Protein AF-A0A7D9I2R5-F1 (afdb_monomer)

Structure (mmCIF, N/CA/C/O backbone):
data_AF-A0A7D9I2R5-F1
#
_entry.id   AF-A0A7D9I2R5-F1
#
loop_
_atom_site.group_PDB
_atom_site.id
_atom_site.type_symbol
_atom_site.label_atom_id
_atom_site.label_alt_id
_atom_site.label_comp_id
_atom_site.label_asym_id
_atom_site.label_entity_id
_atom_site.label_seq_id
_atom_site.pdbx_PDB_ins_code
_atom_site.Cartn_x
_atom_site.Cartn_y
_atom_site.Cartn_z
_atom_site.occupancy
_atom_site.B_iso_or_equiv
_atom_site.auth_seq_id
_atom_site.auth_comp_id
_atom_site.auth_asym_id
_atom_site.auth_atom_id
_atom_site.pdbx_PDB_model_num
ATOM 1 N N . MET A 1 1 ? -12.835 -16.298 -19.725 1.00 36.06 1 MET A N 1
ATOM 2 C CA . MET A 1 1 ? -12.617 -14.883 -19.331 1.00 36.06 1 MET A CA 1
ATOM 3 C C . MET A 1 1 ? -13.214 -14.668 -17.941 1.00 36.06 1 MET A C 1
ATOM 5 O O . MET A 1 1 ? -14.135 -15.407 -17.619 1.00 36.06 1 MET A O 1
ATOM 9 N N . PRO A 1 2 ? -12.718 -13.741 -17.101 1.00 37.69 2 PRO A N 1
ATOM 10 C CA . PRO A 1 2 ? -13.318 -13.474 -15.788 1.00 37.69 2 PRO A CA 1
ATOM 11 C C . PRO A 1 2 ? -14.681 -12.773 -15.924 1.00 37.69 2 PRO A C 1
ATOM 13 O O . PRO A 1 2 ? -14.777 -11.739 -16.579 1.00 37.69 2 PRO A O 1
ATOM 16 N N . ASN A 1 3 ? -15.724 -13.312 -15.288 1.00 46.34 3 ASN A N 1
ATOM 17 C CA . ASN A 1 3 ? -17.128 -12.939 -15.538 1.00 46.34 3 ASN A CA 1
ATOM 18 C C . ASN A 1 3 ? -17.655 -11.728 -14.729 1.00 46.34 3 ASN A C 1
ATOM 20 O O . ASN A 1 3 ? -18.858 -11.617 -14.515 1.00 46.34 3 ASN A O 1
ATOM 24 N N . SER A 1 4 ? -16.799 -10.817 -14.250 1.00 54.34 4 SER A N 1
ATOM 25 C CA . SER A 1 4 ? -17.270 -9.581 -13.597 1.00 54.34 4 SER A CA 1
ATOM 26 C C . SER A 1 4 ? -16.218 -8.470 -13.626 1.00 54.34 4 SER A C 1
ATOM 28 O O . SER A 1 4 ? -15.310 -8.424 -12.795 1.00 54.34 4 SER A O 1
ATOM 30 N N . PHE A 1 5 ? -16.341 -7.556 -14.592 1.00 52.91 5 PHE A N 1
ATOM 31 C CA . PHE A 1 5 ? -15.487 -6.365 -14.684 1.00 52.91 5 PHE A CA 1
ATOM 32 C C . PHE A 1 5 ? -16.032 -5.171 -13.883 1.00 52.91 5 PHE A C 1
ATOM 34 O O . PHE A 1 5 ? -15.257 -4.299 -13.496 1.00 52.91 5 PHE A O 1
ATOM 41 N N . ASP A 1 6 ? -17.335 -5.134 -13.585 1.00 52.78 6 ASP A N 1
ATOM 42 C CA . ASP A 1 6 ? -17.990 -3.959 -12.988 1.00 52.78 6 ASP A CA 1
ATOM 43 C C . ASP A 1 6 ? -17.567 -3.666 -11.538 1.00 52.78 6 ASP A C 1
ATOM 45 O O . ASP A 1 6 ? -17.643 -2.520 -11.093 1.00 52.78 6 ASP A O 1
ATOM 49 N N . ASN A 1 7 ? -17.035 -4.666 -10.825 1.00 53.69 7 ASN A N 1
ATOM 50 C CA . ASN A 1 7 ? -16.472 -4.505 -9.480 1.00 53.69 7 ASN A CA 1
ATOM 51 C C . ASN A 1 7 ? -14.952 -4.225 -9.465 1.00 53.69 7 ASN A C 1
ATOM 53 O O . ASN A 1 7 ? -14.378 -4.006 -8.395 1.00 53.69 7 ASN A O 1
ATOM 57 N N . MET A 1 8 ? -14.269 -4.202 -10.618 1.00 61.12 8 MET A N 1
ATOM 58 C CA . MET A 1 8 ? -12.819 -3.978 -10.676 1.00 61.12 8 MET A CA 1
ATOM 59 C C . MET A 1 8 ? -12.466 -2.484 -10.712 1.00 61.12 8 MET A C 1
ATOM 61 O O . MET A 1 8 ? -12.556 -1.814 -11.742 1.00 61.12 8 MET A O 1
ATOM 65 N N . THR A 1 9 ? -11.981 -1.951 -9.588 1.00 53.38 9 THR A N 1
ATOM 66 C CA . THR A 1 9 ? -11.426 -0.588 -9.541 1.00 53.38 9 THR A CA 1
ATOM 67 C C . THR A 1 9 ? -9.946 -0.571 -9.939 1.00 53.38 9 THR A C 1
ATOM 69 O O . THR A 1 9 ? -9.126 -1.310 -9.401 1.00 53.38 9 THR A O 1
ATOM 72 N N . ILE A 1 10 ? -9.578 0.302 -10.884 1.00 58.84 10 ILE A N 1
ATOM 73 C CA . ILE A 1 10 ? -8.184 0.468 -11.332 1.00 58.84 10 ILE A CA 1
ATOM 74 C C . ILE A 1 10 ? -7.330 0.951 -10.150 1.00 58.84 10 ILE A C 1
ATOM 76 O O . ILE A 1 10 ? -7.581 2.036 -9.613 1.00 58.84 10 ILE A O 1
ATOM 80 N N . CYS A 1 11 ? -6.302 0.180 -9.770 1.00 60.94 11 CYS A N 1
ATOM 81 C CA . CYS A 1 11 ? -5.460 0.516 -8.620 1.00 60.94 11 CYS A CA 1
ATOM 82 C C . CYS A 1 11 ? -4.740 1.870 -8.816 1.00 60.94 11 CYS A C 1
ATOM 84 O O . CYS A 1 11 ? -4.433 2.239 -9.956 1.00 60.94 11 CYS A O 1
ATOM 86 N N . PRO A 1 12 ? -4.424 2.627 -7.744 1.00 58.44 12 PRO A N 1
ATOM 87 C CA . PRO A 1 12 ? -3.852 3.972 -7.861 1.00 58.44 12 PRO A CA 1
ATOM 88 C C . PRO A 1 12 ? -2.576 4.047 -8.712 1.00 58.44 12 PRO A C 1
ATOM 90 O O . PRO A 1 12 ? -2.373 5.023 -9.430 1.00 58.44 12 PRO A O 1
ATOM 93 N N . GLN A 1 13 ? -1.747 2.999 -8.695 1.00 53.41 13 GLN A N 1
ATOM 94 C CA . GLN A 1 13 ? -0.496 2.945 -9.452 1.00 53.41 13 GLN A CA 1
ATOM 95 C C . GLN A 1 13 ? -0.716 2.672 -10.951 1.00 53.41 13 GLN A C 1
ATOM 97 O O . GLN A 1 13 ? -0.082 3.320 -11.784 1.00 53.41 13 GLN A O 1
ATOM 102 N N . HIS A 1 14 ? -1.663 1.797 -11.320 1.00 59.88 14 HIS A N 1
ATOM 103 C CA . HIS A 1 14 ? -2.112 1.677 -12.714 1.00 59.88 14 HIS A CA 1
ATOM 104 C C . HIS A 1 14 ? -2.826 2.946 -13.177 1.00 59.88 14 HIS A C 1
ATOM 106 O O . HIS A 1 14 ? -2.622 3.386 -14.304 1.00 59.88 14 HIS A O 1
ATOM 112 N N . ARG A 1 15 ? -3.600 3.590 -12.299 1.00 60.12 15 ARG A N 1
ATOM 113 C CA . ARG A 1 15 ? -4.239 4.878 -12.575 1.00 60.12 15 ARG A CA 1
ATOM 114 C C . ARG A 1 15 ? -3.219 5.998 -12.790 1.00 60.12 15 ARG A C 1
ATOM 116 O O . ARG A 1 15 ? -3.487 6.878 -13.592 1.00 60.12 15 ARG A O 1
ATOM 123 N N . ALA A 1 16 ? -2.056 5.958 -12.141 1.00 53.56 16 ALA A N 1
ATOM 124 C CA . ALA A 1 16 ? -0.962 6.892 -12.401 1.00 53.56 16 ALA A CA 1
ATOM 125 C C . ALA A 1 16 ? -0.218 6.572 -13.713 1.00 53.56 16 ALA A C 1
ATOM 127 O O . ALA A 1 16 ? -0.006 7.471 -14.520 1.00 53.56 16 ALA A O 1
ATOM 128 N N . LYS A 1 17 ? 0.128 5.298 -13.967 1.00 56.09 17 LYS A N 1
ATOM 129 C CA . LYS A 1 17 ? 0.854 4.879 -15.185 1.00 56.09 17 LYS A CA 1
ATOM 130 C C . LYS A 1 17 ? 0.024 4.985 -16.471 1.00 56.09 17 LYS A C 1
ATOM 132 O O . LYS A 1 17 ? 0.535 5.455 -17.478 1.00 56.09 17 LYS A O 1
ATOM 137 N N . LEU A 1 18 ? -1.238 4.554 -16.448 1.00 55.94 18 LEU A N 1
ATOM 138 C CA . LEU A 1 18 ? -2.150 4.597 -17.603 1.00 55.94 18 LEU A CA 1
ATOM 139 C C . LEU A 1 18 ? -2.921 5.925 -17.685 1.00 55.94 18 LEU A C 1
ATOM 141 O O . LEU A 1 18 ? -3.320 6.356 -18.763 1.00 55.94 18 LEU A O 1
ATOM 145 N N . GLY A 1 19 ? -3.127 6.600 -16.551 1.00 50.97 19 GLY A N 1
ATOM 146 C CA . GLY A 1 19 ? -3.869 7.860 -16.469 1.00 50.97 19 GLY A CA 1
ATOM 147 C C . GLY A 1 19 ? -3.059 9.113 -16.793 1.00 50.97 19 GLY A C 1
ATOM 148 O O . GLY A 1 19 ? -3.540 10.208 -16.512 1.00 50.97 19 GLY A O 1
ATOM 149 N N . LEU A 1 20 ? -1.889 8.993 -17.431 1.00 48.41 20 LEU A N 1
ATOM 150 C CA . LEU A 1 20 ? -1.192 10.139 -18.031 1.00 48.41 20 LEU A CA 1
ATOM 151 C C . LEU A 1 20 ? -2.117 10.898 -19.009 1.00 48.41 20 LEU A C 1
ATOM 153 O O . LEU A 1 20 ? -2.157 12.128 -18.988 1.00 48.41 20 LEU A O 1
ATOM 157 N N . GLY A 1 21 ? -2.971 10.175 -19.749 1.00 49.22 21 GLY A N 1
ATOM 158 C CA . GLY A 1 21 ? -4.044 10.743 -20.584 1.00 49.22 21 GLY A CA 1
ATOM 159 C C . GLY A 1 21 ? -5.321 11.179 -19.841 1.00 49.22 21 GLY A C 1
ATOM 160 O O . GLY A 1 21 ? -6.236 11.702 -20.466 1.00 49.22 21 GLY A O 1
ATOM 161 N N . TRP A 1 22 ? -5.406 10.974 -18.521 1.00 52.50 22 TRP A N 1
ATOM 162 C CA . TRP A 1 22 ? -6.534 11.379 -17.657 1.00 52.50 22 TRP A CA 1
ATOM 163 C C . TRP A 1 22 ? -6.171 12.547 -16.725 1.00 52.50 22 TRP A C 1
ATOM 165 O O . TRP A 1 22 ? -6.922 12.894 -15.806 1.00 52.50 22 TRP A O 1
ATOM 175 N N . THR A 1 23 ? -5.021 13.178 -16.961 1.00 53.41 23 THR A N 1
ATOM 176 C CA . THR A 1 23 ? -4.68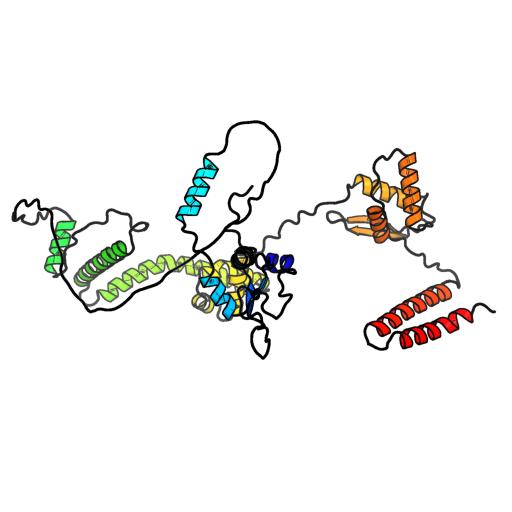6 14.477 -16.379 1.00 53.41 23 THR A CA 1
ATOM 177 C C . THR A 1 23 ? -5.617 15.555 -16.948 1.00 53.41 23 THR A C 1
ATOM 179 O O . THR A 1 23 ? -6.143 15.444 -18.058 1.00 53.41 23 THR A O 1
ATOM 182 N N . ARG A 1 24 ? -5.894 16.614 -16.175 1.00 58.03 24 ARG A N 1
ATOM 183 C CA . ARG A 1 24 ? -6.835 17.659 -16.611 1.00 58.03 24 ARG A CA 1
ATOM 184 C C . ARG A 1 24 ? -6.198 18.562 -17.668 1.00 58.03 24 ARG A C 1
ATOM 186 O O . ARG A 1 24 ? -5.754 19.658 -17.344 1.00 58.03 24 ARG A O 1
ATOM 193 N N . GLY A 1 25 ? -6.276 18.170 -18.939 1.00 53.78 25 GLY A N 1
ATOM 194 C CA . GLY A 1 25 ? -5.869 19.000 -20.085 1.00 53.78 25 GLY A CA 1
ATOM 195 C C . GLY A 1 25 ? -6.664 20.308 -20.266 1.00 53.78 25 GLY A C 1
ATOM 196 O O . GLY A 1 25 ? -6.489 21.014 -21.252 1.00 53.78 25 GLY A O 1
ATOM 197 N N . SER A 1 26 ? -7.576 20.649 -19.348 1.00 60.84 26 SER A N 1
ATOM 198 C CA . SER A 1 26 ? -8.186 21.974 -19.271 1.00 60.84 26 SER A CA 1
ATOM 199 C C . SER A 1 26 ? -8.477 22.366 -17.826 1.00 60.84 26 SER A C 1
ATOM 201 O O . SER A 1 26 ? -9.086 21.614 -17.062 1.00 60.84 26 SER A O 1
ATOM 203 N N . THR A 1 27 ? -8.094 23.593 -17.475 1.00 69.81 27 THR A N 1
ATOM 204 C CA . THR A 1 27 ? -8.424 24.244 -16.199 1.00 69.81 27 THR A CA 1
ATOM 205 C C . THR A 1 27 ? -9.871 24.744 -16.143 1.00 69.81 27 THR A C 1
ATOM 207 O O . THR A 1 27 ? -10.339 25.140 -15.076 1.00 69.81 27 THR A O 1
ATOM 210 N N . ARG A 1 28 ? -10.603 24.723 -17.265 1.00 82.56 28 ARG A N 1
ATOM 211 C CA . ARG A 1 28 ? -11.981 25.216 -17.407 1.00 82.56 28 ARG A CA 1
ATOM 212 C C . ARG A 1 28 ? -12.983 24.054 -17.457 1.00 82.56 28 ARG A C 1
ATOM 214 O O . ARG A 1 28 ? -12.627 22.916 -17.753 1.00 82.56 28 ARG A O 1
ATOM 221 N N . CYS A 1 29 ? -14.244 24.334 -17.135 1.00 86.81 29 CYS A N 1
ATOM 222 C CA . CYS A 1 29 ? -15.341 23.381 -17.315 1.00 86.81 29 CYS A CA 1
ATOM 223 C C . CYS A 1 29 ? -15.494 23.020 -18.805 1.00 86.81 29 CYS A C 1
ATOM 225 O O . CYS A 1 29 ? -15.445 23.920 -19.632 1.00 86.81 29 CYS A O 1
ATOM 227 N N . ARG A 1 30 ? -15.715 21.754 -19.173 1.00 85.06 30 ARG A N 1
ATOM 228 C CA . ARG A 1 30 ? -15.945 21.348 -20.577 1.00 85.06 30 ARG A CA 1
ATOM 229 C C . ARG A 1 30 ? -17.407 21.042 -20.927 1.00 85.06 30 ARG A C 1
ATOM 231 O O . ARG A 1 30 ? -17.690 20.781 -22.087 1.00 85.06 30 ARG A O 1
ATOM 238 N N . ILE A 1 31 ? -18.330 21.092 -19.961 1.00 86.25 31 ILE A N 1
ATOM 239 C CA . ILE A 1 31 ? -19.760 20.804 -20.190 1.00 86.25 31 ILE A CA 1
ATOM 240 C C . ILE A 1 31 ? -20.339 21.741 -21.272 1.00 86.25 31 ILE A C 1
ATOM 242 O O . ILE A 1 31 ? -20.089 22.947 -21.185 1.00 86.25 31 ILE A O 1
ATOM 246 N N . PRO A 1 32 ? -21.121 21.246 -22.257 1.00 85.06 32 PRO A N 1
ATOM 247 C CA . PRO A 1 32 ? -21.571 22.062 -23.383 1.00 85.06 32 PRO A CA 1
ATOM 248 C C . PRO A 1 32 ? -22.590 23.123 -22.957 1.00 85.06 32 PRO A C 1
ATOM 250 O O . PRO A 1 32 ? -23.270 22.982 -21.934 1.00 85.06 32 PRO A O 1
ATOM 253 N N . ALA A 1 33 ? -22.765 24.161 -23.778 1.00 80.38 33 ALA A N 1
ATOM 254 C CA . ALA A 1 33 ? -23.741 25.231 -23.537 1.00 80.38 33 ALA A CA 1
ATOM 255 C C . ALA A 1 33 ? -25.219 24.767 -23.599 1.00 80.38 33 ALA A C 1
ATOM 257 O O . ALA A 1 33 ? -26.121 25.512 -23.223 1.00 80.38 33 ALA A O 1
ATOM 258 N N . ALA A 1 34 ? -25.473 23.533 -24.050 1.00 79.56 34 ALA A N 1
ATOM 259 C CA . ALA A 1 34 ? -26.786 22.886 -23.999 1.00 79.56 34 ALA A CA 1
ATOM 260 C C . ALA A 1 34 ? -27.168 22.399 -22.582 1.00 79.56 34 ALA A C 1
ATOM 262 O O . ALA A 1 34 ? -28.344 22.362 -22.242 1.00 79.56 34 ALA A O 1
ATOM 263 N N . LEU A 1 35 ? -26.186 22.066 -21.728 1.00 79.38 35 LEU A N 1
ATOM 264 C CA . LEU A 1 35 ? -26.407 21.638 -20.331 1.00 79.38 35 LEU A CA 1
ATOM 265 C C . LEU A 1 35 ? -25.887 22.654 -19.298 1.00 79.38 35 LEU A C 1
ATOM 267 O O . LEU A 1 35 ? -26.122 22.521 -18.092 1.00 79.38 35 LEU A O 1
ATOM 271 N N . SER A 1 36 ? -25.177 23.685 -19.754 1.00 81.38 36 SER A N 1
ATOM 272 C CA . SER A 1 36 ? -24.578 24.721 -18.918 1.00 81.38 36 SER A CA 1
ATOM 273 C C . SER A 1 36 ? -24.869 26.115 -19.459 1.00 81.38 36 SER A C 1
ATOM 275 O O . SER A 1 36 ? -24.869 26.344 -20.661 1.00 81.38 36 SER A O 1
ATOM 277 N N . ASN A 1 37 ? -25.032 27.091 -18.568 1.00 74.00 37 ASN A N 1
ATOM 278 C CA . ASN A 1 37 ? -25.223 28.490 -18.967 1.00 74.00 37 ASN A CA 1
ATOM 279 C C . ASN A 1 37 ? -23.858 29.197 -19.133 1.00 74.00 37 ASN A C 1
ATOM 281 O O . ASN A 1 37 ? -23.734 30.389 -18.872 1.00 74.00 37 ASN A O 1
ATOM 285 N N . HIS A 1 38 ? -22.799 28.455 -19.477 1.00 78.94 38 HIS A N 1
ATOM 286 C CA . HIS A 1 38 ? -21.451 29.002 -19.646 1.00 78.94 38 HIS A CA 1
ATOM 287 C C . HIS A 1 38 ? -21.389 29.887 -20.898 1.00 78.94 38 HIS A C 1
ATOM 289 O O . HIS A 1 38 ? -22.028 29.590 -21.904 1.00 78.94 38 HIS A O 1
ATOM 295 N N . GLY A 1 39 ? -20.661 31.005 -20.826 1.00 66.75 39 GLY A N 1
ATOM 296 C CA . GLY A 1 39 ? -20.539 31.952 -21.941 1.00 66.75 39 GLY A CA 1
ATOM 297 C C . GLY A 1 39 ? -21.794 32.781 -22.271 1.00 66.75 39 GLY A C 1
ATOM 298 O O . GLY A 1 39 ? -21.699 33.671 -23.112 1.00 66.75 39 GLY A O 1
ATOM 299 N N . LYS A 1 40 ? -22.943 32.559 -21.612 1.00 62.59 40 LYS A N 1
ATOM 300 C CA . LYS A 1 40 ? -24.158 33.384 -21.761 1.00 62.59 40 LYS A CA 1
ATOM 301 C C . LYS A 1 40 ? -24.225 34.449 -20.653 1.00 62.59 40 LYS A C 1
ATOM 303 O O . LYS A 1 40 ? -24.087 34.122 -19.478 1.00 62.59 40 LYS A O 1
ATOM 308 N N . GLY A 1 41 ? -24.435 35.713 -21.032 1.00 60.31 41 GLY A N 1
ATOM 309 C CA . GLY A 1 41 ? -24.424 36.888 -20.141 1.00 60.31 41 GLY A CA 1
ATOM 310 C C . GLY A 1 41 ? -23.304 37.887 -20.479 1.00 60.31 41 GLY A C 1
ATOM 311 O O . GLY A 1 41 ? -22.342 37.532 -21.160 1.00 60.31 41 GLY A O 1
ATOM 312 N N . SER A 1 42 ? -23.412 39.136 -20.002 1.00 51.03 42 SER A N 1
ATOM 313 C CA . SER A 1 42 ? -22.602 40.274 -20.496 1.00 51.03 42 SER A CA 1
ATOM 314 C C . SER A 1 42 ? -21.081 40.117 -20.364 1.00 51.03 42 SER A C 1
ATOM 316 O O . SER A 1 42 ? -20.344 40.697 -21.152 1.00 51.03 42 SER A O 1
ATOM 318 N N . ARG A 1 43 ? -20.593 39.300 -19.419 1.00 57.00 43 ARG A N 1
ATOM 319 C CA . ARG A 1 43 ? -19.151 39.068 -19.198 1.00 57.00 43 ARG A CA 1
ATOM 320 C C . ARG A 1 43 ? -18.584 37.801 -19.868 1.00 57.00 43 ARG A C 1
ATOM 322 O O . ARG A 1 43 ? -17.397 37.542 -19.717 1.00 57.00 43 ARG A O 1
ATOM 329 N N . LYS A 1 44 ? -19.406 36.978 -20.546 1.00 62.91 44 LYS A N 1
ATOM 330 C CA . LYS A 1 44 ? -19.015 35.715 -21.234 1.00 62.91 44 LYS A CA 1
ATOM 331 C C . LYS A 1 44 ? -18.042 34.795 -20.449 1.00 62.91 44 LYS A C 1
ATOM 333 O O . LYS A 1 44 ? -17.211 34.104 -21.035 1.00 62.91 44 LYS A O 1
ATOM 338 N N . ILE A 1 45 ? -18.140 34.755 -19.116 1.00 68.38 45 ILE A N 1
ATOM 339 C CA . ILE A 1 45 ? -17.168 34.052 -18.258 1.00 68.38 45 ILE A CA 1
ATOM 340 C C . ILE A 1 45 ? -17.335 32.531 -18.366 1.00 68.38 45 ILE A C 1
ATOM 342 O O . ILE A 1 45 ? -18.443 31.995 -18.273 1.00 68.38 45 ILE A O 1
ATOM 346 N N . TRP A 1 46 ? -16.207 31.827 -18.490 1.00 79.31 46 TRP A N 1
ATOM 347 C CA . TRP A 1 46 ? -16.153 30.368 -18.477 1.00 79.31 46 TRP A CA 1
ATOM 348 C C . TRP A 1 46 ? -15.549 29.856 -17.158 1.00 79.31 46 TRP A C 1
ATOM 350 O O . TRP A 1 46 ? -14.385 30.149 -16.874 1.00 79.31 46 TRP A O 1
ATOM 360 N N . PRO A 1 47 ? -16.293 29.108 -16.320 1.00 81.56 47 PRO A N 1
ATOM 361 C CA . PRO A 1 47 ? -15.845 28.788 -14.968 1.00 81.56 47 PRO A CA 1
ATOM 362 C C . PRO A 1 47 ? -14.738 27.728 -14.931 1.00 81.56 47 PRO A C 1
ATOM 364 O O . PRO A 1 47 ? -14.666 26.831 -15.778 1.00 81.56 47 PRO A O 1
ATOM 367 N N . LYS A 1 48 ? -13.910 27.799 -13.882 1.00 82.31 48 LYS A N 1
ATOM 368 C CA . LYS A 1 48 ? -12.857 26.822 -13.572 1.00 82.31 48 LYS A CA 1
ATOM 369 C C . LYS A 1 48 ? -13.454 25.425 -13.334 1.00 82.31 48 LYS A C 1
ATOM 371 O O . LYS A 1 48 ? -14.507 25.281 -12.707 1.00 82.31 48 LYS A O 1
ATOM 376 N N . GLY A 1 49 ? -12.777 24.390 -13.824 1.00 80.00 49 GLY A N 1
ATOM 377 C CA . GLY A 1 49 ? -13.099 22.998 -13.519 1.00 80.00 49 GLY A CA 1
ATOM 378 C C . GLY A 1 49 ? -12.661 22.649 -12.096 1.00 80.00 49 GLY A C 1
ATOM 379 O O . GLY A 1 49 ? -11.468 22.648 -11.802 1.00 80.00 49 GLY A O 1
ATOM 380 N N . ASP A 1 50 ? -13.616 22.334 -11.222 1.00 79.50 50 ASP A N 1
ATOM 381 C CA . ASP A 1 50 ? -13.388 21.936 -9.825 1.00 79.50 50 ASP A CA 1
ATOM 382 C C . ASP A 1 50 ? -12.949 20.466 -9.737 1.00 79.50 50 ASP A C 1
ATOM 384 O O . ASP A 1 50 ? -11.920 20.145 -9.136 1.00 79.50 50 ASP A O 1
ATOM 388 N N . ARG A 1 51 ? -13.652 19.567 -10.440 1.00 80.69 51 ARG A N 1
ATOM 389 C CA . ARG A 1 51 ? -13.334 18.127 -10.508 1.00 80.69 51 ARG A CA 1
ATOM 390 C C . ARG A 1 51 ? -13.174 17.632 -11.946 1.00 80.69 51 ARG A C 1
ATOM 392 O O . ARG A 1 51 ? -13.386 18.390 -12.885 1.00 80.69 51 ARG A O 1
ATOM 399 N N . GLY A 1 52 ? -12.752 16.377 -12.103 1.00 84.25 52 GLY A N 1
ATOM 400 C CA . GLY A 1 52 ? -12.811 15.661 -13.380 1.00 84.25 52 GLY A CA 1
ATOM 401 C C . GLY A 1 52 ? -14.174 14.984 -13.574 1.00 84.25 52 GLY A C 1
ATOM 402 O O . GLY A 1 52 ? -14.800 14.570 -12.596 1.00 84.25 52 GLY A O 1
ATOM 403 N N . LEU A 1 53 ? -14.623 14.887 -14.823 1.00 82.56 53 LEU A N 1
ATOM 404 C CA . LEU A 1 53 ? -15.864 14.236 -15.247 1.00 82.56 53 LEU A CA 1
ATOM 405 C C . LEU A 1 53 ? -15.768 12.705 -15.100 1.00 82.56 53 LEU A C 1
ATOM 407 O O . LEU A 1 53 ? -14.755 12.121 -15.486 1.00 82.56 53 LEU A O 1
ATOM 411 N N . GLY A 1 54 ? -16.797 12.044 -14.559 1.00 82.62 54 GLY A N 1
ATOM 412 C CA . GLY A 1 54 ? -16.856 10.575 -14.486 1.00 82.62 54 GLY A CA 1
ATOM 413 C C . GLY A 1 54 ? -17.373 9.923 -15.777 1.00 82.62 54 GLY A C 1
ATOM 414 O O . GLY A 1 54 ? -17.978 10.604 -16.601 1.00 82.62 54 GLY A O 1
ATOM 415 N N . LYS A 1 55 ? -17.204 8.596 -15.925 1.00 81.88 55 LYS A N 1
ATOM 416 C CA . LYS A 1 55 ? -17.735 7.805 -17.064 1.00 81.88 55 LYS A CA 1
ATOM 417 C C . LYS A 1 55 ? -19.241 8.036 -17.264 1.00 81.88 55 LYS A C 1
ATOM 419 O O . LYS A 1 55 ? -19.654 8.482 -18.323 1.00 81.88 55 LYS A O 1
ATOM 424 N N . GLN A 1 56 ? -20.031 7.837 -16.207 1.00 80.12 56 GLN A N 1
ATOM 425 C CA . GLN A 1 56 ? -21.489 8.034 -16.224 1.00 80.12 56 GLN A CA 1
ATOM 426 C C . GLN A 1 56 ? -21.899 9.475 -16.578 1.00 80.12 56 GLN A C 1
ATOM 428 O O . GLN A 1 56 ? -22.900 9.688 -17.255 1.00 80.12 56 GLN A O 1
ATOM 433 N N . ASP A 1 57 ? -21.135 10.480 -16.131 1.00 83.81 57 ASP A N 1
ATOM 434 C CA . ASP A 1 57 ? -21.435 11.879 -16.456 1.00 83.81 57 ASP A CA 1
ATOM 435 C C . ASP A 1 57 ? -21.095 12.186 -17.925 1.00 83.81 57 ASP A C 1
ATOM 437 O O . ASP A 1 57 ? -21.870 12.860 -18.592 1.00 83.81 57 ASP A O 1
ATOM 441 N N . SER A 1 58 ? -19.978 11.660 -18.443 1.00 85.19 58 SER A N 1
ATOM 442 C CA . SER A 1 58 ? -19.592 11.725 -19.863 1.00 85.19 58 SER A CA 1
ATOM 443 C C . SER A 1 58 ? -20.666 11.124 -20.775 1.00 85.19 58 SER A C 1
ATOM 445 O O . SER A 1 58 ? -21.115 11.776 -21.715 1.00 85.19 58 SER A O 1
ATOM 447 N N . GLU A 1 59 ? -21.144 9.930 -20.433 1.00 83.44 59 GLU A N 1
ATOM 448 C CA . GLU A 1 59 ? -22.216 9.225 -21.136 1.00 83.44 59 GLU A CA 1
ATOM 449 C C . GLU A 1 59 ? -23.544 9.996 -21.091 1.00 83.44 59 GLU A C 1
ATOM 451 O O . GLU A 1 59 ? -24.188 10.186 -22.120 1.00 83.44 59 GLU A O 1
ATOM 456 N N . THR A 1 60 ? -23.905 10.554 -19.930 1.00 85.25 60 THR A N 1
ATOM 457 C CA . THR A 1 60 ? -25.106 11.395 -19.783 1.00 85.25 60 THR A CA 1
ATOM 458 C C . THR A 1 60 ? -25.017 12.683 -20.620 1.00 85.25 60 THR A C 1
ATOM 460 O O . THR A 1 60 ? -26.025 13.129 -21.170 1.00 85.25 60 THR A O 1
ATOM 463 N N . VAL A 1 61 ? -23.831 13.301 -20.742 1.00 85.25 61 VAL A N 1
ATOM 464 C CA . VAL A 1 61 ? -23.634 14.455 -21.642 1.00 85.25 61 VAL A CA 1
ATOM 465 C C . VAL A 1 61 ? -23.790 14.030 -23.099 1.00 85.25 61 VAL A C 1
ATOM 467 O O . VAL A 1 61 ? -24.517 14.704 -23.830 1.00 85.25 61 VAL A O 1
ATOM 470 N N . LEU A 1 62 ? -23.167 12.920 -23.509 1.00 84.31 62 LEU A N 1
ATOM 471 C CA . LEU A 1 62 ? -23.270 12.392 -24.871 1.00 84.31 62 LEU A CA 1
ATOM 472 C C . LEU A 1 62 ? -24.735 12.125 -25.250 1.00 84.31 62 LEU A C 1
ATOM 474 O O . LEU A 1 62 ? -25.198 12.642 -26.261 1.00 84.31 62 LEU A O 1
ATOM 478 N N . GLN A 1 63 ? -25.490 11.425 -24.399 1.00 82.25 63 GLN A N 1
ATOM 479 C CA . GLN A 1 63 ? -26.909 11.125 -24.628 1.00 82.25 63 GLN A CA 1
ATOM 480 C C . GLN A 1 63 ? -27.786 12.381 -24.768 1.00 82.25 63 GLN A C 1
ATOM 482 O O . GLN A 1 63 ? -28.682 12.403 -25.604 1.00 82.25 63 GLN A O 1
ATOM 487 N N . LYS A 1 64 ? -27.549 13.436 -23.972 1.00 82.44 64 LYS A N 1
ATOM 488 C CA . LYS A 1 64 ? -28.405 14.643 -23.980 1.00 82.44 64 LYS A CA 1
ATOM 489 C C . LYS A 1 64 ? -27.941 15.773 -24.898 1.00 82.44 64 LYS A C 1
ATOM 491 O O . LYS A 1 64 ? -28.659 16.761 -25.026 1.00 82.44 64 LYS A O 1
ATOM 496 N N . THR A 1 65 ? -26.750 15.684 -25.489 1.00 82.94 65 THR A N 1
ATOM 497 C CA . THR A 1 65 ? -26.195 16.762 -26.338 1.00 82.94 65 THR A CA 1
ATOM 498 C C . THR A 1 65 ? -25.608 16.293 -27.662 1.00 82.94 65 THR A C 1
ATOM 500 O O . THR A 1 65 ? -25.255 17.136 -28.479 1.00 82.94 65 THR A O 1
ATOM 503 N N . GLY A 1 66 ? -25.423 14.986 -27.860 1.00 80.50 66 GLY A N 1
ATOM 504 C CA . GLY A 1 66 ? -24.637 14.433 -28.966 1.00 80.50 66 GLY A CA 1
ATOM 505 C C . GLY A 1 66 ? -23.123 14.673 -28.855 1.00 80.50 66 GLY A C 1
ATOM 506 O O . GLY A 1 66 ? -22.360 14.108 -29.632 1.00 80.50 66 GLY A O 1
ATOM 507 N N . VAL A 1 67 ? -22.649 15.472 -27.888 1.00 81.94 67 VAL A N 1
ATOM 508 C CA . VAL A 1 67 ? -21.230 15.832 -27.751 1.00 81.94 67 VAL A CA 1
ATOM 509 C C . VAL A 1 67 ? -20.526 14.889 -26.779 1.00 81.94 67 VAL A C 1
ATOM 511 O O . VAL A 1 67 ? -20.792 14.897 -25.576 1.00 81.94 67 VAL A O 1
ATOM 514 N N . PHE A 1 68 ? -19.566 14.110 -27.279 1.00 84.31 68 PHE A N 1
ATOM 515 C CA . PHE A 1 68 ? -18.712 13.286 -26.427 1.00 84.31 68 PHE A CA 1
ATOM 516 C C . PHE A 1 68 ? -17.693 14.143 -25.663 1.00 84.31 68 PHE A C 1
ATOM 518 O O . PHE A 1 68 ? -16.940 14.918 -26.253 1.00 84.31 68 PHE A O 1
ATOM 525 N N . ILE A 1 69 ? -17.620 13.963 -24.342 1.00 83.00 69 ILE A N 1
ATOM 526 C CA . ILE A 1 69 ? -16.585 14.573 -23.500 1.00 83.00 69 ILE A CA 1
ATOM 527 C C . ILE A 1 69 ? -15.797 13.474 -22.806 1.00 83.00 69 ILE A C 1
ATOM 529 O O . ILE A 1 69 ? -16.330 12.778 -21.945 1.00 83.00 69 ILE A O 1
ATOM 533 N N . GLN A 1 70 ? -14.506 13.376 -23.119 1.00 79.44 70 GLN A N 1
ATOM 534 C CA . GLN A 1 70 ? -13.575 12.452 -22.470 1.00 79.44 70 GLN A CA 1
ATOM 535 C C . GLN A 1 70 ? -13.649 12.571 -20.939 1.00 79.44 70 GLN A C 1
ATOM 537 O O . GLN A 1 70 ? -13.495 13.664 -20.375 1.00 79.44 70 GLN A O 1
ATOM 542 N N . ALA A 1 71 ? -13.869 11.445 -20.260 1.00 82.19 71 ALA A N 1
ATOM 543 C CA . ALA A 1 71 ? -13.840 11.384 -18.804 1.00 82.19 71 ALA A CA 1
ATOM 544 C C . ALA A 1 71 ? -12.457 11.821 -18.268 1.00 82.19 71 ALA A C 1
ATOM 546 O O . ALA A 1 71 ? -11.437 11.677 -18.933 1.00 82.19 71 ALA A O 1
ATOM 547 N N . GLY A 1 72 ? -12.436 12.457 -17.095 1.00 75.94 72 GLY A N 1
ATOM 548 C CA . GLY A 1 72 ? -11.289 13.230 -16.597 1.00 75.94 72 GLY A CA 1
ATOM 549 C C . GLY A 1 72 ? -11.322 14.725 -16.961 1.00 75.94 72 GLY A C 1
ATOM 550 O O . GLY A 1 72 ? -10.757 15.534 -16.222 1.00 75.94 72 GLY A O 1
ATOM 551 N N . SER A 1 73 ? -12.059 15.127 -18.008 1.00 82.81 73 SER A N 1
ATOM 552 C CA . SER A 1 73 ? -12.265 16.542 -18.378 1.00 82.81 73 SER A CA 1
ATOM 553 C C . SER A 1 73 ? -12.798 17.398 -17.222 1.00 82.81 73 SER A C 1
ATOM 555 O O . SER A 1 73 ? -13.596 16.932 -16.412 1.00 82.81 73 SER A O 1
ATOM 557 N N . GLY A 1 74 ? -12.402 18.672 -17.154 1.00 84.69 74 GLY A N 1
ATOM 558 C CA . GLY A 1 74 ? -12.827 19.580 -16.085 1.00 84.69 74 GLY A CA 1
ATOM 559 C C . GLY A 1 74 ? -14.348 19.795 -16.026 1.00 84.69 74 GLY A C 1
ATOM 560 O O . GLY A 1 74 ? -14.981 20.083 -17.039 1.00 84.69 74 GLY A O 1
ATOM 561 N N . ILE A 1 75 ? -14.933 19.725 -14.828 1.00 87.69 75 ILE A N 1
ATOM 562 C CA . ILE A 1 75 ? -16.329 20.081 -14.534 1.00 87.69 75 ILE A CA 1
ATOM 563 C C . ILE A 1 75 ? -16.395 21.022 -13.323 1.00 87.69 75 ILE A C 1
ATOM 565 O O . ILE A 1 75 ? -15.750 20.791 -12.298 1.00 87.69 75 ILE A O 1
ATOM 569 N N . CYS A 1 76 ? -17.156 22.113 -13.433 1.00 88.06 76 CYS A N 1
ATOM 570 C CA . CYS A 1 76 ? -17.366 23.071 -12.343 1.00 88.06 76 CYS A CA 1
ATOM 571 C C . CYS A 1 76 ? -18.413 22.572 -11.324 1.00 88.06 76 CYS A C 1
ATOM 573 O O . CYS A 1 76 ? -19.247 21.713 -11.626 1.00 88.06 76 CYS A O 1
ATOM 575 N N . ARG A 1 77 ? -18.398 23.135 -10.107 1.00 85.44 77 ARG A N 1
ATOM 576 C CA . ARG A 1 77 ? -19.282 22.726 -8.997 1.00 85.44 77 ARG A CA 1
ATOM 577 C C . ARG A 1 77 ? -20.776 22.809 -9.351 1.00 85.44 77 ARG A C 1
ATOM 579 O O . ARG A 1 77 ? -21.526 21.900 -9.004 1.00 85.44 77 ARG A O 1
ATOM 586 N N . THR A 1 78 ? -21.196 23.847 -10.076 1.00 85.12 78 THR A N 1
ATOM 587 C CA . THR A 1 78 ? -22.594 24.051 -10.497 1.00 85.12 78 THR A CA 1
ATOM 588 C C . THR A 1 78 ? -23.055 23.015 -11.520 1.00 85.12 78 THR A C 1
ATOM 590 O O . THR A 1 78 ? -24.086 22.376 -11.312 1.00 85.12 78 THR A O 1
ATOM 593 N N . CYS A 1 79 ? -22.280 22.760 -12.578 1.00 86.12 79 CYS A N 1
ATOM 594 C CA . CYS A 1 79 ? -22.630 21.720 -13.549 1.00 86.12 79 CYS A CA 1
ATOM 595 C C . CYS A 1 79 ? -22.570 20.316 -12.939 1.00 86.12 79 CYS A C 1
ATOM 597 O O . CYS A 1 79 ? -23.415 19.491 -13.262 1.00 86.12 79 CYS A O 1
ATOM 599 N N . ARG A 1 80 ? -21.664 20.048 -11.988 1.00 85.88 80 ARG A N 1
ATOM 600 C CA . ARG A 1 80 ? -21.652 18.776 -11.245 1.00 85.88 80 ARG A CA 1
ATOM 601 C C . ARG A 1 80 ? -22.925 18.561 -10.416 1.00 85.88 80 ARG A C 1
ATOM 603 O O . ARG A 1 80 ? -23.361 17.423 -10.276 1.00 85.88 80 ARG A O 1
ATOM 610 N N . GLY A 1 81 ? -23.525 19.632 -9.891 1.00 82.38 81 GLY A N 1
ATOM 611 C CA . GLY A 1 81 ? -24.857 19.591 -9.279 1.00 82.38 81 GLY A CA 1
ATOM 612 C C . GLY A 1 81 ? -25.931 19.198 -10.295 1.00 82.38 81 GLY A C 1
ATOM 613 O O . GLY A 1 81 ? -26.633 18.215 -10.083 1.00 82.38 81 GLY A O 1
ATOM 614 N N . LYS A 1 82 ? -25.978 19.893 -11.442 1.00 82.56 82 LYS A N 1
ATOM 615 C CA . LYS A 1 82 ? -26.920 19.591 -12.534 1.00 82.56 82 LYS A CA 1
ATOM 616 C C . LYS A 1 82 ? -26.790 18.154 -13.057 1.00 82.56 82 LYS A C 1
ATOM 618 O O . LYS A 1 82 ? -27.797 17.488 -13.241 1.00 82.56 82 LYS A O 1
ATOM 623 N N . MET A 1 83 ? -25.577 17.625 -13.237 1.00 82.56 83 MET A N 1
ATOM 624 C CA . MET A 1 83 ? -25.398 16.243 -13.712 1.00 82.56 83 MET A CA 1
ATOM 625 C C . MET A 1 83 ? -26.050 15.207 -12.782 1.00 82.56 83 MET A C 1
ATOM 627 O O . MET A 1 83 ? -26.557 14.202 -13.269 1.00 82.56 83 MET A O 1
ATOM 631 N N . LYS A 1 84 ? -26.120 15.459 -11.465 1.00 79.56 84 LYS A N 1
ATOM 632 C CA . LYS A 1 84 ? -26.821 14.565 -10.527 1.00 79.56 84 LYS A CA 1
ATOM 633 C C . LYS A 1 84 ? -28.336 14.529 -10.736 1.00 79.56 84 LYS A C 1
ATOM 635 O O . LYS A 1 84 ? -28.912 13.465 -10.576 1.00 79.56 84 LYS A O 1
ATOM 640 N N . THR A 1 85 ? -28.960 15.656 -11.084 1.00 76.00 85 THR A N 1
ATOM 641 C CA . THR A 1 85 ? -30.413 15.742 -11.334 1.00 76.00 85 THR A CA 1
ATOM 642 C C . THR A 1 85 ? -30.789 15.359 -12.768 1.00 76.00 85 THR A C 1
ATOM 644 O O . THR A 1 85 ? -31.949 15.103 -13.059 1.00 76.00 85 THR A O 1
ATOM 647 N N . ILE A 1 86 ? -29.811 15.348 -13.678 1.00 71.81 86 ILE A N 1
ATOM 648 C CA . ILE A 1 86 ? -29.982 15.046 -15.105 1.00 71.81 86 ILE A CA 1
ATOM 649 C C . ILE A 1 86 ? -29.878 13.539 -15.397 1.00 71.81 86 ILE A C 1
ATOM 651 O O . ILE A 1 86 ? -30.473 13.082 -16.379 1.00 71.81 86 ILE A O 1
ATOM 655 N N . ARG A 1 87 ? -29.139 12.781 -14.574 1.00 64.94 87 ARG A N 1
ATOM 656 C CA . ARG A 1 87 ? -29.027 11.315 -14.658 1.00 64.94 87 ARG A CA 1
ATOM 657 C C . ARG A 1 87 ? -30.409 10.659 -14.501 1.00 64.94 87 ARG A C 1
ATOM 659 O O . ARG A 1 87 ? -31.049 10.899 -13.479 1.00 64.94 87 ARG A O 1
ATOM 666 N N . PRO A 1 88 ? -30.852 9.797 -15.433 1.00 55.38 88 PRO A N 1
ATOM 667 C CA . PRO A 1 88 ? -31.989 8.929 -15.168 1.00 55.38 88 PRO A CA 1
ATOM 668 C C . PRO A 1 88 ? -31.598 7.908 -14.092 1.00 55.38 88 PRO A C 1
ATOM 670 O O . PRO A 1 88 ? -30.598 7.199 -14.224 1.00 55.38 88 PRO A O 1
ATOM 673 N N . THR A 1 89 ? -32.382 7.813 -13.021 1.00 49.53 89 THR A N 1
ATOM 674 C CA . THR A 1 89 ? -32.330 6.661 -12.116 1.00 49.53 89 THR A CA 1
ATOM 675 C C . THR A 1 89 ? -32.907 5.459 -12.850 1.00 49.53 89 THR A C 1
ATOM 677 O O . THR A 1 89 ? -34.125 5.313 -12.923 1.00 49.53 89 THR A O 1
ATOM 680 N N . ILE A 1 90 ? -32.037 4.619 -13.414 1.00 50.34 90 ILE A N 1
ATOM 681 C CA . ILE A 1 90 ? -32.427 3.325 -13.981 1.00 50.34 90 ILE A CA 1
ATOM 682 C C . ILE A 1 90 ? -33.027 2.490 -12.837 1.00 50.34 90 ILE A C 1
ATOM 684 O O . ILE A 1 90 ? -32.309 2.223 -11.869 1.00 50.34 90 ILE A O 1
ATOM 688 N N . PRO A 1 91 ? -34.307 2.079 -12.898 1.00 45.34 91 PRO A N 1
ATOM 689 C CA . PRO A 1 91 ? -34.872 1.187 -11.896 1.00 45.34 91 PRO A CA 1
ATOM 690 C C . PRO A 1 91 ? -34.166 -0.167 -11.981 1.00 45.34 91 PRO A C 1
ATOM 692 O O . PRO A 1 91 ? -34.060 -0.743 -13.064 1.00 45.34 91 PRO A O 1
ATOM 695 N N . THR A 1 92 ? -33.703 -0.696 -10.848 1.00 48.72 92 THR A N 1
ATOM 696 C CA . THR A 1 92 ? -32.931 -1.952 -10.767 1.00 48.72 92 THR A CA 1
ATOM 697 C C . THR A 1 92 ? -33.647 -3.141 -11.433 1.00 48.72 92 THR A C 1
ATOM 699 O O . THR A 1 92 ? -33.008 -4.042 -11.972 1.00 48.72 92 THR A O 1
ATOM 702 N N . THR A 1 93 ? -34.981 -3.106 -11.478 1.00 50.72 93 THR A N 1
ATOM 703 C CA . THR A 1 93 ? -35.861 -4.066 -12.162 1.00 50.72 93 THR A CA 1
ATOM 704 C C . THR A 1 93 ? -35.718 -4.109 -13.688 1.00 50.72 93 THR A C 1
ATOM 706 O O . THR A 1 93 ? -36.021 -5.142 -14.281 1.00 50.72 93 THR A O 1
ATOM 709 N N . ALA A 1 94 ? -35.263 -3.038 -14.346 1.00 50.22 94 ALA A N 1
ATOM 710 C CA . ALA A 1 94 ? -35.086 -3.019 -15.803 1.00 50.22 94 ALA A CA 1
ATOM 711 C C . ALA A 1 94 ? -33.836 -3.799 -16.247 1.00 50.22 94 ALA A C 1
ATOM 713 O O . ALA A 1 94 ? -33.881 -4.528 -17.237 1.00 50.22 94 ALA A O 1
ATOM 714 N N . LEU A 1 95 ? -32.745 -3.700 -15.478 1.00 53.34 95 LEU A N 1
ATOM 715 C CA . LEU A 1 95 ? -31.508 -4.448 -15.732 1.00 53.34 95 LEU A CA 1
ATOM 716 C C . LEU A 1 95 ? -31.727 -5.957 -15.554 1.00 53.34 95 LEU A C 1
ATOM 718 O O . LEU A 1 95 ? -31.337 -6.730 -16.422 1.00 53.34 95 LEU A O 1
ATOM 722 N N . ALA A 1 96 ? -32.449 -6.364 -14.504 1.00 54.84 96 ALA A N 1
ATOM 723 C CA . ALA A 1 96 ? -32.787 -7.769 -14.265 1.00 54.84 96 ALA A CA 1
ATOM 724 C C . ALA A 1 96 ? -33.619 -8.401 -15.403 1.00 54.84 96 ALA A C 1
ATOM 726 O O . ALA A 1 96 ? -33.413 -9.565 -15.741 1.00 54.84 96 ALA A O 1
ATOM 727 N N . LYS A 1 97 ? -34.533 -7.641 -16.032 1.00 55.34 97 LYS A N 1
ATOM 728 C CA . LYS A 1 97 ? -35.315 -8.128 -17.186 1.00 55.34 97 LYS A CA 1
ATOM 729 C C . LYS A 1 97 ? -34.454 -8.330 -18.438 1.00 55.34 97 LYS A C 1
ATOM 731 O O . LYS A 1 97 ? -34.588 -9.361 -19.090 1.00 55.34 97 LYS A O 1
ATOM 736 N N . LEU A 1 98 ? -33.553 -7.393 -18.740 1.00 50.47 98 LEU A N 1
ATOM 737 C CA . LEU A 1 98 ? -32.610 -7.520 -19.860 1.00 50.47 98 LEU A CA 1
ATOM 738 C C . LEU A 1 98 ? -31.622 -8.678 -19.656 1.00 50.47 98 LEU A C 1
ATOM 740 O O . LEU A 1 98 ? -31.341 -9.423 -20.591 1.00 50.47 98 LEU A O 1
ATOM 744 N N . GLU A 1 99 ? -31.135 -8.878 -18.430 1.00 59.81 99 GLU A N 1
ATOM 745 C CA . GLU A 1 99 ? -30.218 -9.976 -18.106 1.00 59.81 99 GLU A CA 1
ATOM 746 C C . GLU A 1 99 ? -30.895 -11.359 -18.201 1.00 59.81 99 GLU A C 1
ATOM 748 O O . GLU A 1 99 ? -30.267 -12.329 -18.627 1.00 59.81 99 GLU A O 1
ATOM 753 N N . ALA A 1 100 ? -32.188 -11.455 -17.869 1.00 60.31 100 ALA A N 1
ATOM 754 C CA . ALA A 1 100 ? -32.982 -12.670 -18.061 1.00 60.31 100 ALA A CA 1
ATOM 755 C C . ALA A 1 100 ? -33.237 -12.982 -19.551 1.00 60.31 100 ALA A C 1
ATOM 757 O O . ALA A 1 100 ? -33.147 -14.141 -19.960 1.00 60.31 100 ALA A O 1
ATOM 758 N N . GLN A 1 101 ? -33.496 -11.954 -20.368 1.00 59.69 101 GLN A N 1
ATOM 759 C CA . GLN A 1 101 ? -33.679 -12.096 -21.820 1.00 59.69 101 GLN A CA 1
ATOM 760 C C . GLN A 1 101 ? -32.380 -12.495 -22.540 1.00 59.69 101 GLN A C 1
ATOM 762 O O . GLN A 1 101 ? -32.409 -13.312 -23.453 1.00 59.69 101 GLN A O 1
ATOM 767 N N . LEU A 1 102 ? -31.222 -11.991 -22.100 1.00 48.72 102 LEU A N 1
ATOM 768 C CA . LEU A 1 102 ? -29.924 -12.383 -22.664 1.00 48.72 102 LEU A CA 1
ATOM 769 C C . LEU A 1 102 ? -29.517 -13.826 -22.315 1.00 48.72 102 LEU A C 1
ATOM 771 O O . LEU A 1 102 ? -28.828 -14.465 -23.104 1.00 48.72 102 LEU A O 1
ATOM 775 N N . LYS A 1 103 ? -29.962 -14.367 -21.171 1.00 55.50 103 LYS A N 1
ATOM 776 C CA . LYS A 1 103 ? -29.694 -15.765 -20.771 1.00 55.50 103 LYS A CA 1
ATOM 777 C C . LYS A 1 103 ? -30.565 -16.803 -21.484 1.00 55.50 103 LYS A C 1
ATOM 779 O O . LYS A 1 103 ? -30.240 -17.982 -21.431 1.00 55.50 103 LYS A O 1
ATOM 784 N N . THR A 1 104 ? -31.654 -16.393 -22.134 1.00 48.38 104 THR A N 1
ATOM 785 C CA . THR A 1 104 ? -32.555 -17.297 -22.876 1.00 48.38 104 THR A CA 1
ATOM 786 C C . THR A 1 104 ? -32.216 -17.414 -24.368 1.00 48.38 104 THR A C 1
ATOM 788 O O . THR A 1 104 ? -32.817 -18.231 -25.056 1.00 48.38 104 THR A O 1
ATOM 791 N N . ALA A 1 105 ? -31.245 -16.642 -24.870 1.00 42.81 105 ALA A N 1
ATOM 792 C CA . ALA A 1 105 ? -30.971 -16.477 -26.302 1.00 42.81 105 ALA A CA 1
ATOM 793 C C . ALA A 1 105 ? -29.708 -17.209 -26.813 1.00 42.81 105 ALA A C 1
ATOM 795 O O . ALA A 1 105 ? -29.057 -16.736 -27.742 1.00 42.81 105 ALA A O 1
ATOM 796 N N . THR A 1 106 ? -29.338 -18.352 -26.226 1.00 34.72 106 THR A N 1
ATOM 797 C CA . THR A 1 106 ? -28.215 -19.175 -26.716 1.00 34.72 106 THR A CA 1
ATOM 798 C C . THR A 1 106 ? -28.609 -20.639 -26.871 1.00 34.72 106 THR A C 1
ATOM 800 O O . THR A 1 106 ? -28.622 -21.361 -25.875 1.00 34.72 106 THR A O 1
ATOM 803 N N . LEU A 1 107 ? -28.898 -21.047 -28.115 1.00 38.88 107 LEU A N 1
ATOM 804 C CA . LEU A 1 107 ? -28.459 -22.289 -28.785 1.00 38.88 107 LEU A CA 1
ATOM 805 C C . LEU A 1 107 ? -29.269 -22.496 -30.084 1.00 38.88 107 LEU A C 1
ATOM 807 O O . LEU A 1 107 ? -30.388 -22.991 -30.005 1.00 38.88 107 LEU A O 1
ATOM 811 N N . GLN A 1 108 ? -28.704 -22.132 -31.246 1.00 33.38 108 GLN A N 1
ATOM 812 C CA . GLN A 1 108 ? -28.738 -22.869 -32.534 1.00 33.38 108 GLN A CA 1
ATOM 813 C C . GLN A 1 108 ? -28.058 -22.061 -33.668 1.00 33.38 108 GLN A C 1
ATOM 815 O O . GLN A 1 108 ? -27.668 -20.913 -33.453 1.00 33.38 108 GLN A O 1
ATOM 820 N N . ASP A 1 109 ? -27.821 -22.728 -34.801 1.00 32.41 109 ASP A N 1
ATOM 821 C CA . ASP A 1 109 ? -26.703 -22.518 -35.742 1.00 32.41 109 ASP A CA 1
ATOM 822 C C . ASP A 1 109 ? -26.883 -21.504 -36.902 1.00 32.41 109 ASP A C 1
ATOM 824 O O . ASP A 1 109 ? -27.982 -21.053 -37.212 1.00 32.41 109 ASP A O 1
ATOM 828 N N . ASP A 1 110 ? -25.740 -21.237 -37.555 1.00 30.81 110 ASP A N 1
ATOM 829 C CA . ASP A 1 110 ? -25.506 -20.901 -38.979 1.00 30.81 110 ASP A CA 1
ATOM 830 C C . ASP A 1 110 ? -26.072 -19.623 -39.662 1.00 30.81 110 ASP A C 1
ATOM 832 O O . ASP A 1 110 ? -27.190 -19.605 -40.161 1.00 30.81 110 ASP A O 1
ATOM 836 N N . SER A 1 111 ? -25.153 -18.658 -39.896 1.00 27.78 111 SER A N 1
ATOM 837 C CA . SER A 1 111 ? -24.957 -17.806 -41.112 1.00 27.78 111 SER A CA 1
ATOM 838 C C . SER A 1 111 ? -26.091 -16.917 -41.706 1.00 27.78 111 SER A C 1
ATOM 840 O O . SER A 1 111 ? -27.273 -17.186 -41.550 1.00 27.78 111 SER A O 1
ATOM 842 N N . PRO A 1 112 ? -25.770 -15.919 -42.568 1.00 39.44 112 PRO A N 1
ATOM 843 C CA . PRO A 1 112 ? -24.662 -14.955 -42.535 1.00 39.44 112 PRO A CA 1
ATOM 844 C C . PRO A 1 112 ? -25.153 -13.472 -42.615 1.00 39.44 112 PRO A C 1
ATOM 846 O O . PRO A 1 112 ? -26.334 -13.168 -42.492 1.00 39.44 112 PRO A O 1
ATOM 849 N N . GLU A 1 113 ? -24.208 -12.540 -42.786 1.00 31.06 113 GLU A N 1
ATOM 850 C CA . GLU A 1 113 ? -24.299 -11.059 -42.812 1.00 31.06 113 GLU A CA 1
ATOM 851 C C . GLU A 1 113 ? -25.553 -10.389 -43.432 1.00 31.06 113 GLU A C 1
ATOM 853 O O . GLU A 1 113 ? -25.998 -10.817 -44.496 1.00 31.06 113 GLU A O 1
ATOM 858 N N . ASN A 1 114 ? -26.006 -9.246 -42.855 1.00 28.14 114 ASN A N 1
ATOM 859 C CA . ASN A 1 114 ? -26.279 -7.920 -43.496 1.00 28.14 114 ASN A CA 1
ATOM 860 C C . ASN A 1 114 ? -27.053 -6.932 -42.546 1.00 28.14 114 ASN A C 1
ATOM 862 O O . ASN A 1 114 ? -27.301 -7.306 -41.401 1.00 28.14 114 ASN A O 1
ATOM 866 N N . PRO A 1 115 ? -27.262 -5.615 -42.833 1.00 29.55 115 PRO A N 1
ATOM 867 C CA . PRO A 1 115 ? -26.532 -4.584 -42.084 1.00 29.55 115 PRO A CA 1
ATOM 868 C C . PRO A 1 115 ? -27.402 -3.619 -41.246 1.00 29.55 115 PRO A C 1
ATOM 870 O O . PRO A 1 115 ? -28.622 -3.527 -41.377 1.00 29.55 115 PRO A O 1
ATOM 873 N N . PHE A 1 116 ? -26.731 -2.824 -40.407 1.00 24.67 116 PHE A N 1
ATOM 874 C CA . PHE A 1 116 ? -27.333 -1.811 -39.530 1.00 24.67 116 PHE A CA 1
ATOM 875 C C . PHE A 1 116 ? -28.157 -0.755 -40.301 1.00 24.67 116 PHE A C 1
ATOM 877 O O . PHE A 1 116 ? -27.621 -0.039 -41.147 1.00 24.67 116 PHE A O 1
ATOM 884 N N . LYS A 1 117 ? -29.440 -0.582 -39.945 1.00 27.34 117 LYS A N 1
ATOM 885 C CA . LYS A 1 117 ? -30.277 0.554 -40.376 1.00 27.34 117 LYS A CA 1
ATOM 886 C C . LYS A 1 117 ? -30.692 1.405 -39.177 1.00 27.34 117 LYS A C 1
ATOM 888 O O . LYS A 1 117 ? -31.478 0.979 -38.337 1.00 27.34 117 LYS A O 1
ATOM 893 N N . THR A 1 118 ? -30.184 2.632 -39.126 1.00 28.20 118 THR A N 1
ATOM 894 C CA . THR A 1 118 ? -30.607 3.660 -38.166 1.00 28.20 118 THR A CA 1
ATOM 895 C C . THR A 1 118 ? -31.972 4.215 -38.568 1.00 28.20 118 THR A C 1
ATOM 897 O O . THR A 1 118 ? -32.119 4.694 -39.692 1.00 28.20 118 THR A O 1
ATOM 900 N N . LEU A 1 119 ? -32.950 4.216 -37.658 1.00 26.78 119 LEU A N 1
ATOM 901 C CA . LEU A 1 119 ? -34.215 4.929 -37.864 1.00 26.78 119 LEU A CA 1
ATOM 902 C C . LEU A 1 119 ? -34.152 6.361 -37.322 1.00 26.78 119 LEU A C 1
ATOM 904 O O . LEU A 1 119 ? -33.545 6.642 -36.288 1.00 26.78 119 LEU A O 1
ATOM 908 N N . GLN A 1 120 ? -34.756 7.269 -38.084 1.00 25.67 120 GLN A N 1
ATOM 909 C CA . GLN A 1 120 ? -34.765 8.706 -37.837 1.00 25.67 120 GLN A CA 1
ATOM 910 C C . GLN A 1 120 ? -35.869 9.124 -36.846 1.00 25.67 120 GLN A C 1
ATOM 912 O O . GLN A 1 120 ? -36.736 8.342 -36.473 1.00 25.67 120 GLN A O 1
ATOM 917 N N . HIS A 1 121 ? -35.779 10.392 -36.436 1.00 28.25 121 HIS A N 1
ATOM 918 C CA . HIS A 1 121 ? -36.750 11.221 -35.707 1.00 28.25 121 HIS A CA 1
ATOM 919 C C . HIS A 1 121 ? -38.244 10.846 -35.820 1.00 28.25 121 HIS A C 1
ATOM 921 O O . HIS A 1 121 ? -38.691 10.473 -36.898 1.00 28.25 121 HIS A O 1
ATOM 927 N N . GLN A 1 122 ? -39.043 11.223 -34.802 1.00 26.44 122 GLN A N 1
ATOM 928 C CA . GLN A 1 122 ? -39.968 12.375 -34.924 1.00 26.44 122 GLN A CA 1
ATOM 929 C C . GLN A 1 122 ? -40.644 12.825 -33.604 1.00 26.44 122 GLN A C 1
ATOM 931 O O . GLN A 1 122 ? -40.960 12.026 -32.734 1.00 26.44 122 GLN A O 1
ATOM 936 N N . HIS A 1 123 ? -40.836 14.149 -33.527 1.00 25.06 123 HIS A N 1
ATOM 937 C CA . HIS A 1 123 ? -41.823 14.959 -32.789 1.00 25.06 123 HIS A CA 1
ATOM 938 C C . HIS A 1 123 ? -42.145 14.788 -31.284 1.00 25.06 123 HIS A C 1
ATOM 940 O O . HIS A 1 123 ? -42.698 13.800 -30.819 1.00 25.06 123 HIS A O 1
ATOM 946 N N . ILE A 1 124 ? -41.976 15.917 -30.579 1.00 30.55 124 ILE A N 1
ATOM 947 C CA . ILE A 1 124 ? -42.777 16.372 -29.424 1.00 30.55 124 ILE A CA 1
ATOM 948 C C . ILE A 1 124 ? -43.864 17.320 -29.989 1.00 30.55 124 ILE A C 1
ATOM 950 O O . ILE A 1 124 ? -43.559 18.055 -30.939 1.00 30.55 124 ILE A O 1
ATOM 954 N N . PRO A 1 125 ? -45.119 17.281 -29.503 1.00 30.73 125 PRO A N 1
ATOM 955 C CA . PRO A 1 125 ? -45.686 18.312 -28.595 1.00 30.73 125 PRO A CA 1
ATOM 956 C C . PRO A 1 125 ? -46.605 17.675 -27.506 1.00 30.73 125 PRO A C 1
ATOM 958 O O . PRO A 1 125 ? -46.891 16.490 -27.593 1.00 30.73 125 PRO A O 1
ATOM 961 N N . VAL A 1 126 ? -47.162 18.317 -26.464 1.00 25.30 126 VAL A N 1
ATOM 962 C CA . VAL A 1 126 ? -46.954 19.576 -25.703 1.00 25.30 126 VAL A CA 1
ATOM 963 C C . VAL A 1 126 ? -47.685 19.401 -24.342 1.00 25.30 126 VAL A C 1
ATOM 965 O O . VAL A 1 126 ? -48.624 18.619 -24.242 1.00 25.30 126 VAL A O 1
ATOM 968 N N . THR A 1 127 ? -47.263 20.105 -23.285 1.00 29.20 127 THR A N 1
ATOM 969 C CA . THR A 1 127 ? -47.913 20.137 -21.947 1.00 29.20 127 THR A CA 1
ATOM 970 C C . THR A 1 127 ? -49.194 20.983 -21.890 1.00 29.20 127 THR A C 1
ATOM 972 O O . THR A 1 127 ? -49.289 21.970 -22.617 1.00 29.20 127 THR A O 1
ATOM 975 N N . PRO A 1 128 ? -50.091 20.721 -20.920 1.00 26.33 128 PRO A N 1
ATOM 976 C CA . PRO A 1 128 ? -50.277 21.668 -19.794 1.00 26.33 128 PRO A CA 1
ATOM 977 C C . PRO A 1 128 ? -50.384 20.911 -18.430 1.00 26.33 128 PRO A C 1
ATOM 979 O O . PRO A 1 128 ? -50.717 19.733 -18.417 1.00 26.33 128 PRO A O 1
ATOM 982 N N . MET A 1 129 ? -49.935 21.388 -17.253 1.00 23.17 129 MET A N 1
ATOM 983 C CA . MET A 1 129 ? -50.355 22.572 -16.457 1.00 23.17 129 MET A CA 1
ATOM 984 C C . MET A 1 129 ? -51.885 22.609 -16.243 1.00 23.17 129 MET A C 1
ATOM 986 O O . MET A 1 129 ? -52.619 22.494 -17.209 1.00 23.17 129 MET A O 1
ATOM 990 N N . SER A 1 130 ? -52.485 22.768 -15.060 1.00 23.14 130 SER A N 1
ATOM 991 C CA . SER A 1 130 ? -52.056 22.969 -13.659 1.00 23.14 130 SER A CA 1
ATOM 992 C C . SER A 1 130 ? -53.035 22.148 -12.766 1.00 23.14 130 SER A C 1
ATOM 994 O O . SER A 1 130 ? -53.932 21.506 -13.304 1.00 23.14 130 SER A O 1
ATOM 996 N N . THR A 1 131 ? -52.928 22.012 -11.439 1.00 25.81 131 THR A N 1
ATOM 997 C CA . THR A 1 131 ? -53.408 23.004 -10.450 1.00 25.81 131 THR A CA 1
ATOM 998 C C . THR A 1 131 ? -53.178 22.456 -9.031 1.00 25.81 131 THR A C 1
ATOM 1000 O O . THR A 1 131 ? -53.401 21.275 -8.778 1.00 25.81 131 THR A O 1
ATOM 1003 N N . VAL A 1 132 ? -52.786 23.326 -8.097 1.00 26.03 132 VAL A N 1
ATOM 1004 C CA . VAL A 1 132 ? -52.832 23.134 -6.626 1.00 26.03 132 VAL A CA 1
ATOM 1005 C C . VAL A 1 132 ? -53.865 24.139 -6.080 1.00 26.03 132 VAL A C 1
ATOM 1007 O O . VAL A 1 132 ? -54.020 25.177 -6.733 1.00 26.03 132 VAL A O 1
ATOM 1010 N N . PRO A 1 133 ? -54.554 23.914 -4.935 1.00 32.66 133 PRO A N 1
ATOM 1011 C CA . PRO A 1 133 ? -53.939 24.247 -3.629 1.00 32.66 133 PRO A CA 1
ATOM 1012 C C . PRO A 1 133 ? -54.469 23.499 -2.366 1.00 32.66 133 PRO A C 1
ATOM 1014 O O . PRO A 1 133 ? -55.542 22.905 -2.388 1.00 32.66 133 PRO A O 1
ATOM 1017 N N . SER A 1 134 ? -53.770 23.680 -1.225 1.00 26.05 134 SER A N 1
ATOM 1018 C CA . SER A 1 134 ? -54.290 23.520 0.166 1.00 26.05 134 SER A CA 1
ATOM 1019 C C . SER A 1 134 ? -54.700 22.084 0.611 1.00 26.05 134 SER A C 1
ATOM 1021 O O . SER A 1 134 ? -54.487 21.147 -0.147 1.00 26.05 134 SER A O 1
ATOM 1023 N N . THR A 1 135 ? -55.282 21.781 1.793 1.00 26.38 135 THR A N 1
ATOM 1024 C CA . THR A 1 135 ? -54.911 21.965 3.242 1.00 26.38 135 THR A CA 1
ATOM 1025 C C . THR A 1 135 ? -55.585 20.813 4.064 1.00 26.38 135 THR A C 1
ATOM 1027 O O . THR A 1 135 ? -56.475 20.177 3.513 1.00 26.38 135 THR A O 1
ATOM 1030 N N . LEU A 1 136 ? -55.314 20.453 5.340 1.00 24.67 136 LEU A N 1
ATOM 1031 C CA . LEU A 1 136 ? -54.455 21.009 6.414 1.00 24.67 136 LEU A CA 1
ATOM 1032 C C . LEU A 1 136 ? -53.810 19.910 7.336 1.00 24.67 136 LEU A C 1
ATOM 1034 O O . LEU A 1 136 ? -52.998 19.128 6.856 1.00 24.67 136 LEU A O 1
ATOM 1038 N N . PHE A 1 137 ? -54.099 19.886 8.651 1.00 25.11 137 PHE A N 1
ATOM 1039 C CA . PHE A 1 137 ? -53.434 19.146 9.748 1.00 25.11 137 PHE A CA 1
ATOM 1040 C C . PHE A 1 137 ? -54.263 17.946 10.301 1.00 25.11 137 PHE A C 1
ATOM 1042 O O . PHE A 1 137 ? -55.446 18.113 10.568 1.00 25.11 137 PHE A O 1
ATOM 1049 N N . SER A 1 138 ? -53.604 16.787 10.486 1.00 29.36 138 SER A N 1
ATOM 1050 C CA . SER A 1 138 ? -53.686 15.706 11.522 1.00 29.36 138 SER A CA 1
ATOM 1051 C C . SER A 1 138 ? -54.781 15.648 12.630 1.00 29.36 138 SER A C 1
ATOM 1053 O O . SER A 1 138 ? -55.251 16.706 13.037 1.00 29.36 138 SER A O 1
ATOM 1055 N N . PRO A 1 139 ? -54.973 14.498 13.356 1.00 41.47 139 PRO A N 1
ATOM 1056 C CA . PRO A 1 139 ? -54.673 13.064 13.062 1.00 41.47 139 PRO A CA 1
ATOM 1057 C C . PRO A 1 139 ? -55.706 12.000 13.601 1.00 41.47 139 PRO A C 1
ATOM 1059 O O . PRO A 1 139 ? -56.638 12.340 14.321 1.00 41.47 139 PRO A O 1
ATOM 1062 N N . SER A 1 140 ? -55.405 10.697 13.387 1.00 26.08 140 SER A N 1
ATOM 1063 C CA . SER A 1 140 ? -55.786 9.492 14.198 1.00 26.08 140 SER A CA 1
ATOM 1064 C C . SER A 1 140 ? -56.976 8.582 13.786 1.00 26.08 140 SER A C 1
ATOM 1066 O O . SER A 1 140 ? -57.867 8.990 13.056 1.00 26.08 140 SER A O 1
ATOM 1068 N N . ALA A 1 141 ? -56.943 7.339 14.327 1.00 27.66 141 ALA A N 1
ATOM 1069 C CA . ALA A 1 141 ? -57.807 6.145 14.127 1.00 27.66 141 ALA A CA 1
ATOM 1070 C C . ALA A 1 141 ? -57.671 5.454 12.743 1.00 27.66 141 ALA A C 1
ATOM 1072 O O . ALA A 1 141 ? -57.821 6.093 11.714 1.00 27.66 141 ALA A O 1
ATOM 1073 N N . ILE A 1 142 ? -57.216 4.198 12.593 1.00 32.72 142 ILE A N 1
ATOM 1074 C CA . ILE A 1 142 ? -57.582 2.883 13.179 1.00 32.72 142 ILE A CA 1
ATOM 1075 C C . ILE A 1 142 ? -58.905 2.304 12.632 1.00 32.72 142 ILE A C 1
ATOM 1077 O O . ILE A 1 142 ? -59.996 2.693 13.027 1.00 32.72 142 ILE A O 1
ATOM 1081 N N . SER A 1 143 ? -58.765 1.265 11.806 1.00 26.56 143 SER A N 1
ATOM 1082 C CA . SER A 1 143 ? -59.636 0.079 11.700 1.00 26.56 143 SER A CA 1
ATOM 1083 C C . SER A 1 143 ? -58.677 -1.080 11.378 1.00 26.56 143 SER A C 1
ATOM 1085 O O . SER A 1 143 ? -57.825 -0.905 10.510 1.00 26.56 143 SER A O 1
ATOM 1087 N N . GLN A 1 144 ? -58.511 -2.151 12.161 1.00 32.75 144 GLN A N 1
ATOM 1088 C CA . GLN A 1 144 ? -59.437 -3.128 12.768 1.00 32.75 144 GLN A CA 1
ATOM 1089 C C . GLN A 1 144 ? -60.131 -4.089 11.792 1.00 32.75 144 GLN A C 1
ATOM 1091 O O . GLN A 1 144 ? -60.636 -3.677 10.753 1.00 32.75 144 GLN A O 1
ATOM 1096 N N . ALA A 1 145 ? -60.210 -5.339 12.282 1.00 31.34 145 ALA A N 1
ATOM 1097 C CA . ALA A 1 145 ? -60.968 -6.502 11.808 1.00 31.34 145 ALA A CA 1
ATOM 1098 C C . ALA A 1 145 ? -60.350 -7.253 10.600 1.00 31.34 145 ALA A C 1
ATOM 1100 O O . ALA A 1 145 ? -59.754 -6.631 9.727 1.00 31.34 145 ALA A O 1
ATOM 1101 N N . PHE A 1 146 ? -60.359 -8.591 10.503 1.00 27.61 146 PHE A N 1
ATOM 1102 C CA . PHE A 1 146 ? -61.027 -9.711 11.219 1.00 27.61 146 PHE A CA 1
ATOM 1103 C C . PHE A 1 146 ? -59.984 -10.860 11.432 1.00 27.61 146 PHE A C 1
ATOM 1105 O O . PHE A 1 146 ? -58.962 -10.847 10.749 1.00 27.61 146 PHE A O 1
ATOM 1112 N N . ASP A 1 147 ? -60.103 -11.880 12.298 1.00 29.25 147 ASP A N 1
ATOM 1113 C CA . ASP A 1 147 ? -61.079 -12.227 13.353 1.00 29.25 147 ASP A CA 1
ATOM 1114 C C . ASP A 1 147 ? -60.414 -13.089 14.464 1.00 29.25 147 ASP A C 1
ATOM 1116 O O . ASP A 1 147 ? -59.269 -13.528 14.333 1.00 29.25 147 ASP A O 1
ATOM 1120 N N . LEU A 1 148 ? -61.152 -13.342 15.546 1.00 34.00 148 LEU A N 1
ATOM 1121 C CA . LEU A 1 148 ? -60.822 -14.194 16.688 1.00 34.00 148 LEU A CA 1
ATOM 1122 C C . LEU A 1 148 ? -60.873 -15.702 16.376 1.00 34.00 148 LEU A C 1
ATOM 1124 O O . LEU A 1 148 ? -61.717 -16.187 15.630 1.00 34.00 148 LEU A O 1
ATOM 1128 N N . SER A 1 149 ? -60.102 -16.464 17.154 1.00 29.97 149 SER A N 1
ATOM 1129 C CA . SER A 1 149 ? -60.612 -17.696 17.767 1.00 29.97 149 SER A CA 1
ATOM 1130 C C . SER A 1 149 ? -60.250 -17.673 19.249 1.00 29.97 149 SER A C 1
ATOM 1132 O O . SER A 1 149 ? -59.088 -17.858 19.610 1.00 29.97 149 SER A O 1
ATOM 1134 N N . MET A 1 150 ? -61.234 -17.409 20.110 1.00 36.09 150 MET A N 1
ATOM 1135 C CA . MET A 1 150 ? -61.081 -17.575 21.555 1.00 36.09 150 MET A CA 1
ATOM 1136 C C . MET A 1 150 ? -61.217 -19.046 21.939 1.00 36.09 150 MET A C 1
ATOM 1138 O O . MET A 1 150 ? -62.205 -19.682 21.586 1.00 36.09 150 MET A O 1
ATOM 1142 N N . THR A 1 151 ? -60.311 -19.527 22.786 1.00 29.62 151 THR A N 1
ATOM 1143 C CA . THR A 1 151 ? -60.590 -20.646 23.693 1.00 29.62 151 THR A CA 1
ATOM 1144 C C . THR A 1 151 ? -60.036 -20.325 25.075 1.00 29.62 151 THR A C 1
ATOM 1146 O O . THR A 1 151 ? -58.822 -20.250 25.242 1.00 29.62 151 THR A O 1
ATOM 1149 N N . SER A 1 152 ? -60.968 -20.149 26.017 1.00 31.03 152 SER A N 1
ATOM 1150 C CA . SER A 1 152 ? -60.847 -20.329 27.473 1.00 31.03 152 SER A CA 1
ATOM 1151 C C . SER A 1 152 ? -59.669 -19.698 28.225 1.00 31.03 152 SER A C 1
ATOM 1153 O O . SER A 1 152 ? -58.531 -20.157 28.145 1.00 31.03 152 SER A O 1
ATOM 1155 N N . GLU A 1 153 ? -60.019 -18.788 29.135 1.00 44.88 153 GLU A N 1
ATOM 1156 C CA . GLU A 1 153 ? -59.407 -18.776 30.465 1.00 44.88 153 GLU A CA 1
ATOM 1157 C C . GLU A 1 153 ? -59.506 -20.183 31.079 1.00 44.88 153 GLU A C 1
ATOM 1159 O O . GLU A 1 153 ? -60.601 -20.710 31.273 1.00 44.88 153 GLU A O 1
ATOM 1164 N N . TYR A 1 154 ? -58.356 -20.775 31.382 1.00 32.81 154 TYR A N 1
ATOM 1165 C CA . TYR A 1 154 ? -58.212 -21.760 32.444 1.00 32.81 154 TYR A CA 1
ATOM 1166 C C . TYR A 1 154 ? -57.050 -21.294 33.316 1.00 32.81 154 TYR A C 1
ATOM 1168 O O . TYR A 1 154 ? -55.991 -20.934 32.793 1.00 32.81 154 TYR A O 1
ATOM 1176 N N . ASP A 1 155 ? -57.249 -21.317 34.632 1.00 40.00 155 ASP A N 1
ATOM 1177 C CA . ASP A 1 155 ? -56.157 -21.269 35.599 1.00 40.00 155 ASP A CA 1
ATOM 1178 C C . ASP A 1 155 ? -55.291 -22.528 35.428 1.00 40.00 155 ASP A C 1
ATOM 1180 O O . ASP A 1 155 ? -55.548 -23.569 36.033 1.00 40.00 155 ASP A O 1
ATOM 1184 N N . GLU A 1 156 ? -54.246 -22.447 34.602 1.00 37.81 156 GLU A N 1
ATOM 1185 C CA . GLU A 1 156 ? -53.108 -23.351 34.744 1.00 37.81 156 GLU A CA 1
ATOM 1186 C C . GLU A 1 156 ? -52.198 -22.830 35.861 1.00 37.81 156 GLU A C 1
ATOM 1188 O O . GLU A 1 156 ? -51.307 -22.001 35.649 1.00 37.81 156 GLU A O 1
ATOM 1193 N N . GLU A 1 157 ? -52.422 -23.384 37.057 1.00 42.59 157 GLU A N 1
ATOM 1194 C CA . GLU A 1 157 ? -51.387 -23.608 38.072 1.00 42.59 157 GLU A CA 1
ATOM 1195 C C . GLU A 1 157 ? -50.027 -23.858 37.387 1.00 42.59 157 GLU A C 1
ATOM 1197 O O . GLU A 1 157 ? -49.912 -24.782 36.570 1.00 42.59 157 GLU A O 1
ATOM 1202 N N . PRO A 1 158 ? -48.986 -23.045 37.651 1.00 44.19 158 PRO A N 1
ATOM 1203 C CA . PRO A 1 158 ? -47.766 -23.076 36.860 1.00 44.19 158 PRO A CA 1
ATOM 1204 C C . PRO A 1 158 ? -47.029 -24.397 37.080 1.00 44.19 158 PRO A C 1
ATOM 1206 O O . PRO A 1 158 ? -46.305 -24.552 38.061 1.00 44.19 158 PRO A O 1
ATOM 1209 N N . SER A 1 159 ? -47.154 -25.339 36.140 1.00 45.44 159 SER A N 1
ATOM 1210 C CA . SER A 1 159 ? -46.543 -26.668 36.240 1.00 45.44 159 SER A CA 1
ATOM 1211 C C . SER A 1 159 ? -45.023 -26.560 36.470 1.00 45.44 159 SER A C 1
ATOM 1213 O O . SER A 1 159 ? -44.238 -26.292 35.552 1.00 45.44 159 SER A O 1
ATOM 1215 N N . THR A 1 160 ? -44.593 -26.763 37.717 1.00 50.03 160 THR A N 1
ATOM 1216 C CA . THR A 1 160 ? -43.255 -26.401 38.229 1.00 50.03 160 THR A CA 1
ATOM 1217 C C . THR A 1 160 ? -42.129 -27.355 37.800 1.00 50.03 160 THR A C 1
ATOM 1219 O O . THR A 1 160 ? -40.994 -27.250 38.272 1.00 50.03 160 THR A O 1
ATOM 1222 N N . SER A 1 161 ? -42.408 -28.301 36.899 1.00 66.94 161 SER A N 1
ATOM 1223 C CA . SER A 1 161 ? -41.498 -29.398 36.548 1.00 66.94 161 SER A CA 1
ATOM 1224 C C . SER A 1 161 ? -40.345 -28.985 35.626 1.00 66.94 161 SER A C 1
ATOM 1226 O O . SER A 1 161 ? -39.239 -29.512 35.760 1.00 66.94 161 SER A O 1
ATOM 1228 N N . THR A 1 162 ? -40.551 -28.029 34.711 1.00 83.56 162 THR A N 1
ATOM 1229 C CA . THR A 1 162 ? -39.507 -27.643 33.743 1.00 83.56 162 THR A CA 1
ATOM 1230 C C . THR A 1 162 ? -38.430 -26.745 34.377 1.00 83.56 162 THR A C 1
ATOM 1232 O O . THR A 1 162 ? -38.761 -25.861 35.173 1.00 83.56 162 THR A O 1
ATOM 1235 N N . PRO A 1 163 ? -37.139 -26.865 33.993 1.00 85.25 163 PRO A N 1
ATOM 1236 C CA . PRO A 1 163 ? -36.077 -25.983 34.500 1.00 85.25 163 PRO A CA 1
ATOM 1237 C C . PRO A 1 163 ? -36.347 -24.493 34.239 1.00 85.25 163 PRO A C 1
ATOM 1239 O O . PRO A 1 163 ? -36.069 -23.644 35.084 1.00 85.25 163 PRO A O 1
ATOM 1242 N N . LYS A 1 164 ? -36.963 -24.176 33.091 1.00 87.06 164 LYS A N 1
ATOM 1243 C CA . LYS A 1 164 ? -37.422 -22.824 32.742 1.00 87.06 164 LYS A CA 1
ATOM 1244 C C . LYS A 1 164 ? -38.559 -22.347 33.655 1.00 87.06 164 LYS A C 1
ATOM 1246 O O . LYS A 1 164 ? -38.573 -21.176 34.018 1.00 87.06 164 LYS A O 1
ATOM 1251 N N . GLY A 1 165 ? -39.485 -23.233 34.030 1.00 87.19 165 GLY A N 1
ATOM 1252 C CA . GLY A 1 165 ? -40.536 -22.954 35.010 1.00 87.19 165 GLY A CA 1
ATOM 1253 C C . GLY A 1 165 ? -39.942 -22.556 36.359 1.00 87.19 165 GLY A C 1
ATOM 1254 O O . GLY A 1 165 ? -40.198 -21.453 36.828 1.00 87.19 165 GLY A O 1
ATOM 1255 N N . LYS A 1 166 ? -39.040 -23.380 36.908 1.00 90.88 166 LYS A N 1
ATOM 1256 C CA . LYS A 1 166 ? -38.338 -23.093 38.175 1.00 90.88 166 LYS A CA 1
ATOM 1257 C C . LYS A 1 166 ? -37.558 -21.774 38.138 1.00 90.88 166 LYS A C 1
ATOM 1259 O O . LYS A 1 166 ? -37.641 -20.990 39.079 1.00 90.88 166 LYS A O 1
ATOM 1264 N N . LEU A 1 167 ? -36.863 -21.487 37.033 1.00 90.94 167 LEU A N 1
ATOM 1265 C CA . LEU A 1 167 ? -36.187 -20.201 36.837 1.00 90.94 167 LEU A CA 1
ATOM 1266 C C . LEU A 1 167 ? -37.180 -19.026 36.785 1.00 90.94 167 LEU A C 1
ATOM 1268 O O . LEU A 1 167 ? -36.907 -17.975 37.351 1.00 90.94 167 LEU A O 1
ATOM 1272 N N . ASN A 1 168 ? -38.343 -19.189 36.151 1.00 92.81 168 ASN A N 1
ATOM 1273 C CA . ASN A 1 168 ? -39.381 -18.158 36.141 1.00 92.81 168 ASN A CA 1
ATOM 1274 C C . ASN A 1 168 ? -40.009 -17.939 37.529 1.00 92.81 168 ASN A C 1
ATOM 1276 O O . ASN A 1 168 ? -40.283 -16.791 37.863 1.00 92.81 168 ASN A O 1
ATOM 1280 N N . CYS A 1 169 ? -40.172 -18.984 38.351 1.00 92.12 169 CYS A N 1
ATOM 1281 C CA . CYS A 1 169 ? -40.585 -18.850 39.754 1.00 92.12 169 CYS A CA 1
ATOM 1282 C C . CYS A 1 169 ? -39.557 -18.046 40.569 1.00 92.12 169 CYS A C 1
ATOM 1284 O O . CYS A 1 169 ? -39.932 -17.122 41.284 1.00 92.12 169 CYS A O 1
ATOM 1286 N N . PHE A 1 170 ? -38.261 -18.341 40.408 1.00 92.69 170 PHE A N 1
ATOM 1287 C CA . PHE A 1 170 ? -37.180 -17.573 41.037 1.00 92.69 170 PHE A CA 1
ATOM 1288 C C . PHE A 1 170 ? -37.190 -16.094 40.614 1.00 92.69 170 PHE A C 1
ATOM 1290 O O . PHE A 1 170 ? -37.106 -15.206 41.456 1.00 92.69 170 PHE A O 1
ATOM 1297 N N . LEU A 1 171 ? -37.344 -15.816 39.315 1.00 92.56 171 LEU A N 1
ATOM 1298 C CA . LEU A 1 171 ? -37.417 -14.442 38.811 1.00 92.56 171 LEU A CA 1
ATOM 1299 C C . LEU A 1 171 ? -38.647 -13.698 39.348 1.00 92.56 171 LEU A C 1
ATOM 1301 O O . LEU A 1 171 ? -38.526 -12.530 39.707 1.00 92.56 171 LEU A O 1
ATOM 1305 N N . ALA A 1 172 ? -39.797 -14.371 39.460 1.00 91.38 172 ALA A N 1
ATOM 1306 C CA . ALA A 1 172 ? -41.005 -13.796 40.047 1.00 91.38 172 ALA A CA 1
ATOM 1307 C C . ALA A 1 172 ? -40.819 -13.435 41.532 1.00 91.38 172 ALA A C 1
ATOM 1309 O O . ALA A 1 172 ? -41.241 -12.360 41.941 1.00 91.38 172 ALA A O 1
ATOM 1310 N N . ALA A 1 173 ? -40.115 -14.265 42.312 1.00 91.25 173 ALA A N 1
ATOM 1311 C CA . ALA A 1 173 ? -39.788 -13.981 43.716 1.00 91.25 173 ALA A CA 1
ATOM 1312 C C . ALA A 1 173 ? -38.829 -12.784 43.916 1.00 91.25 173 ALA A C 1
ATOM 1314 O O . ALA A 1 173 ? -38.645 -12.322 45.040 1.00 91.25 173 ALA A O 1
ATOM 1315 N N . ARG A 1 174 ? -38.216 -12.283 42.836 1.00 86.31 174 ARG A N 1
ATOM 1316 C CA . ARG A 1 174 ? -37.322 -11.114 42.806 1.00 86.31 174 ARG A CA 1
ATOM 1317 C C . ARG A 1 174 ? -37.897 -9.943 41.990 1.00 86.31 174 ARG A C 1
ATOM 1319 O O . ARG A 1 174 ? -37.141 -9.088 41.538 1.00 86.31 174 ARG A O 1
ATOM 1326 N N . ASP A 1 175 ? -39.212 -9.927 41.748 1.00 88.19 175 ASP A N 1
ATOM 1327 C CA . ASP A 1 175 ? -39.931 -8.924 40.937 1.00 88.19 175 ASP A CA 1
ATOM 1328 C C . ASP A 1 175 ? -39.406 -8.760 39.490 1.00 88.19 175 ASP A C 1
ATOM 1330 O O . ASP A 1 175 ? -39.617 -7.749 38.810 1.00 88.19 175 ASP A O 1
ATOM 1334 N N . VAL A 1 176 ? -38.742 -9.790 38.955 1.00 89.44 176 VAL A N 1
ATOM 1335 C CA . VAL A 1 176 ? -38.213 -9.803 37.590 1.00 89.44 176 VAL A CA 1
ATOM 1336 C C . VAL A 1 176 ? -39.182 -10.505 36.645 1.00 89.44 176 VAL A C 1
ATOM 1338 O O . VAL A 1 176 ? -39.559 -11.658 36.827 1.00 89.44 176 VAL A O 1
ATOM 1341 N N . SER A 1 177 ? -39.512 -9.834 35.537 1.00 90.38 177 SER A N 1
ATOM 1342 C CA . SER A 1 177 ? -40.347 -10.411 34.470 1.00 90.38 177 SER A CA 1
ATOM 1343 C C . SER A 1 177 ? -39.898 -11.826 34.034 1.00 90.38 177 SER A C 1
ATOM 1345 O O . SER A 1 177 ? -38.698 -12.055 33.850 1.00 90.38 177 SER A O 1
ATOM 1347 N N . PRO A 1 178 ? -40.825 -12.766 33.774 1.00 90.75 178 PRO A N 1
ATOM 1348 C CA . PRO A 1 178 ? -40.475 -14.127 33.375 1.00 90.75 178 PRO A CA 1
ATOM 1349 C C . PRO A 1 178 ? -39.888 -14.197 31.957 1.00 90.75 178 PRO A C 1
ATOM 1351 O O . PRO A 1 178 ? -40.161 -13.364 31.085 1.00 90.75 178 PRO A O 1
ATOM 1354 N N . ILE A 1 179 ? -39.098 -15.238 31.695 1.00 90.94 179 ILE A N 1
ATOM 1355 C CA . ILE A 1 179 ? -38.582 -15.581 30.368 1.00 90.94 179 ILE A CA 1
ATOM 1356 C C . ILE A 1 179 ? -39.710 -16.250 29.573 1.00 90.94 179 ILE A C 1
ATOM 1358 O O . ILE A 1 179 ? -40.022 -17.426 29.772 1.00 90.94 179 ILE A O 1
ATOM 1362 N N . ARG A 1 180 ? -40.336 -15.494 28.663 1.00 85.12 180 ARG A N 1
ATOM 1363 C CA . ARG A 1 180 ? -41.461 -15.974 27.841 1.00 85.12 180 ARG A CA 1
ATOM 1364 C C . ARG A 1 180 ? -40.989 -16.845 26.672 1.00 85.12 180 ARG A C 1
ATOM 1366 O O . ARG A 1 180 ? -41.340 -18.021 26.606 1.00 85.12 180 ARG A O 1
ATOM 1373 N N . THR A 1 181 ? -40.132 -16.326 25.796 1.00 84.06 181 THR A N 1
ATOM 1374 C CA . THR A 1 181 ? -39.628 -17.036 24.603 1.00 84.06 181 THR A CA 1
ATOM 1375 C C . THR A 1 181 ? -38.242 -17.645 24.822 1.00 84.06 181 THR A C 1
ATOM 1377 O O . THR A 1 181 ? -37.439 -17.105 25.580 1.00 84.06 181 THR A O 1
ATOM 1380 N N . SER A 1 182 ? -37.949 -18.752 24.133 1.00 85.31 182 SER A N 1
ATOM 1381 C CA . SER A 1 182 ? -36.587 -19.293 23.997 1.00 85.31 182 SER A CA 1
ATOM 1382 C C . SER A 1 182 ? -36.006 -18.919 22.629 1.00 85.31 182 SER A C 1
ATOM 1384 O O . SER A 1 182 ? -36.763 -18.686 21.682 1.00 85.31 182 SER A O 1
ATOM 1386 N N . MET A 1 183 ? -34.678 -18.868 22.499 1.00 86.38 183 MET A N 1
ATOM 1387 C CA . MET A 1 183 ? -34.040 -18.694 21.191 1.00 86.38 183 MET A CA 1
ATOM 1388 C C . MET A 1 183 ? -34.188 -19.972 20.360 1.00 86.38 183 MET A C 1
ATOM 1390 O O . MET A 1 183 ? -33.765 -21.038 20.791 1.00 86.38 183 MET A O 1
ATOM 1394 N N . MET A 1 184 ? -34.781 -19.844 19.170 1.00 83.69 184 MET A N 1
ATOM 1395 C CA . MET A 1 184 ? -34.882 -20.926 18.175 1.00 83.69 184 MET A CA 1
ATOM 1396 C C . MET A 1 184 ? -33.856 -20.766 17.045 1.00 83.69 184 MET A C 1
ATOM 1398 O O . MET A 1 184 ? -33.354 -21.752 16.524 1.00 83.69 184 MET A O 1
ATOM 1402 N N . THR A 1 185 ? -33.512 -19.527 16.680 1.00 86.31 185 THR A N 1
ATOM 1403 C CA . THR A 1 185 ? -32.440 -19.221 15.717 1.00 86.31 185 THR A CA 1
ATOM 1404 C C . THR A 1 185 ? -31.085 -19.116 16.424 1.00 86.31 185 THR A C 1
ATOM 1406 O O . THR A 1 185 ? -31.040 -18.506 17.503 1.00 86.31 185 THR A O 1
ATOM 1409 N N . PRO A 1 186 ? -29.982 -19.605 15.826 1.00 89.81 186 PRO A N 1
ATOM 1410 C CA . PRO A 1 186 ? -28.648 -19.514 16.415 1.00 89.81 186 PRO A CA 1
ATOM 1411 C C . PRO A 1 186 ? -28.201 -18.056 16.587 1.00 89.81 186 PRO A C 1
ATOM 1413 O O . PRO A 1 186 ? -28.666 -17.147 15.890 1.00 89.81 186 PRO A O 1
ATOM 1416 N N . TRP A 1 187 ? -27.297 -17.815 17.543 1.00 89.00 187 TRP A N 1
ATOM 1417 C CA . TRP A 1 187 ? -26.897 -16.453 17.907 1.00 89.00 187 TRP A CA 1
ATOM 1418 C C . TRP A 1 187 ? -26.294 -15.684 16.731 1.00 89.00 187 TRP A C 1
ATOM 1420 O O . TRP A 1 187 ? -26.616 -14.514 16.577 1.00 89.00 187 TRP A O 1
ATOM 1430 N N . GLU A 1 188 ? -25.478 -16.295 15.872 1.00 89.94 188 GLU A N 1
ATOM 1431 C CA . GLU A 1 188 ? -24.816 -15.559 14.784 1.00 89.94 188 GLU A CA 1
ATOM 1432 C C . GLU A 1 188 ? -25.808 -15.010 13.749 1.00 89.94 188 GLU A C 1
ATOM 1434 O O . GLU A 1 188 ? -25.769 -13.819 13.430 1.00 89.94 188 GLU A O 1
ATOM 1439 N N . GLU A 1 189 ? -26.773 -15.827 13.328 1.00 89.62 189 GLU A N 1
ATOM 1440 C CA . GLU A 1 189 ? -27.786 -15.492 12.317 1.00 89.62 189 GLU A CA 1
ATOM 1441 C C . GLU A 1 189 ? -28.911 -14.591 12.857 1.00 89.62 189 GLU A C 1
ATOM 1443 O O . GLU A 1 189 ? -29.588 -13.895 12.098 1.00 89.62 189 GLU A O 1
ATOM 1448 N N . ALA A 1 190 ? -29.116 -14.558 14.179 1.00 88.94 190 ALA A N 1
ATOM 1449 C CA . ALA A 1 190 ? -30.211 -13.812 14.788 1.00 88.94 190 ALA A CA 1
ATOM 1450 C C . ALA A 1 190 ? -30.156 -12.299 14.482 1.00 88.94 190 ALA A C 1
ATOM 1452 O O . ALA A 1 190 ? -29.127 -11.627 14.633 1.00 88.94 190 ALA A O 1
ATOM 1453 N N . ALA A 1 191 ? -31.311 -11.726 14.130 1.00 90.31 191 ALA A N 1
ATOM 1454 C CA . ALA A 1 191 ? -31.456 -10.295 13.874 1.00 90.31 191 ALA A CA 1
ATOM 1455 C C . ALA A 1 191 ? -31.064 -9.439 15.097 1.00 90.31 191 ALA A C 1
ATOM 1457 O O . ALA A 1 191 ? -31.313 -9.803 16.249 1.00 90.31 191 ALA A O 1
ATOM 1458 N N . GLY A 1 192 ? -30.513 -8.241 14.864 1.00 92.00 192 GLY A N 1
ATOM 1459 C CA . GLY A 1 192 ? -30.008 -7.363 15.934 1.00 92.00 192 GLY A CA 1
ATOM 1460 C C . GLY A 1 192 ? -31.047 -6.987 17.005 1.00 92.00 192 GLY A C 1
ATOM 1461 O O . GLY A 1 192 ? -30.705 -6.848 18.181 1.00 92.00 192 GLY A O 1
ATOM 1462 N N . ARG A 1 193 ? -32.335 -6.890 16.635 1.00 91.31 193 ARG A N 1
ATOM 1463 C CA . ARG A 1 193 ? -33.446 -6.679 17.584 1.00 91.31 193 ARG A CA 1
ATOM 1464 C C . ARG A 1 193 ? -33.609 -7.869 18.535 1.00 91.31 193 ARG A C 1
ATOM 1466 O O . ARG A 1 193 ? -33.752 -7.661 19.738 1.00 91.31 193 ARG A O 1
ATOM 1473 N N . THR A 1 194 ? -33.524 -9.087 18.003 1.00 90.31 194 THR A N 1
ATOM 1474 C CA . THR A 1 194 ? -33.585 -10.357 18.740 1.00 90.31 194 THR A CA 1
ATOM 1475 C C . THR A 1 194 ? -32.389 -10.486 19.683 1.00 90.31 194 THR A C 1
ATOM 1477 O O . THR A 1 194 ? -32.585 -10.632 20.888 1.00 90.31 194 THR A O 1
ATOM 1480 N N . LYS A 1 195 ? -31.161 -10.278 19.180 1.00 92.88 195 LYS A N 1
ATOM 1481 C CA . LYS A 1 195 ? -29.928 -10.225 19.993 1.00 92.88 195 LYS A CA 1
ATOM 1482 C C . LYS A 1 195 ? -30.054 -9.256 21.173 1.00 92.88 195 LYS A C 1
ATOM 1484 O O . LYS A 1 195 ? -29.813 -9.631 22.316 1.00 92.88 195 LYS A O 1
ATOM 1489 N N . ARG A 1 196 ? -30.509 -8.020 20.926 1.00 92.75 196 ARG A N 1
ATOM 1490 C CA . ARG A 1 196 ? -30.697 -6.993 21.971 1.00 92.75 196 ARG A CA 1
ATOM 1491 C C . ARG A 1 196 ? -31.831 -7.321 22.951 1.00 92.75 196 ARG A C 1
ATOM 1493 O O . ARG A 1 196 ? -31.803 -6.828 24.079 1.00 92.75 196 ARG A O 1
ATOM 1500 N N . HIS A 1 197 ? -32.845 -8.087 22.548 1.00 91.75 197 HIS A N 1
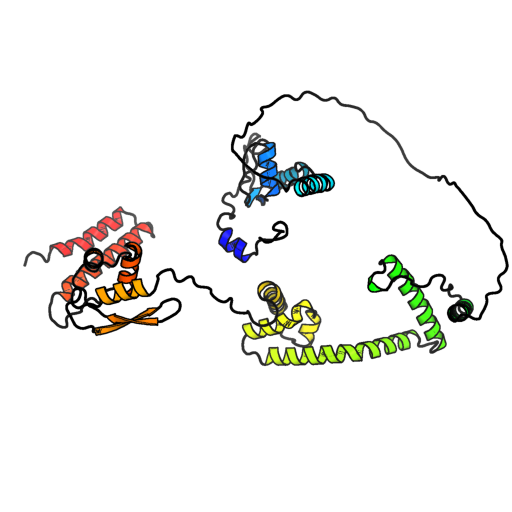ATOM 1501 C CA . HIS A 1 197 ? -33.889 -8.567 23.456 1.00 91.75 197 HIS A CA 1
ATOM 1502 C C . HIS A 1 197 ? -33.310 -9.597 24.433 1.00 91.75 197 HIS A C 1
ATOM 1504 O O . HIS A 1 197 ? -33.320 -9.350 25.641 1.00 91.75 197 HIS A O 1
ATOM 1510 N N . TYR A 1 198 ? -32.716 -10.675 23.911 1.00 92.69 198 TYR A N 1
ATOM 1511 C CA . TYR A 1 198 ? -32.148 -11.744 24.732 1.00 92.69 198 TYR A CA 1
ATOM 1512 C C . TYR A 1 198 ? -30.972 -11.275 25.589 1.00 92.69 198 TYR A C 1
ATOM 1514 O O . TYR A 1 198 ? -30.949 -11.593 26.770 1.00 92.69 198 TYR A O 1
ATOM 1522 N N . LEU A 1 199 ? -30.074 -10.423 25.077 1.00 93.12 199 LEU A N 1
ATOM 1523 C CA . LEU A 1 199 ? -28.971 -9.860 25.869 1.00 93.12 199 LEU A CA 1
ATOM 1524 C C . LEU A 1 199 ? -29.467 -9.065 27.088 1.00 93.12 199 LEU A C 1
ATOM 1526 O O . LEU A 1 199 ? -28.904 -9.178 28.173 1.00 93.12 199 LEU A O 1
ATOM 1530 N N . ARG A 1 200 ? -30.539 -8.272 26.935 1.00 92.56 200 ARG A N 1
ATOM 1531 C CA . ARG A 1 200 ? -31.138 -7.538 28.062 1.00 92.56 200 ARG A CA 1
ATOM 1532 C C . ARG A 1 200 ? -31.746 -8.499 29.079 1.00 92.56 200 ARG A C 1
ATOM 1534 O O . ARG A 1 200 ? -31.572 -8.281 30.273 1.00 92.56 200 ARG A O 1
ATOM 1541 N N . LYS A 1 201 ? -32.446 -9.541 28.615 1.00 93.12 201 LYS A N 1
ATOM 1542 C CA . LYS A 1 201 ? -33.068 -10.528 29.502 1.00 93.12 201 LYS A CA 1
ATOM 1543 C C . LYS A 1 201 ? -32.012 -11.344 30.250 1.00 93.12 201 LYS A C 1
ATOM 1545 O O . LYS A 1 201 ? -32.083 -11.420 31.468 1.00 93.12 201 LYS A O 1
ATOM 1550 N N . ALA A 1 202 ? -30.998 -11.846 29.549 1.00 92.38 202 ALA A N 1
ATOM 1551 C CA . ALA A 1 202 ? -29.861 -12.547 30.137 1.00 92.38 202 ALA A CA 1
ATOM 1552 C C . ALA A 1 202 ? -29.129 -11.675 31.168 1.00 92.38 202 ALA A C 1
ATOM 1554 O O . ALA A 1 202 ? -28.896 -12.136 32.277 1.00 92.38 202 ALA A O 1
ATOM 1555 N N . ARG A 1 203 ? -28.855 -10.395 30.861 1.00 92.06 203 ARG A N 1
ATOM 1556 C CA . ARG A 1 203 ? -28.228 -9.473 31.823 1.00 92.06 203 ARG A CA 1
ATOM 1557 C C . ARG A 1 203 ? -29.058 -9.298 33.099 1.00 92.06 203 ARG A C 1
ATOM 1559 O O . ARG A 1 203 ? -28.471 -9.296 34.169 1.00 92.06 203 ARG A O 1
ATOM 1566 N N . GLN A 1 204 ? -30.386 -9.168 33.001 1.00 91.44 204 GLN A N 1
ATOM 1567 C CA . GLN A 1 204 ? -31.256 -9.102 34.187 1.00 91.44 204 GLN A CA 1
ATOM 1568 C C . GLN A 1 204 ? -31.155 -10.377 35.030 1.00 91.44 204 GLN A C 1
ATOM 1570 O O . GLN A 1 204 ? -30.935 -10.292 36.230 1.00 91.44 204 GLN A O 1
ATOM 1575 N N . VAL A 1 205 ? -31.284 -11.546 34.393 1.00 93.62 205 VAL A N 1
ATOM 1576 C CA . VAL A 1 205 ? -31.240 -12.849 35.075 1.00 93.62 205 VAL A CA 1
ATOM 1577 C C . VAL A 1 205 ? -29.897 -13.049 35.776 1.00 93.62 205 VAL A C 1
ATOM 1579 O O . VAL A 1 205 ? -29.878 -13.329 36.968 1.00 93.62 205 VAL A O 1
ATOM 1582 N N . VAL A 1 206 ? -28.787 -12.831 35.061 1.00 92.19 206 VAL A N 1
ATOM 1583 C CA . VAL A 1 206 ? -27.426 -12.962 35.602 1.00 92.19 206 VAL A CA 1
ATOM 1584 C C . VAL A 1 206 ? -27.204 -12.015 36.781 1.00 92.19 206 VAL A C 1
ATOM 1586 O O . VAL A 1 206 ? -26.654 -12.437 37.793 1.00 92.19 206 VAL A O 1
ATOM 1589 N N . PHE A 1 207 ? -27.656 -10.761 36.691 1.00 90.94 207 PHE A N 1
ATOM 1590 C CA . PHE A 1 207 ? -27.471 -9.797 37.775 1.00 90.94 207 PHE A CA 1
ATOM 1591 C C . PHE A 1 207 ? -28.202 -10.221 39.051 1.00 90.94 207 PHE A C 1
ATOM 1593 O O . PHE A 1 207 ? -27.581 -10.297 40.103 1.00 90.94 207 PHE A O 1
ATOM 1600 N N . VAL A 1 208 ? -29.472 -10.618 38.937 1.00 92.38 208 VAL A N 1
ATOM 1601 C CA . VAL A 1 208 ? -30.278 -11.083 40.079 1.00 92.38 208 VAL A CA 1
ATOM 1602 C C . VAL A 1 208 ? -29.707 -12.369 40.687 1.00 92.38 208 VAL A C 1
ATOM 1604 O O . VAL A 1 208 ? -29.648 -12.497 41.905 1.00 92.38 208 VAL A O 1
ATOM 1607 N N . THR A 1 209 ? -29.185 -13.299 39.877 1.00 92.19 209 THR A N 1
ATOM 1608 C CA . THR A 1 209 ? -28.473 -14.471 40.424 1.00 92.19 209 THR A CA 1
ATOM 1609 C C . THR A 1 209 ? -27.159 -14.110 41.124 1.00 92.19 209 THR A C 1
ATOM 1611 O O . THR A 1 209 ? -26.754 -14.809 42.046 1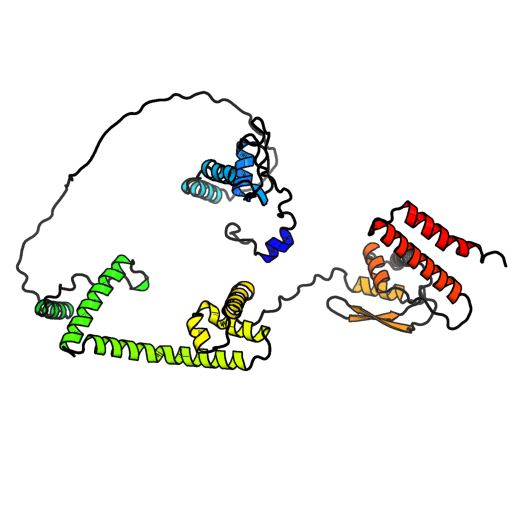.00 92.19 209 THR A O 1
ATOM 1614 N N . LEU A 1 210 ? -26.487 -13.024 40.728 1.00 93.06 210 LEU A N 1
ATOM 1615 C CA . LEU A 1 210 ? -25.259 -12.558 41.382 1.00 93.06 210 LEU A CA 1
ATOM 1616 C C . LEU A 1 210 ? -25.543 -11.732 42.643 1.00 93.06 210 LEU A C 1
ATOM 1618 O O . LEU A 1 210 ? -24.716 -11.732 43.548 1.00 93.06 210 LEU A O 1
ATOM 1622 N N . GLU A 1 211 ? -26.704 -11.081 42.738 1.00 92.62 211 GLU A N 1
ATOM 1623 C CA . GLU A 1 211 ? -27.213 -10.485 43.981 1.00 92.62 211 GLU A CA 1
ATOM 1624 C C . GLU A 1 211 ? -27.557 -11.553 45.033 1.00 92.62 211 GLU A C 1
ATOM 1626 O O . GLU A 1 211 ? -27.324 -11.321 46.213 1.00 92.62 211 GLU A O 1
ATOM 1631 N N . GLU A 1 212 ? -28.041 -12.738 44.638 1.00 92.00 212 GLU A N 1
ATOM 1632 C CA . GLU A 1 212 ? -28.198 -13.870 45.574 1.00 92.00 212 GLU A CA 1
ATOM 1633 C C . GLU A 1 212 ? -26.849 -14.401 46.080 1.00 92.00 212 GLU A C 1
ATOM 1635 O O . GLU A 1 212 ? -26.696 -14.707 47.259 1.00 92.00 212 GLU A O 1
ATOM 1640 N N . ILE A 1 213 ? -25.855 -14.513 45.192 1.00 92.12 213 ILE A N 1
ATOM 1641 C CA . ILE A 1 213 ? -24.528 -15.050 45.542 1.00 92.12 213 ILE A CA 1
ATOM 1642 C C . ILE A 1 213 ? -23.715 -14.036 46.366 1.00 92.12 213 ILE A C 1
ATOM 1644 O O . ILE A 1 213 ? -22.953 -14.420 47.252 1.00 92.12 213 ILE A O 1
ATOM 1648 N N . ALA A 1 214 ? -23.842 -12.743 46.061 1.00 91.81 214 ALA A N 1
ATOM 1649 C CA . ALA A 1 214 ? -23.029 -11.675 46.630 1.00 91.81 214 ALA A CA 1
ATOM 1650 C C . ALA A 1 214 ? -23.826 -10.353 46.730 1.00 91.81 214 ALA A C 1
ATOM 1652 O O . ALA A 1 214 ? -23.579 -9.433 45.947 1.00 91.81 214 ALA A O 1
ATOM 1653 N N . PRO A 1 215 ? -24.742 -10.200 47.708 1.00 87.00 215 PRO A N 1
ATOM 1654 C CA . PRO A 1 215 ? -25.726 -9.106 47.740 1.00 87.00 215 PRO A CA 1
ATOM 1655 C C . PRO A 1 215 ? -25.140 -7.689 47.737 1.00 87.00 215 PRO A C 1
ATOM 1657 O O . PRO A 1 215 ? -25.750 -6.782 47.183 1.00 87.00 215 PRO A O 1
ATOM 1660 N N . ASN A 1 216 ? -23.935 -7.500 48.284 1.00 86.81 216 ASN A N 1
ATOM 1661 C CA . ASN A 1 216 ? -23.246 -6.201 48.298 1.00 86.81 216 ASN A CA 1
ATOM 1662 C C . ASN A 1 216 ? -22.134 -6.078 47.237 1.00 86.81 216 ASN A C 1
ATOM 1664 O O . ASN A 1 216 ? -21.559 -5.007 47.078 1.00 86.81 216 ASN A O 1
ATOM 1668 N N . ASN A 1 217 ? -21.798 -7.169 46.539 1.00 91.31 217 ASN A N 1
ATOM 1669 C CA . ASN A 1 217 ? -20.619 -7.277 45.670 1.00 91.31 217 ASN A CA 1
ATOM 1670 C C . ASN A 1 217 ? -20.948 -7.871 44.285 1.00 91.31 217 ASN A C 1
ATOM 1672 O O . ASN A 1 217 ? -20.039 -8.297 43.574 1.00 91.31 217 ASN A O 1
ATOM 1676 N N . SER A 1 218 ? -22.220 -7.903 43.876 1.00 90.06 218 SER A N 1
ATOM 1677 C CA . SER A 1 218 ? -22.685 -8.520 42.623 1.00 90.06 218 SER A CA 1
ATOM 1678 C C . SER A 1 218 ? -21.995 -7.942 41.377 1.00 90.06 218 SER A C 1
ATOM 1680 O O . SER A 1 218 ? -21.578 -8.697 40.497 1.00 90.06 218 SER A O 1
ATOM 1682 N N . GLU A 1 219 ? -21.778 -6.621 41.327 1.00 88.19 219 GLU A N 1
ATOM 1683 C CA . GLU A 1 219 ? -21.009 -5.962 40.259 1.00 88.19 219 GLU A CA 1
ATOM 1684 C C . GLU A 1 219 ? -19.531 -6.370 40.256 1.00 88.19 219 GLU A C 1
ATOM 1686 O O . GLU A 1 219 ? -18.971 -6.653 39.195 1.00 88.19 219 GLU A O 1
ATOM 1691 N N . MET A 1 220 ? -18.903 -6.437 41.434 1.00 90.00 220 MET A N 1
ATOM 1692 C CA . MET A 1 220 ? -17.498 -6.832 41.589 1.00 90.00 220 MET A CA 1
ATOM 1693 C C . MET A 1 220 ? -17.293 -8.306 41.227 1.00 90.00 220 MET A C 1
ATOM 1695 O O . MET A 1 220 ? -16.314 -8.6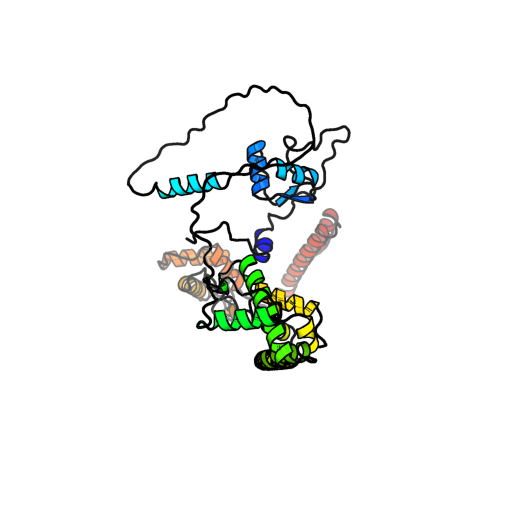44 40.570 1.00 90.00 220 MET A O 1
ATOM 1699 N N . LEU A 1 221 ? -18.246 -9.173 41.577 1.00 91.19 221 LEU A N 1
ATOM 1700 C CA . LEU A 1 221 ? -18.245 -10.585 41.206 1.00 91.19 221 LEU A CA 1
ATOM 1701 C C . LEU A 1 221 ? -18.443 -10.767 39.694 1.00 91.19 221 LEU A C 1
ATOM 1703 O O . LEU A 1 221 ? -17.681 -11.499 39.066 1.00 91.19 221 LEU A O 1
ATOM 1707 N N . PHE A 1 222 ? -19.397 -10.055 39.079 1.00 90.25 222 PHE A N 1
ATOM 1708 C CA . PHE A 1 222 ? -19.569 -10.062 37.619 1.00 90.25 222 PHE A CA 1
ATOM 1709 C C . PHE A 1 222 ? -18.304 -9.590 36.892 1.00 90.25 222 PHE A C 1
ATOM 1711 O O . PHE A 1 222 ? -17.915 -10.147 35.864 1.00 90.25 222 PHE A O 1
ATOM 1718 N N . ARG A 1 223 ? -17.651 -8.562 37.442 1.00 88.44 223 ARG A N 1
ATOM 1719 C CA . ARG A 1 223 ? -16.400 -8.017 36.928 1.00 88.44 223 ARG A CA 1
ATOM 1720 C C . ARG A 1 223 ? -15.251 -9.020 37.041 1.00 88.44 223 ARG A C 1
ATOM 1722 O O . ARG A 1 223 ? -14.614 -9.269 36.027 1.00 88.44 223 ARG A O 1
ATOM 1729 N N . ALA A 1 224 ? -15.056 -9.647 38.200 1.00 87.12 224 ALA A N 1
ATOM 1730 C CA . ALA A 1 224 ? -14.011 -10.648 38.417 1.00 87.12 224 ALA A CA 1
ATOM 1731 C C . ALA A 1 224 ? -14.190 -11.896 37.532 1.00 87.12 224 ALA A C 1
ATOM 1733 O O . ALA A 1 224 ? -13.216 -12.406 36.984 1.00 87.12 224 ALA A O 1
ATOM 1734 N N . ILE A 1 225 ? -15.434 -12.357 37.327 1.00 87.19 225 ILE A N 1
ATOM 1735 C CA . ILE A 1 225 ? -15.749 -13.439 36.375 1.00 87.19 225 ILE A CA 1
ATOM 1736 C C . ILE A 1 225 ? -15.327 -13.041 34.955 1.00 87.19 225 ILE A C 1
ATOM 1738 O O . ILE A 1 225 ? -14.717 -13.835 34.241 1.00 87.19 225 ILE A O 1
ATOM 1742 N N . LYS A 1 226 ? -15.633 -11.804 34.547 1.00 83.75 226 LYS A N 1
ATOM 1743 C CA . LYS A 1 226 ? -15.280 -11.293 33.221 1.00 83.75 226 LYS A CA 1
ATOM 1744 C C . LYS A 1 226 ? -13.771 -11.101 33.051 1.00 83.75 226 LYS A C 1
ATOM 1746 O O . LYS A 1 226 ? -13.265 -11.406 31.980 1.00 83.75 226 LYS A O 1
ATOM 1751 N N . GLU A 1 227 ? -13.078 -10.579 34.060 1.00 79.94 227 GLU A N 1
ATOM 1752 C CA . GLU A 1 227 ? -11.624 -10.366 34.039 1.00 79.94 227 GLU A CA 1
ATOM 1753 C C . GLU A 1 227 ? -10.904 -11.718 33.916 1.00 79.94 227 GLU A C 1
ATOM 1755 O O . GLU A 1 227 ? -10.233 -11.929 32.912 1.00 79.94 227 GLU A O 1
ATOM 1760 N N . ARG A 1 228 ? -11.238 -12.706 34.761 1.00 76.06 228 ARG A N 1
ATOM 1761 C CA . ARG A 1 228 ? -10.721 -14.086 34.653 1.00 76.06 228 ARG A CA 1
ATOM 1762 C C . ARG A 1 228 ? -10.902 -14.714 33.261 1.00 76.06 228 ARG A C 1
ATOM 1764 O O . ARG A 1 228 ? -10.059 -15.481 32.814 1.00 76.06 228 ARG A O 1
ATOM 1771 N N . GLN A 1 229 ? -12.019 -14.430 32.589 1.00 67.19 229 GLN A N 1
ATOM 1772 C CA . GLN A 1 229 ? -12.323 -14.972 31.258 1.00 67.19 229 GLN A CA 1
ATOM 1773 C C . GLN A 1 229 ? -11.653 -14.186 30.111 1.00 67.19 229 GLN A C 1
ATOM 1775 O O . GLN A 1 229 ? -11.565 -14.680 28.984 1.00 67.19 229 GLN A O 1
ATOM 1780 N N . LEU A 1 230 ? -11.190 -12.963 30.379 1.00 60.69 230 LEU A N 1
ATOM 1781 C CA . LEU A 1 230 ? -10.341 -12.201 29.467 1.00 60.69 230 LEU A CA 1
ATOM 1782 C C . LEU A 1 230 ? -8.880 -12.633 29.605 1.00 60.69 230 LEU A C 1
ATOM 1784 O O . LEU A 1 230 ? -8.256 -12.851 28.572 1.00 60.69 230 LEU A O 1
ATOM 1788 N N . ASP A 1 231 ? -8.387 -12.836 30.831 1.00 61.66 231 ASP A N 1
ATOM 1789 C CA . ASP A 1 231 ? -6.992 -13.196 31.128 1.00 61.66 231 ASP A CA 1
ATOM 1790 C C . ASP A 1 231 ? -6.499 -14.398 30.291 1.00 61.66 231 ASP A C 1
ATOM 1792 O O . ASP A 1 231 ? -5.435 -14.328 29.684 1.00 61.66 231 ASP A O 1
ATOM 1796 N N . GLU A 1 232 ? -7.304 -15.463 30.158 1.00 60.75 232 GLU A N 1
ATOM 1797 C CA . GLU A 1 232 ? -6.959 -16.662 29.361 1.00 60.75 232 GLU A CA 1
ATOM 1798 C C . GLU A 1 232 ? -6.779 -16.394 27.851 1.00 60.75 232 GLU A C 1
ATOM 1800 O O . GLU A 1 232 ? -6.093 -17.151 27.167 1.00 60.75 232 GLU A O 1
ATOM 1805 N N . ASN A 1 233 ? -7.398 -15.339 27.310 1.00 60.31 233 ASN A N 1
ATOM 1806 C CA . ASN A 1 233 ? -7.267 -14.966 25.897 1.00 60.31 233 ASN A CA 1
ATOM 1807 C C . ASN A 1 233 ? -6.195 -13.881 25.704 1.00 60.31 233 ASN A C 1
ATOM 1809 O O . ASN A 1 233 ? -5.393 -13.969 24.771 1.00 60.31 233 ASN A O 1
ATOM 1813 N N . ASP A 1 234 ? -6.171 -12.888 26.600 1.00 66.50 234 ASP A N 1
ATOM 1814 C CA . ASP A 1 234 ? -5.244 -11.751 26.567 1.00 66.50 234 ASP A CA 1
ATOM 1815 C C . ASP A 1 234 ? -3.791 -12.214 26.775 1.00 66.50 234 ASP A C 1
ATOM 1817 O O . ASP A 1 234 ? -2.897 -11.633 26.171 1.00 66.50 234 ASP A O 1
ATOM 1821 N N . ASP A 1 235 ? -3.544 -13.301 27.522 1.00 76.31 235 ASP A N 1
ATOM 1822 C CA . ASP A 1 235 ? -2.216 -13.923 27.675 1.00 76.31 235 ASP A CA 1
ATOM 1823 C C . ASP A 1 235 ? -1.610 -14.332 26.317 1.00 76.31 235 ASP A C 1
ATOM 1825 O O . ASP A 1 235 ? -0.500 -13.929 25.965 1.00 76.31 235 ASP A O 1
ATOM 1829 N N . THR A 1 236 ? -2.379 -15.037 25.477 1.00 78.12 236 THR A N 1
ATOM 1830 C CA . THR A 1 236 ? -1.903 -15.474 24.150 1.00 78.12 236 THR A CA 1
ATOM 1831 C C . THR A 1 236 ? -1.662 -14.309 23.184 1.00 78.12 236 THR A C 1
ATOM 1833 O O . THR A 1 236 ? -0.675 -14.317 22.439 1.00 78.12 236 THR A O 1
ATOM 1836 N N . ASP A 1 237 ? -2.519 -13.283 23.219 1.00 83.31 237 ASP A N 1
ATOM 1837 C CA . ASP A 1 237 ? -2.352 -12.067 22.417 1.00 83.31 237 ASP A CA 1
ATOM 1838 C C . ASP A 1 237 ? -1.169 -11.220 22.931 1.00 83.31 237 ASP A C 1
ATOM 1840 O O . ASP A 1 237 ? -0.427 -10.661 22.118 1.00 83.31 237 ASP A O 1
ATOM 1844 N N . CYS A 1 238 ? -0.924 -11.178 24.247 1.00 85.31 238 CYS A N 1
ATOM 1845 C CA . CYS A 1 238 ? 0.246 -10.537 24.853 1.00 85.31 238 CYS A CA 1
ATOM 1846 C C . CYS A 1 238 ? 1.547 -11.234 24.445 1.00 85.31 238 CYS A C 1
ATOM 1848 O O . CYS A 1 238 ? 2.441 -10.557 23.938 1.00 85.31 238 CYS A O 1
ATOM 1850 N N . MET A 1 239 ? 1.639 -12.565 24.560 1.00 88.06 239 MET A N 1
ATOM 1851 C CA . MET A 1 239 ? 2.815 -13.331 24.114 1.00 88.06 239 MET A CA 1
ATOM 1852 C C . MET A 1 239 ? 3.126 -13.099 22.626 1.00 88.06 239 MET A C 1
ATOM 1854 O O . MET A 1 239 ? 4.284 -12.930 22.234 1.00 88.06 239 MET A O 1
ATOM 1858 N N . LEU A 1 240 ? 2.096 -13.066 21.772 1.00 89.69 240 LEU A N 1
ATOM 1859 C CA . LEU A 1 240 ? 2.267 -12.792 20.344 1.00 89.69 240 LEU A CA 1
ATOM 1860 C C . LEU A 1 240 ? 2.742 -11.354 20.091 1.00 89.69 240 LEU A C 1
ATOM 1862 O O . LEU A 1 240 ? 3.587 -11.124 19.219 1.00 89.69 240 LEU A O 1
ATOM 1866 N N . LEU A 1 241 ? 2.204 -10.380 20.828 1.00 90.69 241 LEU A N 1
ATOM 1867 C CA . LEU A 1 241 ? 2.567 -8.977 20.668 1.00 90.69 241 LEU A CA 1
ATOM 1868 C C . LEU A 1 241 ? 3.986 -8.697 21.190 1.00 90.69 241 LEU A C 1
ATOM 1870 O O . LEU A 1 241 ? 4.713 -7.955 20.533 1.00 90.69 241 LEU A O 1
ATOM 1874 N N . GLU A 1 242 ? 4.405 -9.359 22.271 1.00 91.88 242 GLU A N 1
ATOM 1875 C CA . GLU A 1 242 ? 5.769 -9.349 22.816 1.00 91.88 242 GLU A CA 1
ATOM 1876 C C . GLU A 1 242 ? 6.791 -9.936 21.828 1.00 91.88 242 GLU A C 1
ATOM 1878 O O . GLU A 1 242 ? 7.821 -9.324 21.534 1.00 91.88 242 GLU A O 1
ATOM 1883 N N . ALA A 1 243 ? 6.485 -11.084 21.213 1.00 92.44 243 ALA A N 1
ATOM 1884 C CA . ALA A 1 243 ? 7.337 -11.653 20.169 1.00 92.44 243 ALA A CA 1
ATOM 1885 C C . ALA A 1 243 ? 7.484 -10.695 18.966 1.00 92.44 243 ALA A C 1
ATOM 1887 O O . ALA A 1 243 ? 8.571 -10.539 18.401 1.00 92.44 243 ALA A O 1
ATOM 1888 N N . LEU A 1 244 ? 6.402 -10.005 18.585 1.00 91.50 244 LEU A N 1
ATOM 1889 C CA . LEU A 1 244 ? 6.402 -9.031 17.490 1.00 91.50 244 LEU A CA 1
ATOM 1890 C C . LEU A 1 244 ? 7.132 -7.722 17.838 1.00 91.50 244 LEU A C 1
ATOM 1892 O O . LEU A 1 244 ? 7.755 -7.132 16.947 1.00 91.50 244 LEU A O 1
ATOM 1896 N N . THR A 1 245 ? 7.095 -7.263 19.092 1.00 93.38 245 THR A N 1
ATOM 1897 C CA . THR A 1 245 ? 7.859 -6.084 19.532 1.00 93.38 245 THR A CA 1
ATOM 1898 C C . THR A 1 245 ? 9.346 -6.391 19.604 1.00 93.38 245 THR A C 1
ATOM 1900 O O . THR A 1 245 ? 10.129 -5.638 19.024 1.00 93.38 245 THR A O 1
ATOM 1903 N N . ALA A 1 246 ? 9.733 -7.552 20.141 1.00 93.81 246 ALA A N 1
ATOM 1904 C CA . ALA A 1 246 ? 11.111 -8.036 20.093 1.00 93.81 246 ALA A CA 1
ATOM 1905 C C . ALA A 1 246 ? 11.635 -8.113 18.645 1.00 93.81 246 ALA A C 1
ATOM 1907 O O . ALA A 1 246 ? 12.744 -7.660 18.350 1.00 93.81 246 ALA A O 1
ATOM 1908 N N . CYS A 1 247 ? 10.836 -8.608 17.690 1.00 93.75 247 CYS A N 1
ATOM 1909 C CA . CYS A 1 247 ? 11.198 -8.562 16.269 1.00 93.75 247 CYS A CA 1
ATOM 1910 C C . CYS A 1 247 ? 11.374 -7.124 15.740 1.00 93.75 247 CYS A C 1
ATOM 1912 O O . CYS A 1 247 ? 12.297 -6.863 14.964 1.00 93.75 247 CYS A O 1
ATOM 1914 N N . TYR A 1 248 ? 10.503 -6.185 16.125 1.00 94.31 248 TYR A N 1
ATOM 1915 C CA . TYR A 1 248 ? 10.582 -4.785 15.691 1.00 94.31 248 TYR A CA 1
ATOM 1916 C C . TYR A 1 248 ? 11.828 -4.068 16.234 1.00 94.31 248 TYR A C 1
ATOM 1918 O O . TYR A 1 248 ? 12.450 -3.291 15.505 1.00 94.31 248 TYR A O 1
ATOM 1926 N N . GLU A 1 249 ? 12.211 -4.323 17.483 1.00 93.25 249 GLU A N 1
ATOM 1927 C CA . GLU A 1 249 ? 13.401 -3.730 18.100 1.00 93.25 249 GLU A CA 1
ATOM 1928 C C . GLU A 1 249 ? 14.684 -4.257 17.453 1.00 93.25 249 GLU A C 1
ATOM 1930 O O . GLU A 1 249 ? 15.504 -3.460 16.983 1.00 93.25 249 GLU A O 1
ATOM 1935 N N . ASN A 1 250 ? 14.787 -5.582 17.298 1.00 93.94 250 ASN A N 1
ATOM 1936 C CA . ASN A 1 250 ? 15.913 -6.261 16.649 1.00 93.94 250 ASN A CA 1
ATOM 1937 C C . ASN A 1 250 ? 16.081 -5.904 15.158 1.00 93.94 250 ASN A C 1
ATOM 1939 O O . ASN A 1 250 ? 17.163 -6.056 14.589 1.00 93.94 250 ASN A O 1
ATOM 1943 N N . ALA A 1 251 ? 15.035 -5.409 14.492 1.00 93.62 251 ALA A N 1
ATOM 1944 C CA . ALA A 1 251 ? 15.122 -4.980 13.102 1.00 93.62 251 ALA A CA 1
ATOM 1945 C C . ALA A 1 251 ? 15.932 -3.675 12.954 1.00 93.62 251 ALA A C 1
ATOM 1947 O O . ALA A 1 251 ? 15.496 -2.604 13.375 1.00 93.62 251 ALA A O 1
ATOM 1948 N N . SER A 1 252 ? 17.074 -3.736 12.265 1.00 90.19 252 SER A N 1
ATOM 1949 C CA . SER A 1 252 ? 17.972 -2.590 12.024 1.00 90.19 252 SER A CA 1
ATOM 1950 C C . SER A 1 252 ? 17.405 -1.515 11.084 1.00 90.19 252 SER A C 1
ATOM 1952 O O . SER A 1 252 ? 17.770 -0.342 11.174 1.00 90.19 252 SER A O 1
ATOM 1954 N N . HIS A 1 253 ? 16.518 -1.892 10.158 1.00 92.44 253 HIS A N 1
ATOM 1955 C CA . HIS A 1 253 ? 16.042 -1.016 9.087 1.00 92.44 253 HIS A CA 1
ATOM 1956 C C . HIS A 1 253 ? 14.537 -0.748 9.150 1.00 92.44 253 HIS A C 1
ATOM 1958 O O . HIS A 1 253 ? 13.726 -1.615 9.480 1.00 92.44 253 HIS A O 1
ATOM 1964 N N . TRP A 1 254 ? 14.146 0.466 8.740 1.00 91.69 254 TRP A N 1
ATOM 1965 C CA . TRP A 1 254 ? 12.738 0.867 8.679 1.00 91.69 254 TRP A CA 1
ATOM 1966 C C . TRP A 1 254 ? 11.903 -0.002 7.722 1.00 91.69 254 TRP A C 1
ATOM 1968 O O . TRP A 1 254 ? 10.723 -0.213 7.981 1.00 91.69 254 TRP A O 1
ATOM 1978 N N . SER A 1 255 ? 12.492 -0.548 6.654 1.00 91.88 255 SER A N 1
ATOM 1979 C CA . SER A 1 255 ? 11.824 -1.512 5.766 1.00 91.88 255 SER A CA 1
ATOM 1980 C C . SER A 1 255 ? 11.323 -2.732 6.542 1.00 91.88 255 SER A C 1
ATOM 1982 O O . SER A 1 255 ? 10.122 -2.990 6.546 1.00 91.88 255 SER A O 1
ATOM 1984 N N . SER A 1 256 ? 12.211 -3.417 7.262 1.00 93.00 256 SER A N 1
ATOM 1985 C CA . SER A 1 256 ? 11.880 -4.594 8.070 1.00 93.00 256 SER A CA 1
ATOM 1986 C C . SER A 1 256 ? 10.924 -4.240 9.213 1.00 93.00 256 SER A C 1
ATOM 1988 O O . SER A 1 256 ? 9.904 -4.900 9.389 1.00 93.00 256 SER A O 1
ATOM 1990 N N . ARG A 1 257 ? 11.160 -3.125 9.921 1.00 94.69 257 ARG A N 1
ATOM 1991 C CA . ARG A 1 257 ? 10.242 -2.613 10.960 1.00 94.69 257 ARG A CA 1
ATOM 1992 C C . ARG A 1 257 ? 8.829 -2.353 10.427 1.00 94.69 257 ARG A C 1
ATOM 1994 O O . ARG A 1 257 ? 7.850 -2.713 11.073 1.00 94.69 257 ARG A O 1
ATOM 2001 N N . ARG A 1 258 ? 8.701 -1.767 9.232 1.00 95.06 258 ARG A N 1
ATOM 2002 C CA . ARG A 1 258 ? 7.417 -1.544 8.544 1.00 95.06 258 ARG A CA 1
ATOM 2003 C C . ARG A 1 258 ? 6.735 -2.859 8.170 1.00 95.06 258 ARG A C 1
ATOM 2005 O O . ARG A 1 258 ? 5.520 -2.958 8.317 1.00 95.06 258 ARG A O 1
ATOM 2012 N N . GLN A 1 259 ? 7.498 -3.842 7.693 1.00 94.69 259 GLN A N 1
ATOM 2013 C CA . GLN A 1 259 ? 6.997 -5.175 7.349 1.00 94.69 259 GLN A CA 1
ATOM 2014 C C . GLN A 1 259 ? 6.471 -5.899 8.596 1.00 94.69 259 GLN A C 1
ATOM 2016 O O . GLN A 1 259 ? 5.341 -6.379 8.568 1.00 94.69 259 GLN A O 1
ATOM 2021 N N . ILE A 1 260 ? 7.208 -5.872 9.710 1.00 94.75 260 ILE A N 1
ATOM 2022 C CA . ILE A 1 260 ? 6.790 -6.442 11.004 1.00 94.75 260 ILE A CA 1
ATOM 2023 C C . ILE A 1 260 ? 5.511 -5.763 11.513 1.00 94.75 260 ILE A C 1
ATOM 2025 O O . ILE A 1 260 ? 4.516 -6.436 11.762 1.00 94.75 260 ILE A O 1
ATOM 2029 N N . LEU A 1 261 ? 5.469 -4.424 11.555 1.00 94.50 261 LEU A N 1
ATOM 2030 C CA . LEU A 1 261 ? 4.254 -3.685 11.931 1.00 94.50 261 LEU A CA 1
ATOM 2031 C C . LEU A 1 261 ? 3.053 -4.007 11.022 1.00 94.50 261 LEU A C 1
ATOM 2033 O O . LEU A 1 261 ? 1.913 -4.039 11.486 1.00 94.50 261 LEU A O 1
ATOM 2037 N N . SER A 1 262 ? 3.280 -4.255 9.726 1.00 95.31 262 SER A N 1
ATOM 2038 C CA . SER A 1 262 ? 2.199 -4.581 8.782 1.00 95.31 262 SER A CA 1
ATOM 2039 C C . SER A 1 262 ? 1.501 -5.912 9.085 1.00 95.31 262 SER A C 1
ATOM 2041 O O . SER A 1 262 ? 0.384 -6.116 8.614 1.00 95.31 262 SER A O 1
ATOM 2043 N N . ILE A 1 263 ? 2.114 -6.791 9.892 1.00 93.12 263 ILE A N 1
ATOM 2044 C CA . ILE A 1 263 ? 1.522 -8.066 10.317 1.00 93.12 263 ILE A CA 1
ATOM 2045 C C . ILE A 1 263 ? 0.281 -7.832 11.191 1.00 93.12 263 ILE A C 1
ATOM 2047 O O . ILE A 1 263 ? -0.676 -8.590 11.065 1.00 93.12 263 ILE A O 1
ATOM 2051 N N . PHE A 1 264 ? 0.263 -6.790 12.033 1.00 90.38 264 PHE A N 1
ATOM 2052 C CA . PHE A 1 264 ? -0.774 -6.600 13.060 1.00 90.38 264 PHE A CA 1
ATOM 2053 C C . PHE A 1 264 ? -1.494 -5.239 13.038 1.00 90.38 264 PHE A C 1
ATOM 2055 O O . PHE A 1 264 ? -2.498 -5.071 13.732 1.00 90.38 264 PHE A O 1
ATOM 2062 N N . ALA A 1 265 ? -1.059 -4.273 12.220 1.00 90.75 265 ALA A N 1
ATOM 2063 C CA . ALA A 1 265 ? -1.604 -2.906 12.222 1.00 90.75 265 ALA A CA 1
ATOM 2064 C C . ALA A 1 265 ? -3.070 -2.747 11.734 1.00 90.75 265 ALA A C 1
ATOM 2066 O O . ALA A 1 265 ? -3.622 -1.640 11.778 1.00 90.75 265 ALA A O 1
ATOM 2067 N N . ASP A 1 266 ? -3.722 -3.808 11.249 1.00 91.00 266 ASP A N 1
ATOM 2068 C CA . ASP A 1 266 ? -5.173 -3.868 11.005 1.00 91.00 266 ASP A CA 1
ATOM 2069 C C . ASP A 1 266 ? -5.978 -4.464 12.171 1.00 91.00 266 ASP A C 1
ATOM 2071 O O . ASP A 1 266 ? -7.160 -4.140 12.289 1.00 91.00 266 ASP A O 1
ATOM 2075 N N . LYS A 1 267 ? -5.361 -5.299 13.017 1.00 88.75 267 LYS A N 1
ATOM 2076 C CA . LYS A 1 267 ? -5.998 -5.957 14.172 1.00 88.75 267 LYS A CA 1
ATOM 2077 C C . LYS A 1 267 ? -5.833 -5.156 15.460 1.00 88.75 267 LYS A C 1
ATOM 2079 O O . LYS A 1 267 ? -6.800 -4.965 16.189 1.00 88.75 267 LYS A O 1
ATOM 2084 N N . VAL A 1 268 ? -4.631 -4.645 15.706 1.00 90.00 268 VAL A N 1
ATOM 2085 C CA . VAL A 1 268 ? -4.260 -3.982 16.962 1.00 90.00 268 VAL A CA 1
ATOM 2086 C C . VAL A 1 268 ? -4.383 -2.465 16.820 1.00 90.00 268 VAL A C 1
ATOM 2088 O O . VAL A 1 268 ? -4.008 -1.887 15.801 1.00 90.00 268 VAL A O 1
ATOM 2091 N N . SER A 1 269 ? -4.921 -1.793 17.842 1.00 91.88 269 SER A N 1
ATOM 2092 C CA . SER A 1 269 ? -5.101 -0.336 17.826 1.00 91.88 269 SER A CA 1
ATOM 2093 C C . SER A 1 269 ? -3.770 0.408 17.991 1.00 91.88 269 SER A C 1
ATOM 2095 O O . SER A 1 269 ? -2.896 -0.048 18.721 1.00 91.88 269 SER A O 1
ATOM 2097 N N . PHE A 1 270 ? -3.630 1.608 17.408 1.00 92.69 270 PHE A N 1
ATOM 2098 C CA . PHE A 1 270 ? -2.421 2.432 17.596 1.00 92.69 270 PHE A CA 1
ATOM 2099 C C . PHE A 1 270 ? -2.085 2.681 19.076 1.00 92.69 270 PHE A C 1
ATOM 2101 O O . PHE A 1 270 ? -0.912 2.698 19.420 1.00 92.69 270 PHE A O 1
ATOM 2108 N N . LYS A 1 271 ? -3.095 2.855 19.946 1.00 92.56 271 LYS A N 1
ATOM 2109 C CA . LYS A 1 271 ? -2.868 3.045 21.389 1.00 92.56 271 LYS A CA 1
ATOM 2110 C C . LYS A 1 271 ? -2.183 1.827 22.002 1.00 92.56 271 LYS A C 1
ATOM 2112 O O . LYS A 1 271 ? -1.209 1.992 22.719 1.00 92.56 271 LYS A O 1
ATOM 2117 N N . THR A 1 272 ? -2.673 0.637 21.663 1.00 89.94 272 THR A N 1
ATOM 2118 C CA . THR A 1 272 ? -2.097 -0.635 22.100 1.00 89.94 272 THR A CA 1
ATOM 2119 C C . THR A 1 272 ? -0.670 -0.767 21.572 1.00 89.94 272 THR A C 1
ATOM 2121 O O . THR A 1 272 ? 0.250 -0.890 22.363 1.00 89.94 272 THR A O 1
ATOM 2124 N N . VAL A 1 273 ? -0.435 -0.599 20.262 1.00 91.75 273 VAL A N 1
ATOM 2125 C CA . VAL A 1 273 ? 0.931 -0.670 19.696 1.00 91.75 273 VAL A CA 1
ATOM 2126 C C . VAL A 1 273 ? 1.890 0.338 20.349 1.00 91.75 273 VAL A C 1
ATOM 2128 O O . VAL A 1 273 ? 3.058 0.025 20.540 1.00 91.75 273 VAL A O 1
ATOM 2131 N N . GLN A 1 274 ? 1.410 1.527 20.725 1.00 94.25 274 GLN A N 1
ATOM 2132 C CA . GLN A 1 274 ? 2.221 2.544 21.399 1.00 94.25 274 GLN A CA 1
ATOM 2133 C C . GLN A 1 274 ? 2.574 2.187 22.855 1.00 94.25 274 GLN A C 1
ATOM 2135 O O . GLN A 1 274 ? 3.604 2.641 23.339 1.00 94.25 274 GLN A O 1
ATOM 2140 N N . GLN A 1 275 ? 1.769 1.378 23.554 1.00 91.94 275 GLN A N 1
ATOM 2141 C CA . GLN A 1 275 ? 2.119 0.892 24.899 1.00 91.94 275 GLN A CA 1
ATOM 2142 C C . GLN A 1 275 ? 3.317 -0.063 24.857 1.00 91.94 275 GLN A C 1
ATOM 2144 O O . GLN A 1 275 ? 4.175 0.004 25.728 1.00 91.94 275 GLN A O 1
ATOM 2149 N N . TRP A 1 276 ? 3.390 -0.902 23.820 1.00 89.94 276 TRP A N 1
ATOM 2150 C CA . TRP A 1 276 ? 4.462 -1.884 23.641 1.00 89.94 276 TRP A CA 1
ATOM 2151 C C . TRP A 1 276 ? 5.675 -1.340 22.868 1.00 89.94 276 TRP A C 1
ATOM 2153 O O . TRP A 1 276 ? 6.765 -1.888 22.966 1.00 89.94 276 TRP A O 1
ATOM 2163 N N . ILE A 1 277 ? 5.501 -0.272 22.082 1.00 91.69 277 ILE A N 1
ATOM 2164 C CA . ILE A 1 277 ? 6.569 0.404 21.332 1.00 91.69 277 ILE A CA 1
ATOM 2165 C C . ILE A 1 277 ? 6.415 1.922 21.546 1.00 91.69 277 ILE A C 1
ATOM 2167 O O . ILE A 1 277 ? 5.796 2.590 20.711 1.00 91.69 277 ILE A O 1
ATOM 2171 N N . PRO A 1 278 ? 6.958 2.506 22.632 1.00 90.81 278 PRO A N 1
ATOM 2172 C CA . PRO A 1 278 ? 6.715 3.912 22.983 1.00 90.81 278 PRO A CA 1
ATOM 2173 C C . PRO A 1 278 ? 7.153 4.899 21.885 1.00 90.81 278 PRO A C 1
ATOM 2175 O O . PRO A 1 278 ? 6.453 5.876 21.607 1.00 90.81 278 PRO A O 1
ATOM 2178 N N . ASP A 1 279 ? 8.243 4.587 21.179 1.00 91.06 279 ASP A N 1
ATOM 2179 C CA . ASP A 1 279 ? 8.821 5.409 20.105 1.00 91.06 279 ASP A CA 1
ATOM 2180 C C . ASP A 1 279 ? 8.057 5.338 18.763 1.00 91.06 279 ASP A C 1
ATOM 2182 O O . ASP A 1 279 ? 8.485 5.912 17.748 1.00 91.06 279 ASP A O 1
ATOM 2186 N N . ILE A 1 280 ? 6.939 4.603 18.685 1.00 92.38 280 ILE A N 1
ATOM 2187 C CA . ILE A 1 280 ? 6.196 4.470 17.430 1.00 92.38 280 ILE A CA 1
ATOM 2188 C C . ILE A 1 280 ? 5.377 5.728 17.114 1.00 92.38 280 ILE A C 1
ATOM 2190 O O . ILE A 1 280 ? 4.352 6.046 17.717 1.00 92.38 280 ILE A O 1
ATOM 2194 N N . THR A 1 281 ? 5.778 6.442 16.064 1.00 94.44 281 THR A N 1
ATOM 2195 C CA . THR A 1 281 ? 4.983 7.571 15.577 1.00 94.44 281 THR A CA 1
ATOM 2196 C C . THR A 1 281 ? 3.733 7.095 14.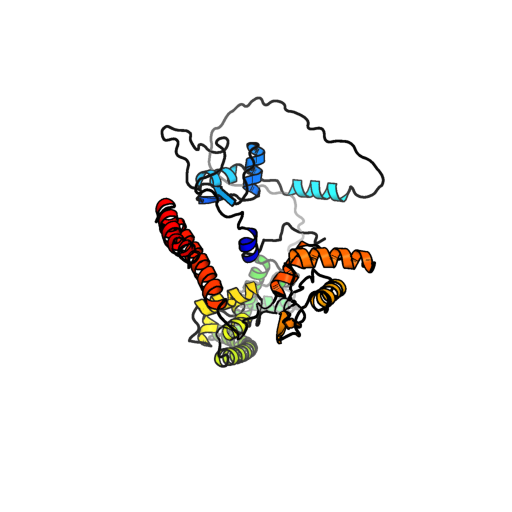834 1.00 94.44 281 THR A C 1
ATOM 2198 O O . THR A 1 281 ? 3.740 6.105 14.095 1.00 94.44 281 THR A O 1
ATOM 2201 N N . ARG A 1 282 ? 2.652 7.878 14.934 1.00 94.12 282 ARG A N 1
ATOM 2202 C CA . ARG A 1 282 ? 1.396 7.659 14.190 1.00 94.12 282 ARG A CA 1
ATOM 2203 C C . ARG A 1 282 ? 1.607 7.513 12.676 1.00 94.12 282 ARG A C 1
ATOM 2205 O O . ARG A 1 282 ? 0.866 6.786 12.021 1.00 94.12 282 ARG A O 1
ATOM 2212 N N . TYR A 1 283 ? 2.625 8.191 12.143 1.00 95.44 283 TYR A N 1
ATOM 2213 C CA . TYR A 1 283 ? 3.055 8.126 10.744 1.00 95.44 283 TYR A CA 1
ATOM 2214 C C . TYR A 1 283 ? 3.689 6.775 10.378 1.00 95.44 283 TYR A C 1
ATOM 2216 O O . TYR A 1 283 ? 3.365 6.207 9.338 1.00 95.44 283 TYR A O 1
ATOM 2224 N N . ARG A 1 284 ? 4.539 6.208 11.246 1.00 94.06 284 ARG A N 1
ATOM 2225 C CA . ARG A 1 284 ? 5.101 4.860 11.047 1.00 94.06 284 ARG A CA 1
ATOM 2226 C C . ARG A 1 284 ? 4.000 3.797 11.038 1.00 94.06 284 ARG A C 1
ATOM 2228 O O . ARG A 1 284 ? 3.953 2.974 10.126 1.00 94.06 284 ARG A O 1
ATOM 2235 N N . TYR A 1 285 ? 3.063 3.877 11.982 1.00 95.62 285 TYR A N 1
ATOM 2236 C CA . TYR A 1 285 ? 1.900 2.986 12.035 1.00 95.62 285 TYR A CA 1
ATOM 2237 C C . TYR A 1 285 ? 0.972 3.135 10.810 1.00 95.62 285 TYR A C 1
ATOM 2239 O O . TYR A 1 285 ? 0.538 2.135 10.236 1.00 95.62 285 TYR A O 1
ATOM 2247 N N . SER A 1 286 ? 0.694 4.360 10.341 1.00 95.50 286 SER A N 1
ATOM 2248 C CA . SER A 1 286 ? -0.135 4.556 9.141 1.00 95.50 286 SER A CA 1
ATOM 2249 C C . SER A 1 286 ? 0.555 4.079 7.857 1.00 95.50 286 SER A C 1
ATOM 2251 O O . SER A 1 286 ? -0.112 3.496 7.001 1.00 95.50 286 SER A O 1
ATOM 2253 N N . ILE A 1 287 ? 1.880 4.226 7.745 1.00 95.38 287 ILE A N 1
ATOM 2254 C CA . ILE A 1 287 ? 2.668 3.623 6.661 1.00 95.38 287 ILE A CA 1
ATOM 2255 C C . ILE A 1 287 ? 2.608 2.093 6.713 1.00 95.38 287 ILE A C 1
ATOM 2257 O O . ILE A 1 287 ? 2.454 1.477 5.664 1.00 95.38 287 ILE A O 1
ATOM 2261 N N . ALA A 1 288 ? 2.691 1.468 7.890 1.00 95.38 288 ALA A N 1
ATOM 2262 C CA . ALA A 1 288 ? 2.573 0.013 8.015 1.00 95.38 288 ALA A CA 1
ATOM 2263 C C . ALA A 1 288 ? 1.187 -0.499 7.574 1.00 95.38 288 ALA A C 1
ATOM 2265 O O . ALA A 1 288 ? 1.091 -1.489 6.850 1.00 95.38 288 ALA A O 1
ATOM 2266 N N . ARG A 1 289 ? 0.107 0.231 7.893 1.00 94.81 289 ARG A N 1
ATOM 2267 C CA . ARG A 1 289 ? -1.235 -0.050 7.342 1.00 94.81 289 ARG A CA 1
ATOM 2268 C C . ARG A 1 289 ? -1.312 0.171 5.834 1.00 94.81 289 ARG A C 1
ATOM 2270 O O . ARG A 1 289 ? -1.997 -0.574 5.143 1.00 94.81 289 ARG A O 1
ATOM 2277 N N . HIS A 1 290 ? -0.630 1.185 5.305 1.00 94.00 290 HIS A N 1
ATOM 2278 C CA . HIS A 1 290 ? -0.589 1.415 3.863 1.00 94.00 290 HIS A CA 1
ATOM 2279 C C . HIS A 1 290 ? 0.189 0.312 3.130 1.00 94.00 290 HIS A C 1
ATOM 2281 O O . HIS A 1 290 ? -0.240 -0.125 2.068 1.00 94.00 290 HIS A O 1
ATOM 2287 N N . HIS A 1 291 ? 1.270 -0.188 3.735 1.00 94.25 291 HIS A N 1
ATOM 2288 C CA . HIS A 1 291 ? 2.029 -1.344 3.266 1.00 94.25 291 HIS A CA 1
ATOM 2289 C C . HIS A 1 291 ? 1.148 -2.585 3.149 1.00 94.25 291 HIS A C 1
ATOM 2291 O O . HIS A 1 291 ? 1.065 -3.175 2.076 1.00 94.25 291 HIS A O 1
ATOM 2297 N N . LEU A 1 292 ? 0.416 -2.901 4.222 1.00 92.81 292 LEU A N 1
ATOM 2298 C CA . LEU A 1 292 ? -0.541 -4.004 4.264 1.00 92.81 292 LEU A CA 1
ATOM 2299 C C . LEU A 1 292 ? -1.553 -3.948 3.108 1.00 92.81 292 LEU A C 1
ATOM 2301 O O . LEU A 1 292 ? -1.833 -4.966 2.483 1.00 92.81 292 LEU A O 1
ATOM 2305 N N . LEU A 1 293 ? -2.067 -2.756 2.790 1.00 90.88 293 LEU A N 1
ATOM 2306 C CA . LEU A 1 293 ? -3.027 -2.551 1.698 1.00 90.88 293 LEU A CA 1
ATOM 2307 C C . LEU A 1 293 ? -2.423 -2.671 0.286 1.00 90.88 293 LEU A C 1
ATOM 2309 O O . LEU A 1 293 ? -3.179 -2.848 -0.668 1.00 90.88 293 LEU A O 1
ATOM 2313 N N . LEU 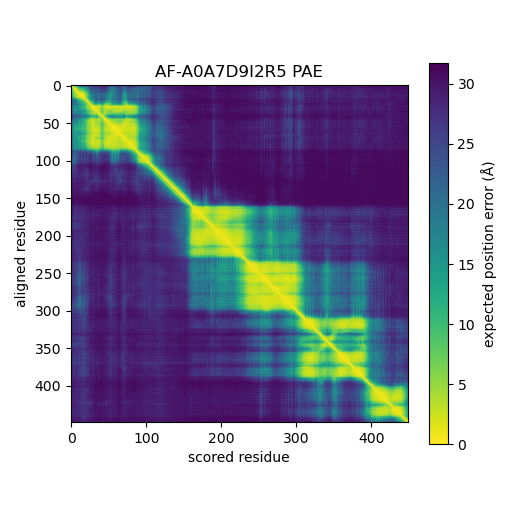A 1 294 ? -1.104 -2.524 0.131 1.00 89.88 294 LEU A N 1
ATOM 2314 C CA . LEU A 1 294 ? -0.417 -2.576 -1.166 1.00 89.88 294 LEU A CA 1
ATOM 2315 C C . LEU A 1 294 ? 0.271 -3.920 -1.437 1.00 89.88 294 LEU A C 1
ATOM 2317 O O . LEU A 1 294 ? 0.304 -4.356 -2.586 1.00 89.88 294 LEU A O 1
ATOM 2321 N N . HIS A 1 295 ? 0.827 -4.546 -0.398 1.00 88.31 295 HIS A N 1
ATOM 2322 C CA . HIS A 1 295 ? 1.747 -5.683 -0.505 1.00 88.31 295 HIS A CA 1
ATOM 2323 C C . HIS A 1 295 ? 1.339 -6.891 0.354 1.00 88.31 295 HIS A C 1
ATOM 2325 O O . HIS A 1 295 ? 1.894 -7.971 0.178 1.00 88.31 295 HIS A O 1
ATOM 2331 N N . GLY A 1 296 ? 0.360 -6.737 1.252 1.00 89.44 296 GLY A N 1
ATOM 2332 C CA . GLY A 1 296 ? 0.006 -7.756 2.240 1.00 89.44 296 GLY A CA 1
ATOM 2333 C C . GLY A 1 296 ? 0.839 -7.671 3.524 1.00 89.44 296 GLY A C 1
ATOM 2334 O O . GLY A 1 296 ? 1.524 -6.680 3.788 1.00 89.44 296 GLY A O 1
ATOM 2335 N N . ARG A 1 297 ? 0.721 -8.705 4.365 1.00 90.75 297 ARG A N 1
ATOM 2336 C CA . ARG A 1 297 ? 1.433 -8.815 5.649 1.00 90.75 297 ARG A CA 1
ATOM 2337 C C . ARG A 1 297 ? 2.874 -9.266 5.419 1.00 90.75 297 ARG A C 1
ATOM 2339 O O . ARG A 1 297 ? 3.104 -10.204 4.664 1.00 90.75 297 ARG A O 1
ATOM 2346 N N . GLY A 1 298 ? 3.818 -8.666 6.138 1.00 88.31 298 GLY A N 1
ATOM 2347 C CA . GLY A 1 298 ? 5.226 -9.060 6.082 1.00 88.31 298 GLY A CA 1
ATOM 2348 C C . GLY A 1 298 ? 5.948 -8.474 4.868 1.00 88.31 298 GLY A C 1
ATOM 2349 O O . GLY A 1 298 ? 5.780 -7.293 4.565 1.00 88.31 298 GLY A O 1
ATOM 2350 N N . ALA A 1 299 ? 6.808 -9.269 4.229 1.00 86.94 299 ALA A N 1
ATOM 2351 C CA . ALA A 1 299 ? 7.676 -8.822 3.142 1.00 86.94 299 ALA A CA 1
ATOM 2352 C C . ALA A 1 299 ? 7.014 -8.906 1.757 1.00 86.94 299 ALA A C 1
ATOM 2354 O O . ALA A 1 299 ? 6.260 -9.833 1.465 1.00 86.94 299 ALA A O 1
ATOM 2355 N N . ASP A 1 300 ? 7.358 -7.958 0.884 1.00 78.69 300 ASP A N 1
ATOM 2356 C CA . ASP A 1 300 ? 6.879 -7.913 -0.497 1.00 78.69 300 ASP A CA 1
ATOM 2357 C C . ASP A 1 300 ? 7.376 -9.150 -1.262 1.00 78.69 300 ASP A C 1
ATOM 2359 O O . ASP A 1 300 ? 8.573 -9.292 -1.528 1.00 78.69 300 ASP A O 1
ATOM 2363 N N . ILE A 1 301 ? 6.457 -10.028 -1.671 1.00 68.94 301 ILE A N 1
ATOM 2364 C CA . ILE A 1 301 ? 6.786 -11.119 -2.593 1.00 68.94 301 ILE A CA 1
ATOM 2365 C C . ILE A 1 301 ? 7.176 -10.478 -3.927 1.00 68.94 301 ILE A C 1
ATOM 2367 O O . ILE A 1 301 ? 6.338 -9.889 -4.614 1.00 68.94 301 ILE A O 1
ATOM 2371 N N . SER A 1 302 ? 8.460 -10.570 -4.285 1.00 67.88 302 SER A N 1
ATOM 2372 C CA . SER A 1 302 ? 8.981 -10.024 -5.539 1.00 67.88 302 SER A CA 1
ATOM 2373 C C . SER A 1 302 ? 8.184 -10.598 -6.717 1.00 67.88 302 SER A C 1
ATOM 2375 O O . SER A 1 302 ? 8.206 -11.816 -6.916 1.00 67.88 302 SER A O 1
ATOM 2377 N N . PRO A 1 303 ? 7.464 -9.773 -7.504 1.00 63.53 303 PRO A N 1
ATOM 2378 C CA . PRO A 1 303 ? 6.672 -10.284 -8.609 1.00 63.53 303 PRO A CA 1
ATOM 2379 C C . PRO A 1 303 ? 7.613 -10.898 -9.643 1.00 63.53 303 PRO A C 1
ATOM 2381 O O . PRO A 1 303 ? 8.472 -10.206 -10.200 1.00 63.53 303 PRO A O 1
ATOM 2384 N N . GLN A 1 304 ? 7.444 -12.198 -9.894 1.00 58.88 304 GLN A N 1
ATOM 2385 C CA . GLN A 1 304 ? 8.260 -12.957 -10.833 1.00 58.88 304 GLN A CA 1
ATOM 2386 C C . GLN A 1 304 ? 8.224 -12.265 -12.202 1.00 58.88 304 GLN A C 1
ATOM 2388 O O . GLN A 1 304 ? 7.194 -12.203 -12.879 1.00 58.88 304 GLN A O 1
ATOM 2393 N N . LYS A 1 305 ? 9.353 -11.663 -12.594 1.00 59.00 305 LYS A N 1
ATOM 2394 C CA . LYS A 1 305 ? 9.457 -10.886 -13.832 1.00 59.00 305 LYS A CA 1
ATOM 2395 C C . LYS A 1 305 ? 9.452 -11.845 -15.019 1.00 59.00 305 LYS A C 1
ATOM 2397 O O . LYS A 1 305 ? 10.507 -12.258 -15.486 1.00 59.00 305 LYS A O 1
ATOM 2402 N N . HIS A 1 306 ? 8.269 -12.168 -15.536 1.00 55.41 306 HIS A N 1
ATOM 2403 C CA . HIS A 1 306 ? 8.123 -12.892 -16.798 1.00 55.41 306 HIS A CA 1
ATOM 2404 C C . HIS A 1 306 ? 8.543 -11.992 -17.970 1.00 55.41 306 HIS A C 1
ATOM 2406 O O . HIS A 1 306 ? 7.726 -11.324 -18.608 1.00 55.41 306 HIS A O 1
ATOM 2412 N N . VAL A 1 307 ? 9.851 -11.937 -18.230 1.00 56.62 307 VAL A N 1
ATOM 2413 C CA . VAL A 1 307 ? 10.422 -11.183 -19.347 1.00 56.62 307 VAL A CA 1
ATOM 2414 C C . VAL A 1 307 ? 10.262 -11.996 -20.630 1.00 56.62 307 VAL A C 1
ATOM 2416 O O . VAL A 1 307 ? 10.816 -13.082 -20.766 1.00 56.62 307 VAL A O 1
ATOM 2419 N N . ARG A 1 308 ? 9.516 -11.457 -21.600 1.00 55.38 308 ARG A N 1
ATOM 2420 C CA . ARG A 1 308 ? 9.436 -12.040 -22.945 1.00 55.38 308 ARG A CA 1
ATOM 2421 C C . ARG A 1 308 ? 10.753 -11.799 -23.683 1.00 55.38 308 ARG A C 1
ATOM 2423 O O . ARG A 1 308 ? 11.019 -10.669 -24.095 1.00 55.38 308 ARG A O 1
ATOM 2430 N N . ILE A 1 309 ? 11.539 -12.855 -23.882 1.00 59.66 309 ILE A N 1
ATOM 2431 C CA . ILE A 1 309 ? 12.681 -12.842 -24.801 1.00 59.66 309 ILE A CA 1
ATOM 2432 C C . ILE A 1 309 ? 12.133 -12.583 -26.215 1.00 59.66 309 ILE A C 1
ATOM 2434 O O . ILE A 1 309 ? 11.305 -13.339 -26.715 1.00 59.66 309 ILE A O 1
ATOM 2438 N N . LYS A 1 310 ? 12.539 -11.469 -26.839 1.00 65.25 310 LYS A N 1
ATOM 2439 C CA . LYS A 1 310 ? 12.047 -11.038 -28.166 1.00 65.25 310 LYS A CA 1
ATOM 2440 C C . LYS A 1 310 ? 12.903 -11.521 -29.343 1.00 65.25 310 LYS A C 1
ATOM 2442 O O . LYS A 1 310 ? 12.545 -11.262 -30.487 1.00 65.25 310 LYS A O 1
ATOM 2447 N N . VAL A 1 311 ? 14.040 -12.154 -29.068 1.00 74.56 311 VAL A N 1
ATOM 2448 C CA . VAL A 1 311 ? 15.023 -12.585 -30.068 1.00 74.56 311 VAL A CA 1
ATOM 2449 C C . VAL A 1 311 ? 15.320 -14.065 -29.817 1.00 74.56 311 VAL A C 1
ATOM 2451 O O . VAL A 1 311 ? 15.776 -14.379 -28.719 1.00 74.56 311 VAL A O 1
ATOM 2454 N N . PRO A 1 312 ? 15.043 -14.978 -30.764 1.00 82.06 312 PRO A N 1
ATOM 2455 C CA . PRO A 1 312 ? 15.408 -16.385 -30.608 1.00 82.06 312 PRO A CA 1
ATOM 2456 C C . PRO A 1 312 ? 16.942 -16.533 -30.582 1.00 82.06 312 PRO A C 1
ATOM 2458 O O . PRO A 1 312 ? 17.610 -15.879 -31.391 1.00 82.06 312 PRO A O 1
ATOM 2461 N N . PRO A 1 313 ? 17.501 -17.364 -29.679 1.00 80.38 313 PRO A N 1
ATOM 2462 C CA . PRO A 1 313 ? 18.943 -17.425 -29.425 1.00 80.38 313 PRO A CA 1
ATOM 2463 C C . PRO A 1 313 ? 19.733 -17.848 -30.665 1.00 80.38 313 PRO A C 1
ATOM 2465 O O . PRO A 1 313 ? 20.648 -17.140 -31.056 1.00 80.38 313 PRO A O 1
ATOM 2468 N N . GLU A 1 314 ? 19.281 -18.877 -31.385 1.00 84.38 314 GLU A N 1
ATOM 2469 C CA . GLU A 1 314 ? 19.900 -19.376 -32.626 1.00 84.38 314 GLU A CA 1
ATOM 2470 C C . GLU A 1 314 ? 20.199 -18.266 -33.651 1.00 84.38 314 GLU A C 1
ATOM 2472 O O . GLU A 1 314 ? 21.251 -18.244 -34.287 1.00 84.38 314 GLU A O 1
ATOM 2477 N N . LYS A 1 315 ? 19.282 -17.299 -33.798 1.00 86.75 315 LYS A N 1
ATOM 2478 C CA . LYS A 1 315 ? 19.425 -16.188 -34.753 1.00 86.75 315 LYS A CA 1
ATOM 2479 C C . LYS A 1 315 ? 20.324 -15.069 -34.236 1.00 86.75 315 LYS A C 1
ATOM 2481 O O . LYS A 1 315 ? 20.865 -14.312 -35.040 1.00 86.75 315 LYS A O 1
ATOM 2486 N N . LEU A 1 316 ? 20.428 -14.931 -32.913 1.00 86.62 316 LEU A N 1
ATOM 2487 C CA . LEU A 1 316 ? 21.403 -14.055 -32.277 1.00 86.62 316 LEU A CA 1
ATOM 2488 C C . LEU A 1 316 ? 22.797 -14.660 -32.448 1.00 86.62 316 LEU A C 1
ATOM 2490 O O . LEU A 1 316 ? 23.664 -13.986 -32.988 1.00 86.62 316 LEU A O 1
ATOM 2494 N N . ASP A 1 317 ? 22.977 -15.930 -32.091 1.00 85.00 317 ASP A N 1
ATOM 2495 C CA . ASP A 1 317 ? 24.258 -16.634 -32.143 1.00 85.00 317 ASP A CA 1
ATOM 2496 C C . ASP A 1 317 ? 24.802 -16.733 -33.574 1.00 85.00 317 ASP A C 1
ATOM 2498 O O . ASP A 1 317 ? 25.979 -16.459 -33.790 1.00 85.00 317 ASP A O 1
ATOM 2502 N N . HIS A 1 318 ? 23.953 -16.992 -34.578 1.00 88.12 318 HIS A N 1
ATOM 2503 C CA . HIS A 1 318 ? 24.357 -16.959 -35.991 1.00 88.12 318 HIS A CA 1
ATOM 2504 C C . HIS A 1 318 ? 24.867 -15.572 -36.431 1.00 88.12 318 HIS A C 1
ATOM 2506 O O . HIS A 1 318 ? 25.881 -15.463 -37.124 1.00 88.12 318 HIS A O 1
ATOM 2512 N N . PHE A 1 319 ? 24.212 -14.487 -35.996 1.00 87.31 319 PHE A N 1
ATOM 2513 C CA . PHE A 1 319 ? 24.684 -13.133 -36.296 1.00 87.31 319 PHE A CA 1
ATOM 2514 C C . PHE A 1 319 ? 25.942 -12.767 -35.500 1.00 87.31 319 PHE A C 1
ATOM 2516 O O . PHE A 1 319 ? 26.844 -12.141 -36.053 1.00 87.31 319 PHE A O 1
ATOM 2523 N N . LEU A 1 320 ? 26.034 -13.183 -34.232 1.00 85.81 320 LEU A N 1
ATOM 2524 C CA . LEU A 1 320 ? 27.230 -13.004 -33.411 1.00 85.81 320 LEU A CA 1
ATOM 2525 C C . LEU A 1 320 ? 28.428 -13.714 -34.048 1.00 85.81 320 LEU A C 1
ATOM 2527 O O . LEU A 1 320 ? 29.440 -13.060 -34.279 1.00 85.81 320 LEU A O 1
ATOM 2531 N N . ALA A 1 321 ? 28.278 -14.981 -34.443 1.00 85.31 321 ALA A N 1
ATOM 2532 C CA . ALA A 1 321 ? 29.297 -15.754 -35.148 1.00 85.31 321 ALA A CA 1
ATOM 2533 C C . ALA A 1 321 ? 29.759 -15.072 -36.447 1.00 85.31 321 ALA A C 1
ATOM 2535 O O . ALA A 1 321 ? 30.959 -15.023 -36.720 1.00 85.31 321 ALA A O 1
ATOM 2536 N N . PHE A 1 322 ? 28.836 -14.482 -37.218 1.00 85.81 322 PHE A N 1
ATOM 2537 C CA . PHE A 1 322 ? 29.175 -13.715 -38.418 1.00 85.81 322 PHE A CA 1
ATOM 2538 C C . PHE A 1 322 ? 30.010 -12.463 -38.097 1.00 85.81 322 PHE A C 1
ATOM 2540 O O . PHE A 1 322 ? 31.075 -12.270 -38.689 1.00 85.81 322 PHE A O 1
ATOM 2547 N N . ILE A 1 323 ? 29.588 -11.635 -37.132 1.00 80.62 323 ILE A N 1
ATOM 2548 C CA . ILE A 1 323 ? 30.310 -10.401 -36.758 1.00 80.62 323 ILE A CA 1
ATOM 2549 C C . ILE A 1 323 ? 31.569 -10.649 -35.912 1.00 80.62 323 ILE A C 1
ATOM 2551 O O . ILE A 1 323 ? 32.330 -9.702 -35.691 1.00 80.62 323 ILE A O 1
ATOM 2555 N N . THR A 1 324 ? 31.774 -11.882 -35.428 1.00 77.00 324 THR A N 1
ATOM 2556 C CA . THR A 1 324 ? 33.029 -12.378 -34.839 1.00 77.00 324 THR A CA 1
ATOM 2557 C C . THR A 1 324 ? 33.889 -13.177 -35.833 1.00 77.00 324 THR A C 1
ATOM 2559 O O . THR A 1 324 ? 34.944 -13.676 -35.451 1.00 77.00 324 THR A O 1
ATOM 2562 N N . SER A 1 325 ? 33.468 -13.331 -37.095 1.00 79.50 325 SER A N 1
ATOM 2563 C CA . SER A 1 325 ? 34.220 -14.093 -38.102 1.00 79.50 325 SER A CA 1
ATOM 2564 C C . SER A 1 325 ? 35.345 -13.271 -38.737 1.00 79.50 325 SER A C 1
ATOM 2566 O O . SER A 1 325 ? 35.197 -12.074 -38.980 1.00 79.50 325 SER A O 1
ATOM 2568 N N . ALA A 1 326 ? 36.438 -13.932 -39.126 1.00 67.12 326 ALA A N 1
ATOM 2569 C CA . ALA A 1 326 ? 37.589 -13.308 -39.792 1.00 67.12 326 ALA A CA 1
ATOM 2570 C C . ALA A 1 326 ? 37.273 -12.624 -41.147 1.00 67.12 326 ALA A C 1
ATOM 2572 O O . ALA A 1 326 ? 38.148 -12.008 -41.740 1.00 67.12 326 ALA A O 1
ATOM 2573 N N . ARG A 1 327 ? 36.030 -12.710 -41.650 1.00 67.06 327 ARG A N 1
ATOM 2574 C CA . ARG A 1 327 ? 35.569 -12.003 -42.859 1.00 67.06 327 ARG A CA 1
ATOM 2575 C C . ARG A 1 327 ? 35.161 -10.547 -42.593 1.00 67.06 327 ARG A C 1
ATOM 2577 O O . ARG A 1 327 ? 35.077 -9.765 -43.532 1.00 67.06 327 ARG A O 1
ATOM 2584 N N . VAL A 1 328 ? 34.876 -10.195 -41.335 1.00 66.81 328 VAL A N 1
ATOM 2585 C CA . VAL A 1 328 ? 34.366 -8.871 -40.911 1.00 66.81 328 VAL A CA 1
ATOM 2586 C C . VAL A 1 328 ? 35.397 -8.117 -40.041 1.00 66.81 328 VAL A C 1
ATOM 2588 O O . VAL A 1 328 ? 35.188 -6.965 -39.657 1.00 66.81 328 VAL A O 1
ATOM 2591 N N . ILE A 1 329 ? 36.527 -8.762 -39.735 1.00 67.38 329 ILE A N 1
ATOM 2592 C CA . ILE A 1 329 ? 37.503 -8.371 -38.708 1.00 67.38 329 ILE A CA 1
ATOM 2593 C C . ILE A 1 329 ? 38.887 -8.218 -39.323 1.00 67.38 329 ILE A C 1
ATOM 2595 O O . ILE A 1 329 ? 39.267 -9.027 -40.164 1.00 67.38 329 ILE A O 1
ATOM 2599 N N . GLN A 1 330 ? 39.653 -7.230 -38.855 1.00 59.88 330 GLN A N 1
ATOM 2600 C CA . GLN A 1 330 ? 41.061 -7.065 -39.230 1.00 59.88 330 GLN A CA 1
ATOM 2601 C C . GLN A 1 330 ? 42.051 -7.627 -38.200 1.00 59.88 330 GLN A C 1
ATOM 2603 O O . GLN A 1 330 ? 42.991 -8.311 -38.588 1.00 59.88 330 GLN A O 1
ATOM 2608 N N . ASP A 1 331 ? 41.838 -7.366 -36.906 1.00 58.34 331 ASP A N 1
ATOM 2609 C CA . ASP A 1 331 ? 42.775 -7.718 -35.827 1.00 58.34 331 ASP A CA 1
ATOM 2610 C C . ASP A 1 331 ? 42.152 -8.693 -34.809 1.00 58.34 331 ASP A C 1
ATOM 2612 O O . ASP A 1 331 ? 40.943 -8.665 -34.557 1.00 58.34 331 ASP A O 1
ATOM 2616 N N . LEU A 1 332 ? 42.994 -9.519 -34.170 1.00 57.28 332 LEU A N 1
ATOM 2617 C CA . LEU A 1 332 ? 42.597 -10.379 -33.044 1.00 57.28 332 LEU A CA 1
ATOM 2618 C C . LEU A 1 332 ? 41.956 -9.558 -31.902 1.00 57.28 332 LEU A C 1
ATOM 2620 O O . LEU A 1 332 ? 42.371 -8.424 -31.648 1.00 57.28 332 LEU A O 1
ATOM 2624 N N . PRO A 1 333 ? 40.973 -10.119 -31.176 1.00 56.06 333 PRO A N 1
ATOM 2625 C CA . PRO A 1 333 ? 40.197 -9.345 -30.220 1.00 56.06 333 PRO A CA 1
ATOM 2626 C C . PRO A 1 333 ? 40.983 -8.969 -28.960 1.00 56.06 333 PRO A C 1
ATOM 2628 O O . PRO A 1 333 ? 41.584 -9.822 -28.306 1.00 56.06 333 PRO A O 1
ATOM 2631 N N . PHE A 1 334 ? 40.907 -7.694 -28.571 1.00 54.78 334 PHE A N 1
ATOM 2632 C CA . PHE A 1 334 ? 41.532 -7.174 -27.353 1.00 54.78 334 PHE A CA 1
ATOM 2633 C C . PHE A 1 334 ? 40.477 -6.901 -26.269 1.00 54.78 334 PHE A C 1
ATOM 2635 O O . PHE A 1 334 ? 39.847 -5.841 -26.217 1.00 54.78 334 PHE A O 1
ATOM 2642 N N . GLY A 1 335 ? 40.287 -7.885 -25.387 1.00 63.16 335 GLY A N 1
ATOM 2643 C CA . GLY A 1 335 ? 39.340 -7.841 -24.269 1.00 63.16 335 GLY A CA 1
ATOM 2644 C C . GLY A 1 335 ? 37.942 -8.381 -24.596 1.00 63.16 335 GLY A C 1
ATOM 2645 O O . GLY A 1 335 ? 37.663 -8.8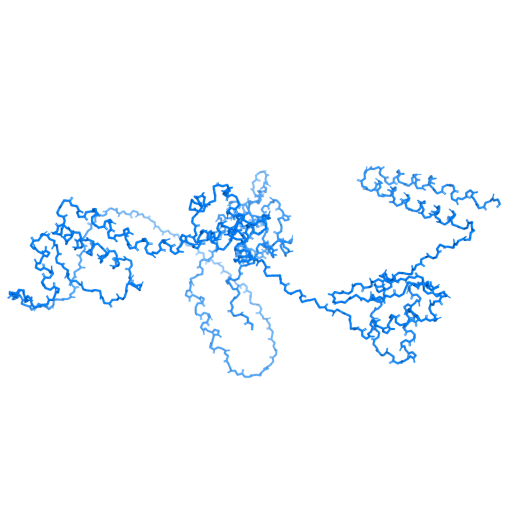34 -25.704 1.00 63.16 335 GLY A O 1
ATOM 2646 N N . GLU A 1 336 ? 37.048 -8.324 -23.611 1.00 67.56 336 GLU A N 1
ATOM 2647 C CA . GLU A 1 336 ? 35.686 -8.870 -23.677 1.00 67.56 336 GLU A CA 1
ATOM 2648 C C . GLU A 1 336 ? 34.643 -7.794 -23.330 1.00 67.56 336 GLU A C 1
ATOM 2650 O O . GLU A 1 336 ? 34.863 -6.958 -22.452 1.00 67.56 336 GLU A O 1
ATOM 2655 N N . LYS A 1 337 ? 33.469 -7.849 -23.969 1.00 68.44 337 LYS A N 1
ATOM 2656 C CA . LYS A 1 337 ? 32.249 -7.133 -23.563 1.00 68.44 337 LYS A CA 1
ATOM 2657 C C . LYS A 1 337 ? 31.189 -8.137 -23.120 1.00 68.44 337 LYS A C 1
ATOM 2659 O O . LYS A 1 337 ? 30.952 -9.136 -23.795 1.00 68.44 337 LYS A O 1
ATOM 2664 N N . THR A 1 338 ? 30.501 -7.853 -22.017 1.00 70.00 338 THR A N 1
ATOM 2665 C CA . THR A 1 338 ? 29.355 -8.651 -21.562 1.00 70.00 338 THR A CA 1
ATOM 2666 C C . THR A 1 338 ? 28.049 -8.112 -22.145 1.00 70.00 338 THR A C 1
ATOM 2668 O O . THR A 1 338 ? 27.531 -7.070 -21.740 1.00 70.00 338 THR A O 1
ATOM 2671 N N . LEU A 1 339 ? 27.482 -8.850 -23.098 1.00 70.00 339 LEU A N 1
ATOM 2672 C CA . LEU A 1 339 ? 26.116 -8.663 -23.568 1.00 70.00 339 LEU A CA 1
ATOM 2673 C C . LEU A 1 339 ? 25.157 -9.177 -22.486 1.00 70.00 339 LEU A C 1
ATOM 2675 O O . LEU A 1 339 ? 24.869 -10.372 -22.393 1.00 70.00 339 LEU A O 1
ATOM 2679 N N . LYS A 1 340 ? 24.667 -8.265 -21.643 1.00 68.12 340 LYS A N 1
ATOM 2680 C CA . LYS A 1 340 ? 23.674 -8.585 -20.611 1.00 68.12 340 LYS A CA 1
ATOM 2681 C C . LYS A 1 340 ? 22.299 -8.787 -21.249 1.00 68.12 340 LYS A C 1
ATOM 2683 O O . LYS A 1 340 ? 21.582 -7.821 -21.516 1.00 68.12 340 LYS A O 1
ATOM 2688 N N . LEU A 1 341 ? 21.923 -10.042 -21.488 1.00 65.75 341 LEU A N 1
ATOM 2689 C CA . LEU A 1 341 ? 20.539 -10.410 -21.776 1.00 65.75 341 LEU A CA 1
ATOM 2690 C C . LEU A 1 341 ? 19.745 -10.450 -20.464 1.00 65.75 341 LEU A C 1
ATOM 2692 O O . LEU A 1 341 ? 20.298 -10.524 -19.370 1.00 65.75 341 LEU A O 1
ATOM 2696 N N . SER A 1 342 ? 18.416 -10.427 -20.553 1.00 61.50 342 SER A N 1
ATOM 2697 C CA . SER A 1 342 ? 17.537 -10.428 -19.372 1.00 61.50 342 SER A CA 1
ATOM 2698 C C . SER A 1 342 ? 17.552 -11.730 -18.555 1.00 61.50 342 SER A C 1
ATOM 2700 O O . SER A 1 342 ? 16.898 -11.794 -17.517 1.00 61.50 342 SER A O 1
ATOM 2702 N N . THR A 1 343 ? 18.237 -12.762 -19.047 1.00 57.59 343 THR A N 1
ATOM 2703 C CA . THR A 1 343 ? 18.292 -14.120 -18.479 1.00 57.59 343 THR A CA 1
ATOM 2704 C C . THR A 1 343 ? 19.709 -14.673 -18.337 1.00 57.59 343 THR A C 1
ATOM 2706 O O . THR A 1 343 ? 19.914 -15.580 -17.540 1.00 57.59 343 THR A O 1
ATOM 2709 N N . THR A 1 344 ? 20.675 -14.163 -19.105 1.00 62.69 344 THR A N 1
ATOM 2710 C CA . THR A 1 344 ? 22.045 -14.688 -19.208 1.00 62.69 344 THR A CA 1
ATOM 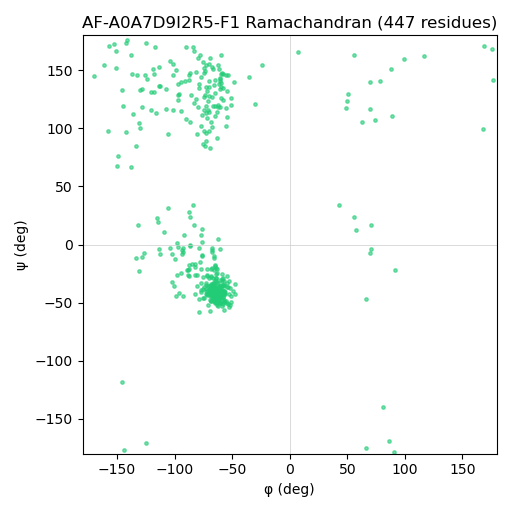2711 C C . THR A 1 344 ? 23.017 -13.557 -19.551 1.00 62.69 344 THR A C 1
ATOM 2713 O O . THR A 1 344 ? 22.645 -12.583 -20.206 1.00 62.69 344 THR A O 1
ATOM 2716 N N . GLU A 1 345 ? 24.277 -13.674 -19.135 1.00 74.06 345 GLU A N 1
ATOM 2717 C CA . GLU A 1 345 ? 25.349 -12.784 -19.596 1.00 74.06 345 GLU A CA 1
ATOM 2718 C C . GLU A 1 345 ? 26.176 -13.518 -20.657 1.00 74.06 345 GLU A C 1
ATOM 2720 O O . GLU A 1 345 ? 26.797 -14.535 -20.360 1.00 74.06 345 GLU A O 1
ATOM 2725 N N . ILE A 1 346 ? 26.174 -13.020 -21.897 1.00 76.31 346 ILE A N 1
ATOM 2726 C CA . ILE A 1 346 ? 26.996 -13.574 -22.982 1.00 76.31 346 ILE A CA 1
ATOM 2727 C C . ILE A 1 346 ? 28.270 -12.737 -23.093 1.00 76.31 346 ILE A C 1
ATOM 2729 O O . ILE A 1 346 ? 28.209 -11.520 -23.270 1.00 76.31 346 ILE A O 1
ATOM 2733 N N . LYS A 1 347 ? 29.434 -13.379 -22.999 1.00 73.19 347 LYS A N 1
ATOM 2734 C CA . LYS A 1 347 ? 30.725 -12.741 -23.275 1.00 73.19 347 LYS A CA 1
ATOM 2735 C C . LYS A 1 347 ? 30.967 -12.714 -24.780 1.00 73.19 347 LYS A C 1
ATOM 2737 O O . LYS A 1 347 ? 30.929 -13.754 -25.427 1.00 73.19 347 LYS A O 1
ATOM 2742 N N . ILE A 1 348 ? 31.226 -11.530 -25.325 1.00 69.12 348 ILE A N 1
ATOM 2743 C CA . ILE A 1 348 ? 31.548 -11.319 -26.738 1.00 69.12 348 ILE A CA 1
ATOM 2744 C C . ILE A 1 348 ? 32.941 -10.678 -26.809 1.00 69.12 348 ILE A C 1
ATOM 2746 O O . ILE A 1 348 ? 33.181 -9.697 -26.098 1.00 69.12 348 ILE A O 1
ATOM 2750 N N . PRO A 1 349 ? 33.866 -11.189 -27.638 1.00 67.06 349 PRO A N 1
ATOM 2751 C CA . PRO A 1 349 ? 35.176 -10.570 -27.815 1.00 67.06 349 PRO A CA 1
ATOM 2752 C C . PRO A 1 349 ? 35.063 -9.131 -28.354 1.00 67.06 349 PRO A C 1
ATOM 2754 O O . PRO A 1 349 ? 34.224 -8.834 -29.208 1.00 67.06 349 PRO A O 1
ATOM 2757 N N . ASN A 1 350 ? 35.926 -8.230 -27.876 1.00 64.88 350 ASN A N 1
ATOM 2758 C CA . ASN A 1 350 ? 36.052 -6.879 -28.425 1.00 64.88 350 ASN A CA 1
ATOM 2759 C C . ASN A 1 350 ? 36.753 -6.937 -29.775 1.00 64.88 350 ASN A C 1
ATOM 2761 O O . ASN A 1 350 ? 37.934 -7.257 -29.867 1.00 64.88 350 ASN A O 1
ATOM 2765 N N . VAL A 1 351 ? 36.004 -6.600 -30.815 1.00 63.38 351 VAL A N 1
ATOM 2766 C CA . VAL A 1 351 ? 36.397 -6.789 -32.204 1.00 63.38 351 VAL A CA 1
ATOM 2767 C C . VAL A 1 351 ? 36.479 -5.439 -32.915 1.00 63.38 351 VAL A C 1
ATOM 2769 O O . VAL A 1 351 ? 35.538 -4.639 -32.861 1.00 63.38 351 VAL A O 1
ATOM 2772 N N . ILE A 1 352 ? 37.585 -5.215 -33.627 1.00 59.66 352 ILE A N 1
ATOM 2773 C CA . ILE A 1 352 ? 37.739 -4.117 -34.588 1.00 59.66 352 ILE A CA 1
ATOM 2774 C C . ILE A 1 352 ? 37.122 -4.577 -35.914 1.00 59.66 352 ILE A C 1
ATOM 2776 O O . ILE A 1 352 ? 37.525 -5.602 -36.463 1.00 59.66 352 ILE A O 1
ATOM 2780 N N . ARG A 1 353 ? 36.126 -3.834 -36.412 1.00 67.19 353 ARG A N 1
ATOM 2781 C CA . ARG A 1 353 ? 35.450 -4.112 -37.690 1.00 67.19 353 ARG A CA 1
ATOM 2782 C C . ARG A 1 353 ? 35.771 -3.015 -38.691 1.00 67.19 353 ARG A C 1
ATOM 2784 O O . ARG A 1 353 ? 35.703 -1.839 -38.342 1.00 67.19 353 ARG A O 1
ATOM 2791 N N . ASN A 1 354 ? 36.066 -3.411 -39.924 1.00 60.34 354 ASN A N 1
ATOM 2792 C CA . ASN A 1 354 ? 36.516 -2.491 -40.975 1.00 60.34 354 ASN A CA 1
ATOM 2793 C C . ASN A 1 354 ? 35.376 -1.856 -41.769 1.00 60.34 354 ASN A C 1
ATOM 2795 O O . ASN A 1 354 ? 35.581 -0.866 -42.466 1.00 60.34 354 ASN A O 1
ATOM 2799 N N . SER A 1 355 ? 34.186 -2.443 -41.694 1.00 65.56 355 SER A N 1
ATOM 2800 C CA . SER A 1 355 ? 33.001 -2.009 -42.418 1.00 65.56 355 SER A CA 1
ATOM 2801 C C . SER A 1 355 ? 32.053 -1.221 -41.517 1.00 65.56 355 SER A C 1
ATOM 2803 O O . SER A 1 355 ? 31.903 -1.485 -40.321 1.00 65.56 355 SER A O 1
ATOM 2805 N N . ILE A 1 356 ? 31.382 -0.237 -42.116 1.00 73.00 356 ILE A N 1
ATOM 2806 C CA . ILE A 1 356 ? 30.337 0.551 -41.453 1.00 73.00 356 ILE A CA 1
ATOM 2807 C C . ILE A 1 356 ? 29.210 -0.414 -41.024 1.00 73.00 356 ILE A C 1
ATOM 2809 O O . ILE A 1 356 ? 28.898 -1.329 -41.790 1.00 73.00 356 ILE A O 1
ATOM 2813 N N . PRO A 1 357 ? 28.545 -0.231 -39.861 1.00 75.69 357 PRO A N 1
ATOM 2814 C CA . PRO A 1 357 ? 27.468 -1.118 -39.399 1.00 75.69 357 PRO A CA 1
ATOM 2815 C C . PRO A 1 357 ? 26.400 -1.452 -40.452 1.00 75.69 357 PRO A C 1
ATOM 2817 O O . PRO A 1 357 ? 25.913 -2.577 -40.501 1.00 75.69 357 PRO A O 1
ATOM 2820 N N . GLU A 1 358 ? 26.088 -0.509 -41.343 1.00 79.69 358 GLU A N 1
ATOM 2821 C CA . GLU A 1 358 ? 25.182 -0.727 -42.475 1.00 79.69 358 GLU A CA 1
ATOM 2822 C C . GLU A 1 358 ? 25.711 -1.753 -43.492 1.00 79.69 358 GLU A C 1
ATOM 2824 O O . GLU A 1 358 ? 24.981 -2.646 -43.916 1.00 79.69 358 GLU A O 1
ATOM 2829 N N . GLN A 1 359 ? 26.994 -1.660 -43.851 1.00 80.44 359 GLN A N 1
ATOM 2830 C CA . GLN A 1 359 ? 27.651 -2.586 -44.775 1.00 80.44 359 GLN A CA 1
ATOM 2831 C C . GLN A 1 359 ? 27.754 -3.990 -44.168 1.00 80.44 359 GLN A C 1
ATOM 2833 O O . GLN A 1 359 ? 27.541 -4.967 -44.876 1.00 80.44 359 GLN A O 1
ATOM 2838 N N . ILE A 1 360 ? 27.996 -4.100 -42.854 1.00 82.62 360 ILE A N 1
ATOM 2839 C CA . ILE A 1 360 ? 27.980 -5.388 -42.135 1.00 82.62 360 ILE A CA 1
ATOM 2840 C C . ILE A 1 360 ? 26.606 -6.057 -42.260 1.00 82.62 360 ILE A C 1
ATOM 2842 O O . ILE A 1 360 ? 26.522 -7.263 -42.482 1.00 82.62 360 ILE A O 1
ATOM 2846 N N . ILE A 1 361 ? 25.519 -5.286 -42.142 1.00 86.06 361 ILE A N 1
ATOM 2847 C CA . ILE A 1 361 ? 24.156 -5.816 -42.275 1.00 86.06 361 ILE A CA 1
ATOM 2848 C C . ILE A 1 361 ? 23.880 -6.275 -43.710 1.00 86.06 361 ILE A C 1
ATOM 2850 O O . ILE A 1 361 ? 23.306 -7.346 -43.891 1.00 86.06 361 ILE A O 1
ATOM 2854 N N . GLN A 1 362 ? 24.317 -5.517 -44.719 1.00 84.94 362 GLN A N 1
ATOM 2855 C CA . GLN A 1 362 ? 24.192 -5.915 -46.126 1.00 84.94 362 GLN A CA 1
ATOM 2856 C C . GLN A 1 362 ? 24.989 -7.197 -46.421 1.00 84.94 362 GLN A C 1
ATOM 2858 O O . GLN A 1 362 ? 24.439 -8.148 -46.970 1.00 84.94 362 GLN A O 1
ATOM 2863 N N . GLN A 1 363 ? 26.246 -7.273 -45.972 1.00 84.75 363 GLN A N 1
ATOM 2864 C CA . GLN A 1 363 ? 27.085 -8.471 -46.094 1.00 84.75 363 GLN A CA 1
ATOM 2865 C C . GLN A 1 363 ? 26.464 -9.682 -45.384 1.00 84.75 363 GLN A C 1
ATOM 2867 O O . GLN A 1 363 ? 26.473 -10.781 -45.932 1.00 84.75 363 GLN A O 1
ATOM 2872 N N . TYR A 1 364 ? 25.876 -9.491 -44.197 1.00 88.12 364 TYR A N 1
ATOM 2873 C CA . TYR A 1 364 ? 25.171 -10.554 -43.479 1.00 88.12 364 TYR A CA 1
ATOM 2874 C C . TYR A 1 364 ? 23.920 -11.036 -44.224 1.00 88.12 364 TYR A C 1
ATOM 2876 O O . TYR A 1 364 ? 23.639 -12.232 -44.240 1.00 88.12 364 TYR A O 1
ATOM 2884 N N . GLN A 1 365 ? 23.170 -10.129 -44.855 1.00 88.06 365 GLN A N 1
ATOM 2885 C CA . GLN A 1 365 ? 21.993 -10.482 -45.652 1.00 88.06 365 GLN A CA 1
ATOM 2886 C C . GLN A 1 365 ? 22.376 -11.304 -46.889 1.00 88.06 365 GLN A C 1
ATOM 2888 O O . GLN A 1 365 ? 21.756 -12.342 -47.121 1.00 88.06 365 GLN A O 1
ATOM 2893 N N . SER A 1 366 ? 23.432 -10.915 -47.613 1.00 86.31 366 SER A N 1
ATOM 2894 C CA . SER A 1 366 ? 23.986 -11.718 -48.715 1.00 86.31 366 SER A CA 1
ATOM 2895 C C . SER A 1 366 ? 24.483 -13.083 -48.228 1.00 86.31 366 SER A C 1
ATOM 2897 O O . SER A 1 366 ? 24.102 -14.110 -48.781 1.00 86.31 366 SER A O 1
ATOM 2899 N N . TYR A 1 367 ? 25.230 -13.121 -47.120 1.00 87.94 367 TYR A N 1
ATOM 2900 C CA . TYR A 1 367 ? 25.711 -14.364 -46.511 1.00 87.94 367 TYR A CA 1
ATOM 2901 C C . TYR A 1 367 ? 24.572 -15.306 -46.085 1.00 87.94 367 TYR A C 1
ATOM 2903 O O . TYR A 1 367 ? 24.679 -16.519 -46.256 1.00 87.94 367 TYR A O 1
ATOM 2911 N N . CYS A 1 368 ? 23.454 -14.776 -45.576 1.00 87.31 368 CYS A N 1
ATOM 2912 C CA . CYS A 1 368 ? 22.271 -15.583 -45.260 1.00 87.31 368 CYS A CA 1
ATOM 2913 C C . CYS A 1 368 ? 21.607 -16.160 -46.521 1.00 87.31 368 CYS A C 1
ATOM 2915 O O . CYS A 1 368 ? 21.103 -17.280 -46.474 1.00 87.31 368 CYS A O 1
ATOM 2917 N N . ALA A 1 369 ? 21.619 -15.429 -47.640 1.00 85.56 369 ALA A N 1
ATOM 2918 C CA . ALA A 1 369 ? 21.115 -15.931 -48.917 1.00 85.56 369 ALA A CA 1
ATOM 2919 C C . ALA A 1 369 ? 22.021 -17.035 -49.496 1.00 85.56 369 ALA A C 1
ATOM 2921 O O . ALA A 1 369 ? 21.516 -18.055 -49.956 1.00 85.56 369 ALA A O 1
ATOM 2922 N N . GLU A 1 370 ? 23.345 -16.875 -49.404 1.00 85.25 370 GLU A N 1
ATOM 2923 C CA . GLU A 1 370 ? 24.340 -17.863 -49.855 1.00 85.25 370 GLU A CA 1
ATOM 2924 C C . GLU A 1 370 ? 24.334 -19.152 -49.018 1.00 85.25 370 GLU A C 1
ATOM 2926 O O . GLU A 1 370 ? 24.469 -20.247 -49.558 1.00 85.25 370 GLU A O 1
ATOM 2931 N N . THR A 1 371 ? 24.167 -19.043 -47.697 1.00 83.88 371 THR A N 1
ATOM 2932 C CA . THR A 1 371 ? 24.174 -20.198 -46.775 1.00 83.88 371 THR A CA 1
ATOM 2933 C C . THR A 1 371 ? 22.813 -20.878 -46.609 1.00 83.88 371 THR A C 1
ATOM 2935 O O . THR A 1 371 ? 22.699 -21.845 -45.859 1.00 83.88 371 THR A O 1
ATOM 2938 N N . GLY A 1 372 ? 21.766 -20.391 -47.285 1.00 81.12 372 GLY A N 1
ATOM 2939 C CA . GLY A 1 372 ? 20.406 -20.922 -47.151 1.00 81.12 372 GLY A CA 1
ATOM 2940 C C . GLY A 1 372 ? 19.734 -20.606 -45.807 1.00 81.12 372 GLY A C 1
ATOM 2941 O O . GLY A 1 372 ? 18.733 -21.234 -45.456 1.00 81.12 372 GLY A O 1
ATOM 2942 N N . PHE A 1 373 ? 20.244 -19.630 -45.046 1.00 83.94 373 PHE A N 1
ATOM 2943 C CA . PHE A 1 373 ? 19.662 -19.208 -43.773 1.00 83.94 373 PHE A CA 1
ATOM 2944 C C . PHE A 1 373 ? 18.376 -18.398 -44.001 1.00 83.94 373 PHE A C 1
ATOM 2946 O O . PHE A 1 373 ? 18.361 -17.168 -44.035 1.00 83.94 373 PHE A O 1
ATOM 2953 N N . SER A 1 374 ? 17.263 -19.113 -44.148 1.00 72.06 374 SER A N 1
ATOM 2954 C CA . SER A 1 374 ? 15.981 -18.610 -44.659 1.00 72.06 374 SER A CA 1
ATOM 2955 C C . SER A 1 374 ? 15.235 -17.597 -43.777 1.00 72.06 374 SER A C 1
ATOM 2957 O O . SER A 1 374 ? 14.184 -17.101 -44.183 1.00 72.06 374 SER A O 1
ATOM 2959 N N . SER A 1 375 ? 15.720 -17.258 -42.573 1.00 79.25 375 SER A N 1
ATOM 2960 C CA . SER A 1 375 ? 15.026 -16.289 -41.707 1.00 79.25 375 SER A CA 1
ATOM 2961 C C . SER A 1 375 ? 15.938 -15.455 -40.778 1.00 79.25 375 SER A C 1
ATOM 2963 O O . SER A 1 375 ? 15.843 -15.577 -39.551 1.00 79.25 375 SER A O 1
ATOM 2965 N N . PRO A 1 376 ? 16.786 -14.553 -41.316 1.00 83.56 376 PRO A N 1
ATOM 2966 C CA . PRO A 1 376 ? 17.590 -13.615 -40.523 1.00 83.56 376 PRO A CA 1
ATOM 2967 C C . PRO A 1 376 ? 16.749 -12.677 -39.639 1.00 83.56 376 PRO A C 1
ATOM 2969 O O . PRO A 1 376 ? 15.543 -12.501 -39.821 1.00 83.56 376 PRO A O 1
ATOM 2972 N N . LEU A 1 377 ? 17.399 -12.051 -38.652 1.00 85.88 377 LEU A N 1
ATOM 2973 C CA . LEU A 1 377 ? 16.778 -11.004 -37.836 1.00 85.88 377 LEU A CA 1
ATOM 2974 C C . LEU A 1 377 ? 16.503 -9.743 -38.671 1.00 85.88 377 LEU A C 1
ATOM 2976 O O . LEU A 1 377 ? 17.213 -9.444 -39.629 1.00 85.88 377 LEU A O 1
ATOM 2980 N N . SER A 1 378 ? 15.496 -8.958 -38.267 1.00 86.62 378 SER A N 1
ATOM 2981 C CA . SER A 1 378 ? 15.196 -7.681 -38.930 1.00 86.62 378 SER A CA 1
ATOM 2982 C C . SER A 1 378 ? 16.402 -6.736 -38.893 1.00 86.62 378 SER A C 1
ATOM 2984 O O . SER A 1 378 ? 17.100 -6.682 -37.878 1.00 86.62 378 SER A O 1
ATOM 2986 N N . ARG A 1 379 ? 16.585 -5.905 -39.931 1.00 84.88 379 ARG A N 1
ATOM 2987 C CA . ARG A 1 379 ? 17.623 -4.854 -39.966 1.00 84.88 379 ARG A CA 1
ATOM 2988 C C . ARG A 1 379 ? 17.649 -4.022 -38.677 1.00 84.88 379 ARG A C 1
ATOM 2990 O O . ARG A 1 379 ? 18.711 -3.818 -38.110 1.00 84.88 379 ARG A O 1
ATOM 2997 N N . SER A 1 380 ? 16.482 -3.643 -38.142 1.00 81.94 380 SER A N 1
ATOM 2998 C CA . SER A 1 380 ? 16.385 -2.883 -36.881 1.00 81.94 380 SER A CA 1
ATOM 2999 C C . SER A 1 380 ? 16.901 -3.635 -35.643 1.00 81.94 380 SER A C 1
ATOM 3001 O O . SER A 1 380 ? 17.368 -3.014 -34.689 1.00 81.94 380 SER A O 1
ATOM 3003 N N . SER A 1 381 ? 16.816 -4.967 -35.643 1.00 84.69 381 SER A N 1
ATOM 3004 C CA . SER A 1 381 ? 17.366 -5.825 -34.591 1.00 84.69 381 SER A CA 1
ATOM 3005 C C . SER A 1 381 ? 18.880 -5.967 -34.745 1.00 84.69 381 SER A C 1
ATOM 3007 O O . SER A 1 381 ? 19.592 -5.890 -33.751 1.00 84.69 381 SER A O 1
ATOM 3009 N N . LEU A 1 382 ? 19.364 -6.119 -35.982 1.00 87.38 382 LEU A N 1
ATOM 3010 C CA . LEU A 1 382 ? 20.790 -6.213 -36.302 1.00 87.38 382 LEU A CA 1
ATOM 3011 C C . LEU A 1 382 ? 21.536 -4.913 -35.959 1.00 87.38 382 LEU A C 1
ATOM 3013 O O . LEU A 1 382 ? 22.563 -4.981 -35.290 1.00 87.38 382 LEU A O 1
ATOM 3017 N N . CYS A 1 383 ? 20.980 -3.740 -36.301 1.00 82.88 383 CYS A N 1
ATOM 3018 C CA . CYS A 1 383 ? 21.515 -2.439 -35.874 1.00 82.88 383 CYS A CA 1
ATOM 3019 C C . CYS A 1 383 ? 21.669 -2.377 -34.347 1.00 82.88 383 CYS A C 1
ATOM 3021 O O . CYS A 1 383 ? 22.760 -2.127 -33.856 1.00 82.88 383 CYS A O 1
ATOM 3023 N N . ARG A 1 384 ? 20.612 -2.716 -33.591 1.00 81.56 384 ARG A N 1
ATOM 3024 C CA . ARG A 1 384 ? 20.646 -2.713 -32.117 1.00 81.56 384 ARG A CA 1
ATOM 3025 C C . ARG A 1 384 ? 21.690 -3.660 -31.528 1.00 81.56 384 ARG A C 1
ATOM 3027 O O . ARG A 1 384 ? 22.267 -3.347 -30.492 1.00 81.56 384 ARG A O 1
ATOM 3034 N N . ILE A 1 385 ? 21.918 -4.817 -32.153 1.00 83.69 385 ILE A N 1
ATOM 3035 C CA . ILE A 1 385 ? 22.978 -5.737 -31.726 1.00 83.69 385 ILE A CA 1
ATOM 3036 C C . ILE A 1 385 ? 24.348 -5.107 -32.005 1.00 83.69 385 ILE A C 1
ATOM 3038 O O . ILE A 1 385 ? 25.198 -5.131 -31.124 1.00 83.69 385 ILE A O 1
ATOM 3042 N N . LEU A 1 386 ? 24.552 -4.472 -33.165 1.00 81.62 386 LEU A N 1
ATOM 3043 C CA . LEU A 1 386 ? 25.794 -3.757 -33.487 1.00 81.62 386 LEU A CA 1
ATOM 3044 C C . LEU A 1 386 ? 26.042 -2.523 -32.602 1.00 81.62 386 LEU A C 1
ATOM 3046 O O . LEU A 1 386 ? 27.198 -2.258 -32.286 1.00 81.62 386 LEU A O 1
ATOM 3050 N N . ASP A 1 387 ? 25.000 -1.815 -32.156 1.00 79.69 387 ASP A N 1
ATOM 3051 C CA . ASP A 1 387 ? 25.117 -0.682 -31.223 1.00 79.69 387 ASP A CA 1
ATOM 3052 C C . ASP A 1 387 ? 25.680 -1.139 -29.863 1.00 79.69 387 ASP A C 1
ATOM 3054 O O . ASP A 1 387 ? 26.613 -0.540 -29.318 1.00 79.69 387 ASP A O 1
ATOM 3058 N N . VAL A 1 388 ? 25.150 -2.245 -29.319 1.00 75.62 388 VAL A N 1
ATOM 3059 C CA . VAL A 1 388 ? 25.621 -2.829 -28.048 1.00 75.62 388 VAL A CA 1
ATOM 3060 C C . VAL A 1 388 ? 26.983 -3.511 -28.230 1.00 75.62 388 VAL A C 1
ATOM 3062 O O . VAL A 1 388 ? 27.897 -3.313 -27.430 1.00 75.62 388 VAL A O 1
ATOM 3065 N N . CYS A 1 389 ? 27.163 -4.253 -29.322 1.00 69.94 389 CYS A N 1
ATOM 3066 C CA . CYS A 1 389 ? 28.426 -4.866 -29.736 1.00 69.94 389 CYS A CA 1
ATOM 3067 C C . CYS A 1 389 ? 29.316 -3.884 -30.519 1.00 69.94 389 CYS A C 1
ATOM 3069 O O . CYS A 1 389 ? 30.026 -4.300 -31.442 1.00 69.94 389 CYS A O 1
ATOM 3071 N N . SER A 1 390 ? 29.268 -2.595 -30.174 1.00 65.81 390 SER A N 1
ATOM 3072 C CA . SER A 1 390 ? 29.969 -1.508 -30.867 1.00 65.81 390 SER A CA 1
ATOM 3073 C C . SER A 1 390 ? 31.464 -1.805 -30.975 1.00 65.81 390 SER A C 1
ATOM 3075 O O . SER A 1 390 ? 32.095 -2.213 -29.994 1.00 65.81 390 SER A O 1
ATOM 3077 N N . ALA A 1 391 ? 32.021 -1.634 -32.178 1.00 61.00 391 ALA A N 1
ATOM 3078 C CA . ALA A 1 391 ? 33.434 -1.890 -32.436 1.00 61.00 391 ALA A CA 1
ATOM 3079 C C . ALA A 1 391 ? 34.307 -0.989 -31.550 1.00 61.00 391 ALA A C 1
ATOM 3081 O O . ALA A 1 391 ? 34.002 0.190 -31.359 1.00 61.00 391 ALA A O 1
ATOM 3082 N N . SER A 1 392 ? 35.387 -1.536 -30.998 1.00 58.41 392 SER A N 1
ATOM 3083 C CA . SER A 1 392 ? 36.380 -0.732 -30.287 1.00 58.41 392 SER A CA 1
ATOM 3084 C C . SER A 1 392 ? 37.190 0.072 -31.300 1.00 58.41 392 SER A C 1
ATOM 3086 O O . SER A 1 392 ? 37.869 -0.510 -32.143 1.00 58.41 392 SER A O 1
ATOM 3088 N N . THR A 1 393 ? 37.161 1.400 -31.212 1.00 51.75 393 THR A N 1
ATOM 3089 C CA . THR A 1 393 ? 38.098 2.254 -31.950 1.00 51.75 393 THR A CA 1
ATOM 3090 C C . THR A 1 393 ? 39.508 2.024 -31.415 1.00 51.75 393 THR A C 1
ATOM 3092 O O . THR A 1 393 ? 39.758 2.259 -30.231 1.00 51.75 393 THR A O 1
ATOM 3095 N N . ARG A 1 394 ? 40.432 1.567 -32.265 1.00 48.22 394 ARG A N 1
ATOM 3096 C CA . ARG A 1 394 ? 41.832 1.371 -31.879 1.00 48.22 394 ARG A CA 1
ATOM 3097 C C . ARG A 1 394 ? 42.499 2.732 -31.680 1.00 48.22 394 ARG A C 1
ATOM 3099 O O . ARG A 1 394 ? 42.714 3.461 -32.642 1.00 48.22 394 ARG A O 1
ATOM 3106 N N . THR A 1 395 ? 42.885 3.046 -30.448 1.00 46.31 395 THR A N 1
ATOM 3107 C CA . THR A 1 395 ? 43.974 3.996 -30.201 1.00 46.31 395 THR A CA 1
ATOM 3108 C C . THR A 1 395 ? 45.261 3.320 -30.669 1.00 46.31 395 THR A C 1
ATOM 3110 O O . THR A 1 395 ? 45.728 2.378 -30.023 1.00 46.31 395 THR A O 1
ATOM 3113 N N . SER A 1 396 ? 45.819 3.720 -31.816 1.00 45.19 396 SER A N 1
ATOM 3114 C CA . SER A 1 396 ? 47.168 3.271 -32.163 1.00 45.19 396 SER A CA 1
ATOM 3115 C C . SER A 1 396 ? 48.146 3.862 -31.142 1.00 45.19 396 SER A C 1
ATOM 3117 O O . SER A 1 396 ? 48.018 5.014 -30.734 1.00 45.19 396 SER A O 1
ATOM 3119 N N . LEU A 1 397 ? 49.154 3.091 -30.734 1.00 51.12 397 LEU A N 1
ATOM 3120 C CA . LEU A 1 397 ? 50.268 3.604 -29.922 1.00 51.12 397 LEU A CA 1
ATOM 3121 C C . LEU A 1 397 ? 51.267 4.422 -30.766 1.00 51.12 397 LEU A C 1
ATOM 3123 O O . LEU A 1 397 ? 52.386 4.677 -30.330 1.00 51.12 397 LEU A O 1
ATOM 3127 N N . GLN A 1 398 ? 50.896 4.796 -31.995 1.00 49.53 398 GLN A N 1
ATOM 3128 C CA . GLN A 1 398 ? 51.827 5.278 -33.005 1.00 49.53 398 GLN A CA 1
ATOM 3129 C C . GLN A 1 398 ? 51.214 6.420 -33.828 1.00 49.53 398 GLN A C 1
ATOM 3131 O O . GLN A 1 398 ? 50.519 6.196 -34.813 1.00 49.53 398 GLN A O 1
ATOM 3136 N N . GLY A 1 399 ? 51.548 7.645 -33.407 1.00 55.25 399 GLY A N 1
ATOM 3137 C CA . GLY A 1 399 ? 51.921 8.733 -34.315 1.00 55.25 399 GLY A CA 1
ATOM 3138 C C . GLY A 1 399 ? 50.824 9.647 -34.876 1.00 55.25 399 GLY A C 1
ATOM 3139 O O . GLY A 1 399 ? 50.120 9.287 -35.807 1.00 55.25 399 GLY A O 1
ATOM 3140 N N . LEU A 1 400 ? 50.841 10.903 -34.412 1.00 50.34 400 LEU A N 1
ATOM 3141 C CA . LEU A 1 400 ? 50.405 12.134 -35.105 1.00 50.34 400 LEU A CA 1
ATOM 3142 C C . LEU A 1 400 ? 48.917 12.335 -35.465 1.00 50.34 400 LEU A C 1
ATOM 3144 O O . LEU A 1 400 ? 48.401 13.403 -35.137 1.00 50.34 400 LEU A O 1
ATOM 3148 N N . ASP A 1 401 ? 48.195 11.372 -36.041 1.00 51.44 401 ASP A N 1
ATOM 3149 C CA . ASP A 1 401 ? 46.795 11.597 -36.472 1.00 51.44 401 ASP A CA 1
ATOM 3150 C C . ASP A 1 401 ? 45.816 11.813 -35.299 1.00 51.44 401 ASP A C 1
ATOM 3152 O O . ASP A 1 401 ? 44.745 12.409 -35.452 1.00 51.44 401 ASP A O 1
ATOM 3156 N N . TYR A 1 402 ? 46.209 11.379 -34.098 1.00 53.56 402 TYR A N 1
ATOM 3157 C CA . TYR A 1 402 ? 45.404 11.456 -32.881 1.00 53.56 402 TYR A CA 1
ATOM 3158 C C . TYR A 1 402 ? 45.015 12.894 -32.498 1.00 53.56 402 TYR A C 1
ATOM 3160 O O . TYR A 1 402 ? 43.850 13.152 -32.204 1.00 53.56 402 TYR A O 1
ATOM 3168 N N . PHE A 1 403 ? 45.947 13.854 -32.561 1.00 54.59 403 PHE A N 1
ATOM 3169 C CA . PHE A 1 403 ? 45.669 15.245 -32.175 1.00 54.59 403 PHE A CA 1
ATOM 3170 C C . PHE A 1 403 ? 44.691 15.938 -33.133 1.00 54.59 403 PHE A C 1
ATOM 3172 O O . PHE A 1 403 ? 43.837 16.709 -32.695 1.00 54.59 403 PHE A O 1
ATOM 3179 N N . SER A 1 404 ? 44.771 15.630 -34.429 1.00 59.84 404 SER A N 1
ATOM 3180 C CA . SER A 1 404 ? 43.858 16.162 -35.445 1.00 59.84 404 SER A CA 1
ATOM 3181 C C . SER A 1 404 ? 42.454 15.562 -35.321 1.00 59.84 404 SER A C 1
ATOM 3183 O O . SER A 1 404 ? 41.463 16.289 -35.417 1.00 59.84 404 SER A O 1
ATOM 3185 N N . ALA A 1 405 ? 42.352 14.254 -35.065 1.00 58.62 405 ALA A N 1
ATOM 3186 C CA . ALA A 1 405 ? 41.074 13.559 -34.922 1.00 58.62 405 ALA A CA 1
ATOM 3187 C C . ALA A 1 405 ? 40.368 13.870 -33.588 1.00 58.62 405 ALA A C 1
ATOM 3189 O O . ALA A 1 405 ? 39.179 14.195 -33.588 1.00 58.62 405 ALA A O 1
ATOM 3190 N N . GLU A 1 406 ? 41.084 13.829 -32.458 1.00 61.88 406 GLU A N 1
ATOM 3191 C CA . GLU A 1 406 ? 40.520 14.190 -31.150 1.00 61.88 406 GLU A CA 1
ATOM 3192 C C . GLU A 1 406 ? 40.238 15.694 -31.058 1.00 61.88 406 GLU A C 1
ATOM 3194 O O . GLU A 1 406 ? 39.175 16.080 -30.575 1.00 61.88 406 GLU A O 1
ATOM 3199 N N . GLY A 1 407 ? 41.101 16.545 -31.627 1.00 69.50 407 GLY A N 1
ATOM 3200 C CA . GLY A 1 407 ? 40.811 17.969 -31.797 1.00 69.50 407 GLY A CA 1
ATOM 3201 C C . GLY A 1 407 ? 39.532 18.192 -32.609 1.00 69.50 407 GLY A C 1
ATOM 3202 O O . GLY A 1 407 ? 38.645 18.924 -32.174 1.00 69.50 407 GLY A O 1
ATOM 3203 N N . GLY A 1 408 ? 39.385 17.507 -33.748 1.00 74.44 408 GLY A N 1
ATOM 3204 C CA . GLY A 1 408 ? 38.172 17.543 -34.568 1.00 74.44 408 GLY A CA 1
ATOM 3205 C C . GLY A 1 408 ? 36.910 17.174 -33.783 1.00 74.44 408 GLY A C 1
ATOM 3206 O O . GLY A 1 408 ? 35.942 17.934 -33.799 1.00 74.44 408 GLY A O 1
ATOM 3207 N N . LYS A 1 409 ? 36.953 16.064 -33.037 1.00 76.19 409 LYS A N 1
ATOM 3208 C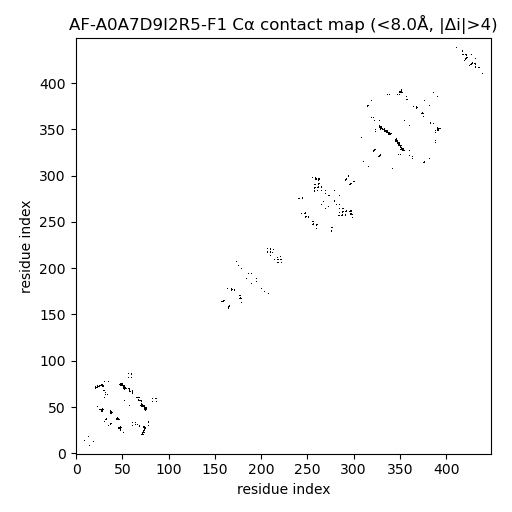 CA . LYS A 1 409 ? 35.850 15.618 -32.177 1.00 76.19 409 LYS A CA 1
ATOM 3209 C C . LYS A 1 409 ? 35.540 16.624 -31.063 1.00 76.19 409 LYS A C 1
ATOM 3211 O O . LYS A 1 409 ? 34.377 16.956 -30.869 1.00 76.19 409 LYS A O 1
ATOM 3216 N N . ALA A 1 410 ? 36.553 17.163 -30.385 1.00 79.75 410 ALA A N 1
ATOM 3217 C CA . ALA A 1 410 ? 36.372 18.172 -29.344 1.00 79.75 410 ALA A CA 1
ATOM 3218 C C . ALA A 1 410 ? 35.718 19.457 -29.888 1.00 79.75 410 ALA A C 1
ATOM 3220 O O . ALA A 1 410 ? 34.877 20.054 -29.216 1.00 79.75 410 ALA A O 1
ATOM 3221 N N . PHE A 1 411 ? 36.038 19.866 -31.123 1.00 81.69 411 PHE A N 1
ATOM 3222 C CA . PHE A 1 411 ? 35.340 20.969 -31.791 1.00 81.69 411 PHE A CA 1
ATOM 3223 C C . PHE A 1 411 ? 33.875 20.641 -32.108 1.00 81.69 411 PHE A C 1
ATOM 3225 O O . PHE A 1 411 ? 33.025 21.514 -31.944 1.00 81.69 411 PHE A O 1
ATOM 3232 N N . ASP A 1 412 ? 33.555 19.413 -32.517 1.00 82.25 412 ASP A N 1
ATOM 3233 C CA . ASP A 1 412 ? 32.171 18.999 -32.795 1.00 82.25 412 ASP A CA 1
ATOM 3234 C C . ASP A 1 412 ? 31.335 18.832 -31.506 1.00 82.25 412 ASP A C 1
ATOM 3236 O O . ASP A 1 412 ? 30.165 19.232 -31.463 1.00 82.25 412 ASP A O 1
ATOM 3240 N N . ASP A 1 413 ? 31.949 18.365 -30.416 1.00 86.56 413 ASP A N 1
ATOM 3241 C CA . ASP A 1 413 ? 31.351 18.350 -29.076 1.00 86.56 413 ASP A CA 1
ATOM 3242 C C . ASP A 1 413 ? 31.098 19.786 -28.568 1.00 86.56 413 ASP A C 1
ATOM 3244 O O . ASP A 1 413 ? 30.007 20.086 -28.076 1.00 86.56 413 ASP A O 1
ATOM 3248 N N . MET A 1 414 ? 32.044 20.719 -28.761 1.00 85.06 414 MET A N 1
ATOM 3249 C CA . MET A 1 414 ? 31.855 22.141 -28.427 1.00 85.06 414 MET A CA 1
ATOM 3250 C C . MET A 1 414 ? 30.758 22.812 -29.264 1.00 85.06 414 MET A C 1
ATOM 3252 O O . MET A 1 414 ? 29.958 23.562 -28.709 1.00 85.06 414 MET A O 1
ATOM 3256 N N . VAL A 1 415 ? 30.662 22.523 -30.568 1.00 85.31 415 VAL A N 1
ATOM 3257 C CA . VAL A 1 415 ? 29.543 22.984 -31.415 1.00 85.31 415 VAL A CA 1
ATOM 3258 C C . VAL A 1 415 ? 28.209 22.483 -30.853 1.00 85.31 415 VAL A C 1
ATOM 3260 O O . VAL A 1 415 ? 27.284 23.270 -30.673 1.00 85.31 415 VAL A O 1
ATOM 3263 N N . THR A 1 416 ? 28.144 21.207 -30.463 1.00 86.06 416 THR A N 1
ATOM 3264 C CA . THR A 1 416 ? 26.949 20.600 -29.855 1.00 86.06 416 THR A CA 1
ATOM 3265 C C . THR A 1 416 ? 26.575 21.242 -28.509 1.00 86.06 416 THR A C 1
ATOM 3267 O O . THR A 1 416 ? 25.394 21.324 -28.168 1.00 86.06 416 THR A O 1
ATOM 3270 N N . VAL A 1 417 ? 27.554 21.703 -27.722 1.00 87.88 417 VAL A N 1
ATOM 3271 C CA . VAL A 1 417 ? 27.311 22.473 -26.488 1.00 87.88 417 VAL A CA 1
ATOM 3272 C C . VAL A 1 417 ? 26.813 23.884 -26.804 1.00 87.88 417 VAL A C 1
ATOM 3274 O O . VAL A 1 417 ? 25.867 24.338 -26.166 1.00 87.88 417 VAL A O 1
ATOM 3277 N N . VAL A 1 418 ? 27.390 24.565 -27.796 1.00 86.25 418 VAL A N 1
ATOM 3278 C CA . VAL A 1 418 ? 26.983 25.921 -28.202 1.00 86.25 418 VAL A CA 1
ATOM 3279 C C . VAL A 1 418 ? 25.552 25.953 -28.746 1.00 86.25 418 VAL A C 1
ATOM 3281 O O . VAL A 1 418 ? 24.792 26.833 -28.346 1.00 86.25 418 VAL A O 1
ATOM 3284 N N . ASP A 1 419 ? 25.144 24.972 -29.557 1.00 83.38 419 ASP A N 1
ATOM 3285 C CA . ASP A 1 419 ? 23.750 24.859 -30.010 1.00 83.38 419 ASP A CA 1
ATOM 3286 C C . ASP A 1 419 ? 22.788 24.630 -28.833 1.00 83.38 419 ASP A C 1
ATOM 3288 O O . ASP A 1 419 ? 21.797 25.346 -28.696 1.00 83.38 419 ASP A O 1
ATOM 3292 N N . LYS A 1 420 ? 23.128 23.735 -27.892 1.00 82.88 420 LYS A N 1
ATOM 3293 C CA . LYS A 1 420 ? 22.338 23.545 -26.658 1.00 82.88 420 LYS A CA 1
ATOM 3294 C C . LYS A 1 420 ? 22.257 24.815 -25.806 1.00 82.88 420 LYS A C 1
ATOM 3296 O O . LYS A 1 420 ? 21.220 25.062 -25.200 1.00 82.88 420 LYS A O 1
ATOM 3301 N N . LEU A 1 421 ? 23.319 25.620 -25.743 1.00 82.50 421 LEU A N 1
ATOM 3302 C CA . LEU A 1 421 ? 23.302 26.904 -25.036 1.00 82.50 421 LEU A CA 1
ATOM 3303 C C . LEU A 1 421 ? 22.413 27.936 -25.749 1.00 82.50 421 LEU A C 1
ATOM 3305 O O . LEU A 1 421 ? 21.667 28.652 -25.083 1.00 82.50 421 LEU A O 1
ATOM 3309 N N . GLY A 1 422 ? 22.438 27.972 -27.085 1.00 79.38 422 GLY A N 1
ATOM 3310 C CA . GLY A 1 422 ? 21.553 28.809 -27.898 1.00 79.38 422 GLY A CA 1
ATOM 3311 C C . GLY A 1 422 ? 20.069 28.467 -27.734 1.00 79.38 422 GLY A C 1
ATOM 3312 O O . GLY A 1 422 ? 19.254 29.380 -27.597 1.00 79.38 422 GLY A O 1
ATOM 3313 N N . ASP A 1 423 ? 19.743 27.171 -27.703 1.00 76.62 423 ASP A N 1
ATOM 3314 C CA . ASP A 1 423 ? 18.368 26.660 -27.626 1.00 76.62 423 ASP A CA 1
ATOM 3315 C C . ASP A 1 423 ? 17.779 26.670 -26.202 1.00 76.62 423 ASP A C 1
ATOM 3317 O O . ASP A 1 423 ? 16.582 26.899 -26.036 1.00 76.62 423 ASP A O 1
ATOM 3321 N N . VAL A 1 424 ? 18.587 26.402 -25.164 1.00 74.19 424 VAL A N 1
ATOM 3322 C CA . VAL A 1 424 ? 18.096 26.208 -23.779 1.00 74.19 424 VAL A CA 1
ATOM 3323 C C . VAL A 1 424 ? 18.215 27.466 -22.910 1.00 74.19 424 VAL A C 1
ATOM 3325 O O . VAL A 1 424 ? 17.437 27.618 -21.971 1.00 74.19 424 VAL A O 1
ATOM 3328 N N . TYR A 1 425 ? 19.155 28.371 -23.203 1.00 68.00 425 TYR A N 1
ATOM 3329 C CA . TYR A 1 425 ? 19.457 29.542 -22.360 1.00 68.00 425 TYR A CA 1
ATOM 3330 C C . TYR A 1 425 ? 19.157 30.887 -23.048 1.00 68.00 425 TYR A C 1
ATOM 3332 O O . TYR A 1 425 ? 19.733 31.908 -22.684 1.00 68.00 425 TYR A O 1
ATOM 3340 N N . GLU A 1 426 ? 18.270 30.889 -24.050 1.00 66.88 426 GLU A N 1
ATOM 3341 C CA . GLU A 1 426 ? 17.736 32.083 -24.742 1.00 66.88 426 GLU A CA 1
ATOM 3342 C C . GLU A 1 426 ? 18.783 33.018 -25.396 1.00 66.88 426 GLU A C 1
ATOM 3344 O O . GLU A 1 426 ? 18.446 34.101 -25.872 1.00 66.88 426 GLU A O 1
ATOM 3349 N N . LEU A 1 427 ? 20.042 32.579 -25.523 1.00 69.94 427 LEU A N 1
ATOM 3350 C CA . LEU A 1 427 ? 21.125 33.324 -26.188 1.00 69.94 427 LEU A CA 1
ATOM 3351 C C . LEU A 1 427 ? 20.869 33.532 -27.696 1.00 69.94 427 LEU A C 1
ATOM 3353 O O . LEU A 1 427 ? 21.425 34.449 -28.302 1.00 69.94 427 LEU A O 1
ATOM 3357 N N . GLY A 1 428 ? 19.998 32.711 -28.292 1.00 74.25 428 GLY A N 1
ATOM 3358 C CA . GLY A 1 428 ? 19.439 32.910 -29.627 1.00 74.25 428 GLY A CA 1
ATOM 3359 C C . GLY A 1 428 ? 20.268 32.322 -30.774 1.00 74.25 428 GLY A C 1
ATOM 3360 O O . GLY A 1 428 ? 21.499 32.246 -30.739 1.00 74.25 428 GLY A O 1
ATOM 3361 N N . LEU A 1 429 ? 19.576 31.937 -31.855 1.00 74.19 429 LEU A N 1
ATOM 3362 C CA . LEU A 1 429 ? 20.189 31.293 -33.029 1.00 74.19 429 LEU A CA 1
ATOM 3363 C C . LEU A 1 429 ? 21.276 32.142 -33.707 1.00 74.19 429 LEU A C 1
ATOM 3365 O O . LEU A 1 429 ? 22.183 31.589 -34.326 1.00 74.19 429 LEU A O 1
ATOM 3369 N N . THR A 1 430 ? 21.185 33.471 -33.642 1.00 78.94 430 THR A N 1
ATOM 3370 C CA . THR A 1 430 ? 22.190 34.383 -34.211 1.00 78.94 430 THR A CA 1
ATOM 3371 C C . THR A 1 430 ? 23.508 34.317 -33.445 1.00 78.94 430 THR A C 1
ATOM 3373 O O . THR A 1 430 ? 24.568 34.283 -34.069 1.00 78.94 430 THR A O 1
ATOM 3376 N N . TRP A 1 431 ? 23.452 34.221 -32.114 1.00 85.44 431 TRP A N 1
ATOM 3377 C CA . TRP A 1 431 ? 24.631 34.050 -31.270 1.00 85.44 431 TRP A CA 1
ATOM 3378 C C . TRP A 1 431 ? 25.259 32.667 -31.461 1.00 85.44 431 TRP A C 1
ATOM 3380 O O . TRP A 1 431 ? 26.460 32.604 -31.720 1.00 85.44 431 TRP A O 1
ATOM 3390 N N . SER A 1 432 ? 24.465 31.580 -31.440 1.00 84.00 432 SER A N 1
ATOM 3391 C CA . SER A 1 432 ? 24.992 30.220 -31.683 1.00 84.00 432 SER A CA 1
ATOM 3392 C C . SER A 1 432 ? 25.741 30.154 -33.019 1.00 84.00 432 SER A C 1
ATOM 3394 O O . SER A 1 432 ? 26.912 29.774 -33.069 1.00 84.00 432 SER A O 1
ATOM 3396 N N . LYS A 1 433 ? 25.121 30.645 -34.104 1.00 83.62 433 LYS A N 1
ATOM 3397 C CA . LYS A 1 433 ? 25.735 30.669 -35.441 1.00 83.62 433 LYS A CA 1
ATOM 3398 C C . LYS A 1 433 ? 27.053 31.444 -35.484 1.00 83.62 433 LYS A C 1
ATOM 3400 O O . LYS A 1 433 ? 27.987 30.983 -36.135 1.00 83.62 433 LYS A O 1
ATOM 3405 N N . GLU A 1 434 ? 27.160 32.577 -34.791 1.00 85.31 434 GLU A N 1
ATOM 3406 C CA . GLU A 1 434 ? 28.403 33.358 -34.746 1.00 85.31 434 GLU A CA 1
ATOM 3407 C C . GLU A 1 434 ? 29.505 32.664 -33.928 1.00 85.31 434 GLU A C 1
ATOM 3409 O O . GLU A 1 434 ? 30.664 32.654 -34.348 1.00 85.31 434 GLU A O 1
ATOM 3414 N N . GLN A 1 435 ? 29.173 32.018 -32.805 1.00 86.19 435 GLN A N 1
ATOM 3415 C CA . GLN A 1 435 ? 30.161 31.244 -32.042 1.00 86.19 435 GLN A CA 1
ATOM 3416 C C . GLN A 1 435 ? 30.602 29.981 -32.796 1.00 86.19 435 GLN A C 1
ATOM 3418 O O . GLN A 1 435 ? 31.795 29.690 -32.862 1.00 86.19 435 GLN A O 1
ATOM 3423 N N . ILE A 1 436 ? 29.683 29.276 -33.461 1.00 84.31 436 ILE A N 1
ATOM 3424 C CA . ILE A 1 436 ? 30.001 28.130 -34.327 1.00 84.31 436 ILE A CA 1
ATOM 3425 C C . ILE A 1 436 ? 30.867 28.564 -35.515 1.00 84.31 436 ILE A C 1
ATOM 3427 O O . ILE A 1 436 ? 31.801 27.851 -35.883 1.00 84.31 436 ILE A O 1
ATOM 3431 N N . ARG A 1 437 ? 30.621 29.748 -36.094 1.00 83.38 437 ARG A N 1
ATOM 3432 C CA . ARG A 1 437 ? 31.495 30.332 -37.122 1.00 83.38 437 ARG A CA 1
ATOM 3433 C C . ARG A 1 437 ? 32.905 30.555 -36.573 1.00 83.38 437 ARG A C 1
ATOM 3435 O O . ARG A 1 437 ? 33.865 30.147 -37.222 1.00 83.38 437 ARG A O 1
ATOM 3442 N N . LYS A 1 438 ? 33.043 31.123 -35.368 1.00 83.38 438 LYS A N 1
ATOM 3443 C CA . LYS A 1 438 ? 34.345 31.320 -34.702 1.00 83.38 438 LYS A CA 1
ATOM 3444 C C . LYS A 1 438 ? 35.068 30.008 -34.393 1.00 83.38 438 LYS A C 1
ATOM 3446 O O . LYS A 1 438 ? 36.260 29.918 -34.666 1.00 83.38 438 LYS A O 1
ATOM 3451 N N . LEU A 1 439 ? 34.359 28.982 -33.920 1.00 80.81 439 LEU A N 1
ATOM 3452 C CA . LEU A 1 439 ? 34.913 27.639 -33.693 1.00 80.81 439 LEU A CA 1
ATOM 3453 C C . LEU A 1 439 ? 35.367 26.955 -34.996 1.00 80.81 439 LEU A C 1
ATOM 3455 O O . LEU A 1 439 ? 36.304 26.161 -34.979 1.00 80.81 439 LEU A O 1
ATOM 3459 N N . LYS A 1 440 ? 34.742 27.272 -36.139 1.00 78.56 440 LYS A N 1
ATOM 3460 C CA . LYS A 1 440 ? 35.089 26.699 -37.453 1.00 78.56 440 LYS A CA 1
ATOM 3461 C C . LYS A 1 440 ? 36.188 27.460 -38.208 1.00 78.56 440 LYS A C 1
ATOM 3463 O O . LYS A 1 440 ? 36.848 26.847 -39.041 1.00 78.56 440 LYS A O 1
ATOM 3468 N N . LEU A 1 441 ? 36.448 28.737 -37.901 1.00 72.00 441 LEU A N 1
ATOM 3469 C CA . LEU A 1 441 ? 37.545 29.522 -38.501 1.00 72.00 441 LEU A CA 1
ATOM 3470 C C . LEU A 1 441 ? 38.932 28.835 -38.435 1.00 72.00 441 LEU A C 1
ATOM 3472 O O . LEU A 1 441 ? 39.553 28.694 -39.491 1.00 72.00 441 LEU A O 1
ATOM 3476 N N . PRO A 1 442 ? 39.436 28.359 -37.273 1.00 63.88 442 PRO A N 1
ATOM 3477 C CA . PRO A 1 442 ? 40.752 27.711 -37.209 1.00 63.88 442 PRO A CA 1
ATOM 3478 C C . PRO A 1 442 ? 40.812 26.379 -37.974 1.00 63.88 442 PRO A C 1
ATOM 3480 O O . PRO A 1 442 ? 41.886 25.981 -38.424 1.00 63.88 442 PRO A O 1
ATOM 3483 N N . ARG A 1 443 ? 39.664 25.724 -38.209 1.00 58.69 443 ARG A N 1
ATOM 3484 C CA . ARG A 1 443 ? 39.555 24.434 -38.915 1.00 58.69 443 ARG A CA 1
ATOM 3485 C C . ARG A 1 443 ? 39.987 24.512 -40.391 1.00 58.69 443 ARG A C 1
ATOM 3487 O O . ARG A 1 443 ? 40.309 23.485 -40.975 1.00 58.69 443 ARG A O 1
ATOM 3494 N N . HIS A 1 444 ? 40.047 25.713 -40.980 1.00 52.06 444 HIS A N 1
ATOM 3495 C CA . HIS A 1 444 ? 40.566 25.942 -42.338 1.00 52.06 444 HIS A CA 1
ATOM 3496 C C . HIS A 1 444 ? 42.012 26.469 -42.390 1.00 52.06 444 HIS A C 1
ATOM 3498 O O . HIS A 1 444 ? 42.628 26.431 -43.454 1.00 52.06 444 HIS A O 1
ATOM 3504 N N . GLY A 1 445 ? 42.587 26.921 -41.268 1.00 48.09 445 GLY A N 1
ATOM 3505 C CA . GLY A 1 445 ? 43.959 27.450 -41.225 1.00 48.09 445 GLY A CA 1
ATOM 3506 C C . GLY A 1 445 ? 45.048 26.380 -41.371 1.00 48.09 445 GLY A C 1
ATOM 3507 O O . GLY A 1 445 ? 46.127 26.666 -41.881 1.00 48.09 445 GLY A O 1
ATOM 3508 N N . TYR A 1 446 ? 44.753 25.138 -40.980 1.00 47.53 446 TYR A N 1
ATOM 3509 C CA . TYR A 1 446 ? 45.710 24.023 -40.976 1.00 47.53 446 TYR A CA 1
ATOM 3510 C C . TYR A 1 446 ? 45.821 23.259 -42.308 1.00 47.53 446 TYR A C 1
ATOM 3512 O O . TYR A 1 446 ? 46.639 22.357 -42.417 1.00 47.53 446 TYR A O 1
ATOM 3520 N N . SER A 1 447 ? 45.054 23.632 -43.340 1.00 41.16 447 SER A N 1
ATOM 3521 C CA . SER A 1 447 ? 45.116 22.995 -44.671 1.00 41.16 447 SER A CA 1
ATOM 3522 C C . SER A 1 447 ? 46.098 23.676 -45.645 1.00 41.16 447 SER A C 1
ATOM 3524 O O . SER A 1 447 ? 46.087 23.368 -46.837 1.00 41.16 447 SER A O 1
ATOM 3526 N N . ARG A 1 448 ? 46.905 24.641 -45.176 1.00 40.53 448 ARG A N 1
ATOM 3527 C CA . ARG A 1 448 ? 47.944 25.330 -45.966 1.00 40.53 448 ARG A CA 1
ATOM 3528 C C . ARG A 1 448 ? 49.240 25.528 -45.169 1.00 40.53 448 ARG A C 1
ATOM 3530 O O . ARG A 1 448 ? 49.622 26.663 -44.878 1.00 40.53 448 ARG A O 1
ATOM 3537 N N . ARG A 1 449 ? 49.917 24.425 -44.853 1.00 33.72 449 ARG A N 1
ATOM 3538 C CA . ARG A 1 449 ? 51.379 24.337 -44.716 1.00 33.72 449 ARG A CA 1
ATOM 3539 C C . ARG A 1 449 ? 51.841 22.991 -45.249 1.00 33.72 449 ARG A C 1
ATOM 3541 O O . ARG A 1 449 ? 51.034 22.046 -45.127 1.00 33.72 449 ARG A O 1
#

Mean predicted aligned error: 23.88 Å

pLDDT: mean 71.48, std 20.61, range [23.14, 95.62]

Sequence (449 aa):
MPNSFDNMTICPQHRAKLGLGWTRGSTRCRIPAALSNHGKGSRKIWPKGDRGLGKQDSETVLQKTGVFIQAGSGICRTCRGKMKTIRPTIPTTALAKLEAQLKTATLQDDSPENPFKTLQHQHIPVTPMSTVPSTLFSPSAISQAFDLSMTSEYDEEPSTSTPKGKLNCFLAARDVSPIRTSMMTPWEEAAGRTKRHYLRKARQVVFVTLEEIAPNNSEMLFRAIKERQLDENDDTDCMLLEALTACYENASHWSSRRQILSIFADKVSFKTVQQWIPDITRYRYSIARHHLLLHGRGADISPQKHVRIKVPPEKLDHFLAFITSARVIQDLPFGEKTLKLSTTEIKIPNVIRNSIPEQIIQQYQSYCAETGFSSPLSRSSLCRILDVCSASTRTSLQGLDYFSAEGGKAFDDMVTVVDKLGDVYELGLTWSKEQIRKLKLPRHGYSRR

Solvent-accessible surface area (backbone atoms only — not comparable to full-atom values): 28086 Å² total; per-residue (Å²): 132,85,93,68,67,91,82,64,74,78,50,72,66,56,43,55,71,68,30,67,83,44,52,61,90,42,69,37,42,66,73,52,67,89,83,33,76,56,50,64,62,100,78,48,61,72,56,57,29,74,44,59,36,46,67,70,54,24,50,51,42,23,76,75,66,74,49,81,49,68,51,25,37,15,30,26,70,68,56,56,53,50,52,66,76,67,52,79,82,76,58,72,70,58,56,55,52,54,55,54,56,63,72,73,72,78,90,86,86,83,88,80,92,86,82,94,77,88,81,79,89,83,85,86,89,84,86,80,89,87,89,84,85,89,89,90,82,89,86,86,87,91,81,86,88,88,85,86,85,88,76,77,94,68,93,71,73,77,70,65,80,45,75,68,41,46,52,31,53,54,29,49,80,66,79,37,82,62,81,82,80,78,87,84,65,58,77,87,81,42,53,70,69,55,50,56,49,52,53,53,52,50,50,53,52,54,50,57,56,29,34,73,76,29,74,92,41,29,69,59,49,56,47,52,56,51,49,60,65,41,51,75,54,50,52,59,53,47,55,53,50,51,56,51,41,55,51,39,69,72,36,91,43,70,69,58,31,34,19,55,44,16,62,43,48,88,79,52,51,70,69,59,55,31,74,75,36,75,88,60,47,73,65,58,53,51,50,9,40,51,42,28,76,75,58,38,61,40,70,70,75,77,75,80,79,84,72,80,79,90,66,64,63,72,60,49,51,55,51,49,52,51,73,71,28,79,89,45,39,83,56,85,58,74,58,75,42,72,50,74,51,102,87,51,74,44,80,41,70,33,41,40,54,83,60,57,74,68,54,49,50,54,53,48,53,54,49,28,63,76,72,64,50,88,75,74,71,54,69,74,54,50,51,55,50,45,62,75,64,49,59,55,81,78,80,70,100,68,77,78,61,60,63,60,52,52,49,51,49,53,52,54,54,48,44,57,48,40,47,50,44,17,74,73,64,73,61,29,71,70,49,29,53,52,51,46,48,60,69,48,54,64,74,62,61,73,80,74,124

Organism: Paramuricea clavata (NCBI:txid317549)

Secondary structure (DSSP, 8-state):
--S--TT-PPPHHHHHHHGGGGS-S-SB----TTT--TT-STT----B--EEPPHHHHHHHHHHHS----TT-EE-HHHHHHHHHHS----HHHHHHHHHHHHT-------------PPP---------------------------------------TTSHHHHHHHHHHTTTPPP--PPP-S-TTTS-HHHHHHHHHHHHHHHHHHHHHH-TTTHHHHHHHHHHHHHHHHHHHHHHHHHHHHHHHHH--SHHHHHHHHHTTTTTS-HHHHHHH-TT--HHHHHHHHHHHHHH-SSS-----------S-HHHHHHHHHHHTSTTTBSS---SEEEEE-SS-EEEEE---BSS-HHHHHHHHHHHHHHTT---PPPHHHHHHHHHHTPPPP---SS-SHHHHHHHHHHHHHHHHHHHHHHHHSS--HHHHHHHHHHHHSGGGGGG--

Radius of gyration: 42.32 Å; Cα contacts (8 Å, |Δi|>4): 311; chains: 1; bounding box: 113×70×98 Å

Foldseek 3Di:
DDDDPPPDDQDVVSCVVVVPVLAAPDQFAPQDVQLDVQLPDDVNDTHGFPFWADPQLQVLSCVRPVDGDDTSYGHDPVSVVSSVVSDDPDDPVVVVVVVVVVVVPDDDDDDDDDDDDDDDDDDDDDDDDDDDDDDDDDDDDDDDDDDDDDDDDDPDPQPCPDPLSVLQVVCVVVVHHGDDDDDPDDPVPDDPVRNVVVVVNVVVSQQVVLCVVPVVCSVVVVVVVVVVVVCVVVVVVVVVLLVLLVQLVPDPDLLQNLLSLLQPLVPDDPVRNCVSVVPDDPVSSVSSVVCCVPQNHHDRPPPDPPDDDPDDVVLVVLLLCLCPDPVFADDDFDDWDWPDDPVDTDIRTQTAGPDDLVVSVVVVVVVCVVVVVPDHDDPVVSVVSCVSSPHDDDPDPDDDVVCVVVVVVVLVVVLVVLVCCQVPVVPHPVRSVVVNVVSCVVVPVPPPD